Protein AF-W6RXY0-F1 (afdb_monomer_lite)

Radius of gyration: 28.6 Å; chains: 1; bounding box: 54×75×86 Å

pLDDT: mean 77.49, std 18.31, range [23.62, 98.5]

Organism: NCBI:txid1216932

Structure (mmCIF, N/CA/C/O backbone):
data_AF-W6RXY0-F1
#
_entry.id   AF-W6RXY0-F1
#
loop_
_atom_site.group_PDB
_atom_site.id
_atom_site.type_symbol
_atom_site.label_atom_id
_atom_site.label_alt_id
_atom_site.label_comp_id
_atom_site.label_asym_id
_atom_site.label_entity_id
_atom_site.label_seq_id
_atom_site.pdbx_PDB_ins_code
_atom_site.Cartn_x
_atom_site.Cartn_y
_atom_site.Cartn_z
_atom_site.occupancy
_atom_site.B_iso_or_equiv
_atom_site.auth_seq_id
_atom_site.auth_comp_id
_atom_site.auth_asym_id
_atom_site.auth_atom_id
_atom_site.pdbx_PDB_model_num
ATOM 1 N N . MET A 1 1 ? 6.145 27.669 -37.389 1.00 39.12 1 MET A N 1
ATOM 2 C CA . MET A 1 1 ? 5.399 28.790 -36.770 1.00 39.12 1 MET A CA 1
ATOM 3 C C . MET A 1 1 ? 4.236 28.236 -35.971 1.00 39.12 1 MET A C 1
ATOM 5 O O . MET A 1 1 ? 3.655 27.240 -36.399 1.00 39.12 1 MET A O 1
ATOM 9 N N . ILE A 1 2 ? 3.925 28.852 -34.832 1.00 40.50 2 ILE A N 1
ATOM 10 C CA . ILE A 1 2 ? 2.769 28.516 -33.995 1.00 40.50 2 ILE A CA 1
ATOM 11 C C . ILE A 1 2 ? 1.853 29.735 -34.011 1.00 40.50 2 ILE A C 1
ATOM 13 O O . ILE A 1 2 ? 2.300 30.814 -33.656 1.00 40.50 2 ILE A O 1
ATOM 17 N N . GLU A 1 3 ? 0.612 29.562 -34.455 1.00 38.97 3 GLU A N 1
ATOM 18 C CA . GLU A 1 3 ? -0.366 30.648 -34.592 1.00 38.97 3 GLU A CA 1
ATOM 19 C C . GLU A 1 3 ? -1.760 30.042 -34.341 1.00 38.97 3 GLU A C 1
ATOM 21 O O . GLU A 1 3 ? -2.102 29.006 -34.923 1.00 38.97 3 GLU A O 1
ATOM 26 N N . ASN A 1 4 ? -2.571 30.629 -33.454 1.00 39.44 4 ASN A N 1
ATOM 27 C CA . ASN A 1 4 ? -3.973 30.229 -33.221 1.00 39.44 4 ASN A CA 1
ATOM 28 C C . ASN A 1 4 ? -4.224 28.712 -32.997 1.00 39.44 4 ASN A C 1
ATOM 30 O O . ASN A 1 4 ? -5.025 28.093 -33.706 1.00 39.44 4 ASN A O 1
ATOM 34 N N . ASN A 1 5 ? -3.552 28.089 -32.016 1.00 44.62 5 ASN A N 1
ATOM 35 C CA . ASN A 1 5 ? -3.648 26.641 -31.717 1.00 44.62 5 ASN A CA 1
ATOM 36 C C . ASN A 1 5 ? -3.313 25.723 -32.903 1.00 44.62 5 ASN A C 1
ATOM 38 O O . ASN A 1 5 ? -3.785 24.578 -32.981 1.00 44.62 5 ASN A O 1
ATOM 42 N N . LYS A 1 6 ? -2.484 26.219 -33.827 1.00 43.75 6 LYS A N 1
ATOM 43 C CA . LYS A 1 6 ? -1.972 25.431 -34.935 1.00 43.75 6 LYS A CA 1
ATOM 44 C C . LYS A 1 6 ? -0.459 25.469 -35.006 1.00 43.75 6 LYS A C 1
ATOM 46 O O . LYS A 1 6 ? 0.151 26.528 -34.908 1.00 43.75 6 LYS A O 1
ATOM 51 N N . ILE A 1 7 ? 0.132 24.298 -35.222 1.00 49.88 7 ILE A N 1
ATOM 52 C CA . ILE A 1 7 ? 1.546 24.181 -35.578 1.00 49.88 7 ILE A CA 1
ATOM 53 C C . ILE A 1 7 ? 1.615 24.171 -37.102 1.00 49.88 7 ILE A C 1
ATOM 55 O O . ILE A 1 7 ? 0.863 23.452 -37.762 1.00 49.88 7 ILE A O 1
ATOM 59 N N . ILE A 1 8 ? 2.500 24.990 -37.660 1.00 48.91 8 ILE A N 1
ATOM 60 C CA . ILE A 1 8 ? 2.798 25.036 -39.088 1.00 48.91 8 ILE A CA 1
ATOM 61 C C . ILE A 1 8 ? 4.236 24.562 -39.269 1.00 48.91 8 ILE A C 1
ATOM 63 O O . ILE A 1 8 ? 5.180 25.257 -38.869 1.00 48.91 8 ILE A O 1
ATOM 67 N N . HIS A 1 9 ? 4.378 23.378 -39.865 1.00 46.03 9 HIS A N 1
ATOM 68 C CA . HIS A 1 9 ? 5.661 22.819 -40.281 1.00 46.03 9 HIS A CA 1
ATOM 69 C C . HIS A 1 9 ? 5.825 23.012 -41.790 1.00 46.03 9 HIS A C 1
ATOM 71 O O . HIS A 1 9 ? 4.892 22.755 -42.558 1.00 46.03 9 HIS A O 1
ATOM 77 N N . PHE A 1 10 ? 7.004 23.474 -42.197 1.00 41.78 10 PHE A N 1
ATOM 78 C CA . PHE A 1 10 ? 7.375 23.631 -43.597 1.00 41.78 10 PHE A CA 1
ATOM 79 C C . PHE A 1 10 ? 8.400 22.553 -43.930 1.00 41.78 10 PHE A C 1
ATOM 81 O O . PHE A 1 10 ? 9.539 22.618 -43.476 1.00 41.78 10 PHE A O 1
ATOM 88 N N . GLU A 1 11 ? 7.985 21.558 -44.707 1.00 40.66 11 GLU A N 1
ATOM 89 C CA . GLU A 1 11 ? 8.888 20.565 -45.287 1.00 40.66 11 GLU A CA 1
ATOM 90 C C . GLU A 1 11 ? 8.822 20.776 -46.806 1.00 40.66 11 GLU A C 1
ATOM 92 O O . GLU A 1 11 ? 7.791 20.515 -47.429 1.00 40.66 11 GLU A O 1
ATOM 97 N N . SER A 1 12 ? 9.897 21.311 -47.404 1.00 38.94 12 SER A N 1
ATOM 98 C CA . SER A 1 12 ? 10.057 21.473 -48.866 1.00 38.94 12 SER A CA 1
ATOM 99 C C . SER A 1 12 ? 8.840 22.115 -49.572 1.00 38.94 12 SER A C 1
ATOM 101 O O . SER A 1 12 ? 8.089 21.441 -50.275 1.00 38.94 12 SER A O 1
ATOM 103 N N . ASP A 1 13 ? 8.618 23.414 -49.334 1.00 37.66 13 ASP A N 1
ATOM 104 C CA . ASP A 1 13 ? 7.579 24.270 -49.948 1.00 37.66 13 ASP A CA 1
ATOM 105 C C . ASP A 1 13 ? 6.103 23.866 -49.738 1.00 37.66 13 ASP A C 1
ATOM 107 O O . ASP A 1 13 ? 5.195 24.536 -50.236 1.00 37.66 13 ASP A O 1
ATOM 111 N N . LYS A 1 14 ? 5.811 22.828 -48.941 1.00 32.75 14 LYS A N 1
ATOM 112 C CA . LYS A 1 14 ? 4.437 22.467 -48.550 1.00 32.75 14 LYS A CA 1
ATOM 113 C C . LYS A 1 14 ? 4.128 22.903 -47.118 1.00 32.75 14 LYS A C 1
ATOM 115 O O . LYS A 1 14 ? 4.781 22.488 -46.163 1.00 32.75 14 LYS A O 1
ATOM 120 N N . LYS A 1 15 ? 3.081 23.723 -46.971 1.00 38.44 15 LYS A N 1
ATOM 121 C CA . LYS A 1 15 ? 2.535 24.169 -45.680 1.00 38.44 15 LYS A CA 1
ATOM 122 C C . LYS A 1 15 ? 1.626 23.083 -45.101 1.00 38.44 15 LYS A C 1
ATOM 124 O O . LYS A 1 15 ? 0.549 22.840 -45.644 1.00 38.44 15 LYS A O 1
ATOM 129 N N . ILE A 1 16 ? 2.028 22.457 -43.994 1.00 44.38 16 ILE A N 1
ATOM 130 C CA . ILE A 1 16 ? 1.187 21.492 -43.267 1.00 44.38 16 ILE A CA 1
ATOM 131 C C . ILE A 1 16 ? 0.658 22.165 -41.993 1.00 44.38 16 ILE A C 1
ATOM 133 O O . ILE A 1 16 ? 1.437 22.674 -41.188 1.00 44.38 16 ILE A O 1
ATOM 137 N N . LEU A 1 17 ? -0.670 22.202 -41.837 1.00 42.25 17 LEU A N 1
ATOM 138 C CA . LEU A 1 17 ? -1.385 22.816 -40.709 1.00 42.25 17 LEU A CA 1
ATOM 139 C C . LEU A 1 17 ? -1.862 21.733 -39.731 1.00 42.25 17 LEU A C 1
ATOM 141 O O . LEU A 1 17 ? -2.674 20.887 -40.103 1.00 42.25 17 LEU A O 1
ATOM 145 N N . PHE A 1 18 ? -1.424 21.793 -38.474 1.00 50.84 18 PHE A N 1
ATOM 146 C CA . PHE A 1 18 ? -1.863 20.882 -37.408 1.00 50.84 18 PHE A CA 1
ATOM 147 C C . PHE A 1 18 ? -2.800 21.606 -36.444 1.00 50.84 18 PHE A C 1
ATOM 149 O O . PHE A 1 18 ? -2.490 22.726 -36.074 1.00 50.84 18 PHE A O 1
ATOM 156 N N . LYS A 1 19 ? -3.912 21.002 -36.005 1.00 44.50 19 LYS A N 1
ATOM 157 C CA . LYS A 1 19 ? -4.832 21.587 -35.007 1.00 44.50 19 LYS A CA 1
ATOM 158 C C . LYS A 1 19 ? -4.650 20.875 -33.660 1.00 44.50 19 LYS A C 1
ATOM 160 O O . LYS A 1 19 ? -4.790 19.654 -33.601 1.00 44.50 19 LYS A O 1
ATOM 165 N N . MET A 1 20 ? -4.333 21.620 -32.599 1.00 47.75 20 MET A N 1
ATOM 166 C CA . MET A 1 20 ? -3.902 21.053 -31.308 1.00 47.75 20 MET A CA 1
ATOM 167 C C . MET A 1 20 ? -5.012 20.408 -30.456 1.00 47.75 20 MET A C 1
ATOM 169 O O . MET A 1 20 ? -4.692 19.707 -29.506 1.00 47.75 20 MET A O 1
ATOM 173 N N . ASP A 1 21 ? -6.288 20.553 -30.830 1.00 45.66 21 ASP A N 1
ATOM 174 C CA . ASP A 1 21 ? -7.436 19.914 -30.152 1.00 45.66 21 ASP A CA 1
ATOM 175 C C . ASP A 1 21 ? -7.719 18.469 -30.624 1.00 45.66 21 ASP A C 1
ATOM 177 O O . ASP A 1 21 ? -8.829 17.962 -30.466 1.00 45.66 21 ASP A O 1
ATOM 181 N N . SER A 1 22 ? -6.757 17.803 -31.270 1.00 46.91 22 SER A N 1
ATOM 182 C CA . SER A 1 22 ? -6.929 16.429 -31.766 1.00 46.91 22 SER A CA 1
ATOM 183 C C . SER A 1 22 ? -6.422 15.375 -30.771 1.00 46.91 22 SER A C 1
ATOM 185 O O . SER A 1 22 ? -5.554 15.647 -29.946 1.00 46.91 22 SER A O 1
ATOM 187 N N . ASP A 1 23 ? -7.024 14.182 -30.848 1.00 53.03 23 ASP A N 1
ATOM 188 C CA . ASP A 1 23 ? -6.838 12.990 -30.007 1.00 53.03 23 ASP A CA 1
ATOM 189 C C . ASP A 1 23 ? -5.419 12.850 -29.410 1.00 53.03 23 ASP A C 1
ATOM 191 O O . ASP A 1 23 ? -4.425 12.806 -30.141 1.00 53.03 23 ASP A O 1
ATOM 195 N N . LYS A 1 24 ? -5.310 12.748 -28.073 1.00 51.38 24 LYS A N 1
ATOM 196 C CA . LYS A 1 24 ? -4.029 12.632 -27.337 1.00 51.38 24 LYS A CA 1
ATOM 197 C C . LYS A 1 24 ? -3.134 11.516 -27.895 1.00 51.38 24 LYS A C 1
ATOM 199 O O . LYS A 1 24 ? -1.909 11.643 -27.868 1.00 51.38 24 LYS A O 1
ATOM 204 N N . SER A 1 25 ? -3.740 10.458 -28.440 1.00 50.00 25 SER A N 1
ATOM 205 C CA . SER A 1 25 ? -3.048 9.350 -29.112 1.00 50.00 25 SER A CA 1
ATOM 206 C C . SER A 1 25 ? -2.259 9.795 -30.357 1.00 50.00 25 SER A C 1
ATOM 208 O O . SER A 1 25 ? -1.146 9.325 -30.610 1.00 50.00 25 SER A O 1
ATOM 210 N N . TYR A 1 26 ? -2.795 10.754 -31.115 1.00 54.25 26 TYR A N 1
ATOM 211 C CA . TYR A 1 26 ? -2.178 11.286 -32.330 1.00 54.25 26 TYR A CA 1
ATOM 212 C C . TYR A 1 26 ? -1.020 12.244 -32.013 1.00 54.25 26 TYR A C 1
ATOM 214 O O . TYR A 1 26 ? 0.044 12.159 -32.628 1.00 54.25 26 TYR A O 1
ATOM 222 N N . ILE A 1 27 ? -1.175 13.090 -30.987 1.00 55.78 27 ILE A N 1
ATOM 223 C CA . ILE A 1 27 ? -0.097 13.968 -30.497 1.00 55.78 27 ILE A CA 1
ATOM 224 C C . ILE A 1 27 ? 1.076 13.135 -29.964 1.00 55.78 27 ILE A C 1
ATOM 226 O O . ILE A 1 27 ? 2.227 13.418 -30.295 1.00 55.78 27 ILE A O 1
ATOM 230 N N . ALA A 1 28 ? 0.800 12.062 -29.217 1.00 57.28 28 ALA A N 1
ATOM 231 C CA . ALA A 1 28 ? 1.833 11.144 -28.738 1.00 57.28 28 ALA A CA 1
ATOM 232 C C . ALA A 1 28 ? 2.604 10.469 -29.890 1.00 57.28 28 ALA A C 1
ATOM 234 O O . ALA A 1 28 ? 3.825 10.324 -29.819 1.00 57.28 28 ALA A O 1
ATOM 235 N N . HIS A 1 29 ? 1.918 10.100 -30.978 1.00 61.25 29 HIS A N 1
ATOM 236 C CA . HIS A 1 29 ? 2.565 9.574 -32.185 1.00 61.25 29 HIS A CA 1
ATOM 237 C C . HIS A 1 29 ? 3.499 10.592 -32.847 1.00 61.25 29 HIS A C 1
ATOM 239 O O . HIS A 1 29 ? 4.602 10.232 -33.261 1.00 61.25 29 HIS A O 1
ATOM 245 N N . ILE A 1 30 ? 3.079 11.856 -32.928 1.00 59.81 30 ILE A N 1
ATOM 246 C CA . ILE A 1 30 ? 3.893 12.936 -33.495 1.00 59.81 30 ILE A CA 1
ATOM 247 C C . ILE A 1 30 ? 5.125 13.192 -32.630 1.00 59.81 30 ILE A C 1
ATOM 249 O O . ILE A 1 30 ? 6.223 13.274 -33.176 1.00 59.81 30 ILE A O 1
ATOM 253 N N . ILE A 1 31 ? 4.963 13.262 -31.305 1.00 64.19 31 ILE A N 1
ATOM 254 C CA . ILE A 1 31 ? 6.086 13.418 -30.371 1.00 64.19 31 ILE A CA 1
ATOM 255 C C . ILE A 1 31 ? 7.096 12.296 -30.604 1.00 64.19 31 ILE A C 1
ATOM 257 O O . ILE A 1 31 ? 8.240 12.583 -30.933 1.00 64.19 31 ILE A O 1
ATOM 261 N N . ARG A 1 32 ? 6.661 11.029 -30.609 1.00 69.19 32 ARG A N 1
ATOM 262 C CA . ARG A 1 32 ? 7.546 9.882 -30.882 1.00 69.19 32 ARG A CA 1
ATOM 263 C C . ARG A 1 32 ? 8.248 9.976 -32.244 1.00 69.19 32 ARG A C 1
ATOM 265 O O . ARG A 1 32 ? 9.420 9.621 -32.365 1.00 69.19 32 ARG A O 1
ATOM 272 N N . ALA A 1 33 ? 7.555 10.441 -33.285 1.00 69.44 33 ALA A N 1
ATOM 273 C CA . ALA A 1 33 ? 8.140 10.607 -34.617 1.00 69.44 33 ALA A CA 1
ATOM 274 C C . ALA A 1 33 ? 9.198 11.724 -34.656 1.00 69.44 33 ALA A C 1
ATOM 276 O O . ALA A 1 33 ? 10.247 11.561 -35.287 1.00 69.44 33 ALA A O 1
ATOM 277 N N . LEU A 1 34 ? 8.936 12.836 -33.968 1.00 65.69 34 LEU A N 1
ATOM 278 C CA . LEU A 1 34 ? 9.852 13.966 -33.847 1.00 65.69 34 LEU A CA 1
ATOM 279 C C . LEU A 1 34 ? 11.054 13.621 -32.967 1.00 65.69 34 LEU A C 1
ATOM 281 O O . LEU A 1 34 ? 12.174 13.881 -33.384 1.00 65.69 34 LEU A O 1
ATOM 285 N N . GLU A 1 35 ? 10.857 12.951 -31.832 1.00 68.19 35 GLU A N 1
ATOM 286 C CA . GLU A 1 35 ? 11.935 12.442 -30.974 1.00 68.19 35 GLU A CA 1
ATOM 287 C C . GLU A 1 35 ? 12.846 11.506 -31.767 1.00 68.19 35 GLU A C 1
ATOM 289 O O . GLU A 1 35 ? 14.062 11.681 -31.788 1.00 68.19 35 GLU A O 1
ATOM 294 N N . LYS A 1 36 ? 12.265 10.571 -32.529 1.00 69.25 36 LYS A N 1
ATOM 295 C CA . LYS A 1 36 ? 13.032 9.682 -33.408 1.00 69.25 36 LYS A CA 1
ATOM 296 C C . LYS A 1 36 ? 13.826 10.452 -34.466 1.00 69.25 36 LYS A C 1
ATOM 298 O O . LYS A 1 36 ? 14.967 10.088 -34.736 1.00 69.25 36 LYS A O 1
ATOM 303 N N . LYS A 1 37 ? 13.252 11.495 -35.084 1.00 63.66 37 LYS A N 1
ATOM 304 C CA . LYS A 1 37 ? 13.981 12.357 -36.035 1.00 63.66 37 LYS A CA 1
ATOM 305 C C . LYS A 1 37 ? 15.089 13.153 -35.331 1.00 63.66 37 LYS A C 1
ATOM 307 O O . LYS A 1 37 ? 16.187 13.222 -35.876 1.00 63.66 37 LYS A O 1
ATOM 312 N N . TYR A 1 38 ? 14.831 13.699 -34.142 1.00 70.44 38 TYR A N 1
ATOM 313 C CA . TYR A 1 38 ? 15.811 14.424 -33.334 1.00 70.44 38 TYR A CA 1
ATOM 314 C C . TYR A 1 38 ? 16.998 13.530 -32.970 1.00 70.44 38 TYR A C 1
ATOM 316 O O . TYR A 1 38 ? 18.125 13.859 -33.310 1.00 70.44 38 TYR A O 1
ATOM 324 N N . PHE A 1 39 ? 16.759 12.349 -32.399 1.00 64.38 39 PHE A N 1
ATOM 325 C CA . PHE A 1 39 ? 17.838 11.434 -32.016 1.00 64.38 39 PHE A CA 1
ATOM 326 C C . PHE A 1 39 ? 18.577 10.825 -33.213 1.00 64.38 39 PHE A C 1
ATOM 328 O O . PHE A 1 39 ? 19.741 10.458 -33.095 1.00 64.38 39 PHE A O 1
ATOM 335 N N . LYS A 1 40 ? 17.921 10.710 -34.374 1.00 62.34 40 LYS A N 1
ATOM 336 C CA . LYS A 1 40 ? 18.541 10.150 -35.583 1.00 62.34 40 LYS A CA 1
ATOM 337 C C . LYS A 1 40 ? 19.358 11.172 -36.379 1.00 62.34 40 LYS A C 1
ATOM 339 O O . LYS A 1 40 ? 20.317 10.778 -37.036 1.00 62.34 40 LYS A O 1
ATOM 344 N N . TYR A 1 41 ? 18.960 12.444 -36.375 1.00 63.44 41 TYR A N 1
ATOM 345 C CA . TYR A 1 41 ? 19.518 13.464 -37.272 1.00 63.44 41 TYR A CA 1
ATOM 346 C C . TYR A 1 41 ? 19.956 14.761 -36.571 1.00 63.44 41 TYR A C 1
ATOM 348 O O . TYR A 1 41 ? 20.412 15.672 -37.254 1.00 63.44 41 TYR A O 1
ATOM 356 N N . SER A 1 42 ? 19.807 14.866 -35.247 1.00 64.62 42 SER A N 1
ATOM 357 C CA . SER A 1 42 ? 20.190 16.018 -34.411 1.00 64.62 42 SER A CA 1
ATOM 358 C C . SER A 1 42 ? 19.746 17.370 -34.979 1.00 64.62 42 SER A C 1
ATOM 360 O O . SER A 1 42 ? 20.509 18.331 -35.044 1.00 64.62 42 SER A O 1
ATOM 362 N N . LEU A 1 43 ? 18.499 17.439 -35.452 1.00 68.88 43 LEU A N 1
ATOM 363 C CA . LEU A 1 43 ? 17.974 18.630 -36.114 1.00 68.88 43 LEU A CA 1
ATOM 364 C C . LEU A 1 43 ? 17.540 19.686 -35.088 1.00 68.88 43 LEU A C 1
ATOM 366 O O . LEU A 1 43 ? 16.550 19.503 -34.383 1.00 68.88 43 LEU A O 1
ATOM 370 N N . VAL A 1 44 ? 18.240 20.821 -35.095 1.00 67.31 44 VAL A N 1
ATOM 371 C CA . VAL A 1 44 ? 18.017 22.028 -34.271 1.00 67.31 44 VAL A CA 1
ATOM 372 C C . VAL A 1 44 ? 16.534 22.440 -34.224 1.00 67.31 44 VAL A C 1
ATOM 374 O O . VAL A 1 44 ? 15.964 22.578 -33.150 1.00 67.31 44 VAL A O 1
ATOM 377 N N . GLY A 1 45 ? 15.848 22.522 -35.372 1.00 65.75 45 GLY A N 1
ATOM 378 C CA . GLY A 1 45 ? 14.436 22.942 -35.431 1.00 65.75 45 GLY A CA 1
ATOM 379 C C . GLY A 1 45 ? 13.414 21.959 -34.835 1.00 65.75 45 GLY A C 1
ATOM 380 O O . GLY A 1 45 ? 12.240 22.300 -34.714 1.00 65.75 45 GLY A O 1
ATOM 381 N N . VAL A 1 46 ? 13.823 20.736 -34.476 1.00 75.94 46 VAL A N 1
ATOM 382 C CA . VAL A 1 46 ? 12.939 19.741 -33.844 1.00 75.94 46 VAL A CA 1
ATOM 383 C C . VAL A 1 46 ? 12.852 19.955 -32.329 1.00 75.94 46 VAL A C 1
ATOM 385 O O . VAL A 1 46 ? 11.813 19.654 -31.742 1.00 75.94 46 VAL A O 1
ATOM 388 N N . LEU A 1 47 ? 13.892 20.523 -31.709 1.00 76.81 47 LEU A N 1
ATOM 389 C CA . LEU A 1 47 ? 13.946 20.779 -30.266 1.00 76.81 47 LEU A CA 1
ATOM 390 C C . LEU A 1 47 ? 12.849 21.745 -29.810 1.00 76.81 47 LEU A C 1
ATOM 392 O O . LEU A 1 47 ? 12.130 21.434 -28.863 1.00 76.81 47 LEU A O 1
ATOM 396 N N . ASP A 1 48 ? 12.645 22.843 -30.541 1.00 75.62 48 ASP A N 1
ATOM 397 C CA . ASP A 1 48 ? 11.604 23.835 -30.232 1.00 75.62 48 ASP A CA 1
ATOM 398 C C . ASP A 1 48 ? 10.199 23.207 -30.259 1.00 75.62 48 ASP A C 1
ATOM 400 O O . ASP A 1 48 ? 9.365 23.436 -29.380 1.00 75.62 48 ASP A O 1
ATOM 404 N N . ILE A 1 49 ? 9.947 22.341 -31.247 1.00 77.38 49 ILE A N 1
ATOM 405 C CA . ILE A 1 49 ? 8.661 21.650 -31.390 1.00 77.38 49 ILE A CA 1
ATOM 406 C C . ILE A 1 49 ? 8.471 20.634 -30.257 1.00 77.38 49 ILE A C 1
ATOM 408 O O . ILE A 1 49 ? 7.380 20.548 -29.695 1.00 77.38 49 ILE A O 1
ATOM 412 N N . LEU A 1 50 ? 9.512 19.874 -29.902 1.00 77.31 50 LEU A N 1
ATOM 413 C CA . LEU A 1 50 ? 9.450 18.880 -28.828 1.00 77.31 50 LEU A CA 1
ATOM 414 C C . LEU A 1 50 ? 9.269 19.513 -27.450 1.00 77.31 50 LEU A C 1
ATOM 416 O O . LEU A 1 50 ? 8.467 19.006 -26.666 1.00 77.31 50 LEU A O 1
ATOM 420 N N . SER A 1 51 ? 9.970 20.614 -27.181 1.00 80.38 51 SER A N 1
ATOM 421 C CA . SER A 1 51 ? 9.830 21.424 -25.969 1.00 80.38 51 SER A CA 1
ATOM 422 C C . SER A 1 51 ? 8.377 21.886 -25.801 1.00 80.38 51 SER A C 1
ATOM 424 O O . SER A 1 51 ? 7.703 21.513 -24.837 1.00 80.38 51 SER A O 1
ATOM 426 N N . CYS A 1 52 ? 7.828 22.558 -26.820 1.00 79.31 52 CYS A N 1
ATOM 427 C CA . CYS A 1 52 ? 6.452 23.056 -26.805 1.00 79.31 52 CYS A CA 1
ATOM 428 C C . CYS A 1 52 ? 5.400 21.933 -26.702 1.00 79.31 52 CYS A C 1
ATOM 430 O O . CYS A 1 52 ? 4.464 22.021 -25.902 1.00 79.31 52 CYS A O 1
ATOM 432 N N . LEU A 1 53 ? 5.536 20.858 -27.490 1.00 73.62 53 LEU A N 1
ATOM 433 C CA . LEU A 1 53 ? 4.576 19.750 -27.476 1.00 73.62 53 LEU A CA 1
ATOM 434 C C . LEU A 1 53 ? 4.555 19.042 -26.122 1.00 73.62 53 LEU A C 1
ATOM 436 O O . LEU A 1 53 ? 3.469 18.822 -25.586 1.00 73.62 53 LEU A O 1
ATOM 440 N N . ASN A 1 54 ? 5.726 18.727 -25.556 1.00 75.12 54 ASN A N 1
ATOM 441 C CA . ASN A 1 54 ? 5.819 18.087 -24.244 1.00 75.12 54 ASN A CA 1
ATOM 442 C C . ASN A 1 54 ? 5.266 18.985 -23.133 1.00 75.12 54 ASN A C 1
ATOM 444 O O . ASN A 1 54 ? 4.546 18.485 -22.266 1.00 75.12 54 ASN A O 1
ATOM 448 N N . TYR A 1 55 ? 5.521 20.297 -23.192 1.00 76.12 55 TYR A N 1
ATOM 449 C CA . TYR A 1 55 ? 4.935 21.252 -22.252 1.00 76.12 55 TYR A CA 1
ATOM 450 C C . TYR A 1 55 ? 3.402 21.212 -22.299 1.00 76.12 55 TYR A C 1
ATOM 452 O O . TYR A 1 55 ? 2.737 21.026 -21.277 1.00 76.12 55 TYR A O 1
ATOM 460 N N . ARG A 1 56 ? 2.821 21.289 -23.504 1.00 70.81 56 ARG A N 1
ATOM 461 C CA . ARG A 1 56 ? 1.362 21.331 -23.696 1.00 70.81 56 ARG A CA 1
ATOM 462 C C . ARG A 1 56 ? 0.648 20.030 -23.329 1.00 70.81 56 ARG A C 1
ATOM 464 O O . ARG A 1 56 ? -0.515 20.080 -22.933 1.00 70.81 56 ARG A O 1
ATOM 471 N N . ILE A 1 57 ? 1.326 18.881 -23.385 1.00 64.75 57 ILE A N 1
ATOM 472 C CA . ILE A 1 57 ? 0.785 17.606 -22.878 1.00 64.75 57 ILE A CA 1
ATOM 473 C C . ILE A 1 57 ? 1.120 17.329 -21.403 1.00 64.75 57 ILE A C 1
ATOM 475 O O . ILE A 1 57 ? 0.853 16.227 -20.923 1.00 64.75 57 ILE A O 1
ATOM 479 N N . LYS A 1 58 ? 1.669 18.316 -20.679 1.00 66.44 58 LYS A N 1
ATOM 480 C CA . LYS A 1 58 ? 2.049 18.233 -19.257 1.00 66.44 58 LYS A CA 1
ATOM 481 C C . LYS A 1 58 ? 3.149 17.204 -18.948 1.00 66.44 58 LYS A C 1
ATOM 483 O O . LYS A 1 58 ? 3.215 16.672 -17.843 1.00 66.44 58 LYS A O 1
ATOM 488 N N . ASN A 1 59 ? 4.036 16.929 -19.904 1.00 66.56 59 ASN A N 1
ATOM 489 C CA . ASN A 1 59 ? 5.236 16.121 -19.685 1.00 66.56 59 ASN A CA 1
ATOM 490 C C . ASN A 1 59 ? 6.430 17.028 -19.342 1.00 66.56 59 ASN A C 1
ATOM 492 O O . ASN A 1 59 ? 7.342 17.229 -20.148 1.00 66.56 59 ASN A O 1
ATOM 496 N N . TYR A 1 60 ? 6.395 17.623 -18.147 1.00 73.44 60 TYR A N 1
ATOM 497 C CA . TYR A 1 60 ? 7.314 18.700 -17.761 1.00 73.44 60 TYR A CA 1
ATOM 498 C C . TYR A 1 60 ? 8.783 18.269 -17.691 1.00 73.44 60 TYR A C 1
ATOM 500 O O . TYR A 1 60 ? 9.654 19.067 -18.014 1.00 73.44 60 TYR A O 1
ATOM 508 N N . HIS A 1 61 ? 9.074 17.008 -17.363 1.00 62.97 61 HIS A N 1
ATOM 509 C CA . HIS A 1 61 ? 10.446 16.489 -17.378 1.00 62.97 61 HIS A CA 1
ATOM 510 C C . HIS A 1 61 ? 11.046 16.466 -18.789 1.00 62.97 61 HIS A C 1
ATOM 512 O O . HIS A 1 61 ? 12.174 16.910 -18.989 1.00 62.97 61 HIS A O 1
ATOM 518 N N . MET A 1 62 ? 10.290 15.993 -19.783 1.00 65.38 62 MET A N 1
ATOM 519 C CA . MET A 1 62 ? 10.769 15.970 -21.168 1.00 65.38 62 MET A CA 1
ATOM 520 C C . MET A 1 62 ? 10.787 17.368 -21.783 1.00 65.38 62 MET A C 1
ATOM 522 O O . MET A 1 62 ? 11.716 17.706 -22.507 1.00 65.38 62 MET A O 1
ATOM 526 N N . SER A 1 63 ? 9.801 18.206 -21.451 1.00 79.81 63 SER A N 1
ATOM 527 C CA . SER A 1 63 ? 9.805 19.631 -21.800 1.00 79.81 63 SER A CA 1
ATOM 528 C C . SER A 1 63 ? 11.058 20.331 -21.265 1.00 79.81 63 SER A C 1
ATOM 530 O O . SER A 1 63 ? 11.757 21.017 -22.009 1.00 79.81 63 SER A O 1
ATOM 532 N N . TYR A 1 64 ? 11.400 20.095 -19.996 1.00 79.62 64 TYR A N 1
ATOM 533 C CA . TYR A 1 64 ? 12.627 20.592 -19.382 1.00 79.62 64 TYR A CA 1
ATOM 534 C C . TYR A 1 64 ? 13.872 20.114 -20.138 1.00 79.62 64 TYR A C 1
ATOM 536 O O . TYR A 1 64 ? 14.700 20.930 -20.527 1.00 79.62 64 TYR A O 1
ATOM 544 N N . PHE A 1 65 ? 13.973 18.813 -20.412 1.00 79.06 65 PHE A N 1
ATOM 545 C CA . PHE A 1 65 ? 15.115 18.248 -21.128 1.00 79.06 65 PHE A CA 1
ATOM 546 C C . PHE A 1 65 ? 15.284 18.854 -22.531 1.00 79.06 65 PHE A C 1
ATOM 548 O O . PHE A 1 65 ? 16.359 19.341 -22.872 1.00 79.06 65 PHE A O 1
ATOM 555 N N . TYR A 1 66 ? 14.218 18.875 -23.337 1.00 82.56 66 TYR A N 1
ATOM 556 C CA . TYR A 1 66 ? 14.280 19.401 -24.703 1.00 82.56 66 TYR A CA 1
ATOM 557 C C . TYR A 1 66 ? 14.482 20.914 -24.748 1.00 82.56 66 TYR A C 1
ATOM 559 O O . TYR A 1 66 ? 15.163 21.397 -25.647 1.00 82.56 66 TYR A O 1
ATOM 567 N N . SER A 1 67 ? 13.943 21.658 -23.781 1.00 84.38 67 SER A N 1
ATOM 568 C CA . SER A 1 67 ? 14.213 23.093 -23.657 1.00 84.38 67 SER A CA 1
ATOM 569 C C . SER A 1 67 ? 15.658 23.370 -23.233 1.00 84.38 67 SER A C 1
ATOM 571 O O . SER A 1 67 ? 16.303 24.238 -23.813 1.00 84.38 67 SER A O 1
ATOM 573 N N . GLU A 1 68 ? 16.218 22.607 -22.291 1.00 80.69 68 GLU A N 1
ATOM 574 C CA . GLU A 1 68 ? 17.619 22.755 -21.875 1.00 80.69 68 GLU A CA 1
ATOM 575 C C . GLU A 1 68 ? 18.579 22.433 -23.030 1.00 80.69 68 GLU A C 1
ATOM 577 O O . GLU A 1 68 ? 19.524 23.175 -23.307 1.00 80.69 68 GLU A O 1
ATOM 582 N N . GLU A 1 69 ? 18.311 21.347 -23.750 1.00 78.94 69 GLU A N 1
ATOM 583 C CA . GLU A 1 69 ? 19.117 20.938 -24.896 1.00 78.94 69 GLU A CA 1
ATOM 584 C C . GLU A 1 69 ? 18.938 21.896 -26.086 1.00 78.94 69 GLU A C 1
ATOM 586 O O . GLU A 1 69 ? 19.904 22.286 -26.746 1.00 78.94 69 GLU A O 1
ATOM 591 N N . GLY A 1 70 ? 17.709 22.374 -26.303 1.00 80.62 70 GLY A N 1
ATOM 592 C CA . GLY A 1 70 ? 17.377 23.439 -27.247 1.00 80.62 70 GLY A CA 1
ATOM 593 C C . GLY A 1 70 ? 18.117 24.739 -26.957 1.00 80.62 70 GLY A C 1
ATOM 594 O O . GLY A 1 70 ? 18.606 25.386 -27.882 1.00 80.62 70 GLY A O 1
ATOM 595 N N . LEU A 1 71 ? 18.274 25.107 -25.686 1.00 80.12 71 LEU A N 1
ATOM 596 C CA . LEU A 1 71 ? 19.047 26.278 -25.282 1.00 80.12 71 LEU A CA 1
ATOM 597 C C . LEU A 1 71 ? 20.534 26.116 -25.623 1.00 80.12 71 LEU A C 1
ATOM 599 O O . LEU A 1 71 ? 21.127 27.027 -26.204 1.00 80.12 71 LEU A O 1
ATOM 603 N N . LYS A 1 72 ? 21.121 24.948 -25.332 1.00 81.12 72 LYS A N 1
ATOM 604 C CA . LYS A 1 72 ? 22.532 24.651 -25.641 1.00 81.12 72 LYS A CA 1
ATOM 605 C C . LYS A 1 72 ? 22.822 24.703 -27.143 1.00 81.12 72 LYS A C 1
ATOM 607 O O . LYS A 1 72 ? 23.862 25.229 -27.539 1.00 81.12 72 LYS A O 1
ATOM 612 N N . GLN A 1 73 ? 21.911 24.178 -27.966 1.00 76.50 73 GLN A N 1
ATOM 613 C CA . GLN A 1 73 ? 22.134 24.006 -29.406 1.00 76.50 73 GLN A CA 1
ATOM 614 C C . GLN A 1 73 ? 21.616 25.169 -30.265 1.00 76.50 73 GLN A C 1
ATOM 616 O O . GLN A 1 73 ? 22.286 25.583 -31.208 1.00 76.50 73 GLN A O 1
ATOM 621 N N . CYS A 1 74 ? 20.428 25.692 -29.957 1.00 73.56 74 CYS A N 1
ATOM 622 C CA . CYS A 1 74 ? 19.709 26.657 -30.797 1.00 73.56 74 CYS A CA 1
ATOM 623 C C . CYS A 1 74 ? 19.768 28.084 -30.237 1.00 73.56 74 CYS A C 1
ATOM 625 O O . CYS A 1 74 ? 19.584 29.035 -30.990 1.00 73.56 74 CYS A O 1
ATOM 627 N N . ARG A 1 75 ? 19.994 28.234 -28.920 1.00 73.56 75 ARG A N 1
ATOM 628 C CA . ARG A 1 75 ? 19.969 29.516 -28.186 1.00 73.56 75 ARG A CA 1
ATOM 629 C C . ARG A 1 75 ? 18.684 30.334 -28.399 1.00 73.56 75 ARG A C 1
ATOM 631 O O . ARG A 1 75 ? 18.717 31.559 -28.415 1.00 73.56 75 ARG A O 1
ATOM 638 N N . ASN A 1 76 ? 17.551 29.653 -28.571 1.00 78.19 76 ASN A N 1
ATOM 639 C CA . ASN A 1 76 ? 16.244 30.287 -28.749 1.00 78.19 76 ASN A CA 1
ATOM 640 C C . ASN A 1 76 ? 15.665 30.730 -27.390 1.00 78.19 76 ASN A C 1
ATOM 642 O O . ASN A 1 76 ? 15.582 29.924 -26.461 1.00 78.19 76 ASN A O 1
ATOM 646 N N . THR A 1 77 ? 15.214 31.984 -27.290 1.00 76.88 77 THR A N 1
ATOM 647 C CA . THR A 1 77 ? 14.590 32.549 -26.083 1.00 76.88 77 THR A CA 1
ATOM 648 C C . THR A 1 77 ? 13.346 31.779 -25.628 1.00 76.88 77 THR A C 1
ATOM 650 O O . THR A 1 77 ? 13.074 31.699 -24.433 1.00 76.88 77 THR A O 1
ATOM 653 N N . GLU A 1 78 ? 12.602 31.146 -26.539 1.00 79.00 78 GLU A N 1
ATOM 654 C CA . GLU A 1 78 ? 11.431 30.334 -26.168 1.00 79.00 78 GLU A CA 1
ATOM 655 C C . GLU A 1 78 ? 11.821 29.124 -25.317 1.00 79.00 78 GLU A C 1
ATOM 657 O O . GLU A 1 78 ? 11.115 28.778 -24.371 1.00 79.00 78 GLU A O 1
ATOM 662 N N . ASN A 1 79 ? 12.986 28.527 -25.579 1.00 84.75 79 ASN A N 1
ATOM 663 C CA . ASN A 1 79 ? 13.502 27.439 -24.757 1.00 84.75 79 ASN A CA 1
ATOM 664 C C . ASN A 1 79 ? 13.879 27.913 -23.355 1.00 84.75 79 ASN A C 1
ATOM 666 O O . ASN A 1 79 ? 13.699 27.156 -22.412 1.00 84.75 79 ASN A O 1
ATOM 670 N N . ILE A 1 80 ? 14.321 29.162 -23.187 1.00 88.31 80 ILE A N 1
ATOM 671 C CA . ILE A 1 80 ? 14.553 29.740 -21.856 1.00 88.31 80 ILE A CA 1
ATOM 672 C C . ILE A 1 80 ? 13.232 29.784 -21.079 1.00 88.31 80 ILE A C 1
ATOM 674 O O . ILE A 1 80 ? 13.159 29.296 -19.953 1.00 88.31 80 ILE A O 1
ATOM 678 N N . VAL A 1 81 ? 12.161 30.276 -21.710 1.00 89.12 81 VAL A N 1
ATOM 679 C CA . VAL A 1 81 ? 10.826 30.353 -21.096 1.00 89.12 81 VAL A CA 1
ATOM 680 C C . VAL A 1 81 ? 10.284 28.967 -20.745 1.00 89.12 81 VAL A C 1
ATOM 682 O O . VAL A 1 81 ? 9.875 28.752 -19.606 1.00 89.12 81 VAL A O 1
ATOM 685 N N . TYR A 1 82 ? 10.329 28.000 -21.668 1.00 88.75 82 TYR A N 1
ATOM 686 C CA . TYR A 1 82 ? 9.883 26.631 -21.383 1.00 88.75 82 TYR A CA 1
ATOM 687 C C . TYR A 1 82 ? 10.754 25.928 -20.344 1.00 88.75 82 TYR A C 1
ATOM 689 O O . TYR A 1 82 ? 10.224 25.147 -19.553 1.00 88.75 82 TYR A O 1
ATOM 697 N N . ASN A 1 83 ? 12.059 26.205 -20.303 1.00 88.38 83 ASN A N 1
ATOM 698 C CA . ASN A 1 83 ? 12.950 25.656 -19.287 1.00 88.38 83 ASN A CA 1
ATOM 699 C C . ASN A 1 83 ? 12.552 26.153 -17.896 1.00 88.38 83 ASN A C 1
ATOM 701 O O . ASN A 1 83 ? 12.342 25.340 -16.996 1.00 88.38 83 ASN A O 1
ATOM 705 N N . ILE A 1 84 ? 12.355 27.468 -17.754 1.00 84.12 84 ILE A N 1
ATOM 706 C CA . ILE A 1 84 ? 11.930 28.085 -16.496 1.00 84.12 84 ILE A CA 1
ATOM 707 C C . ILE A 1 84 ? 10.540 27.588 -16.096 1.00 84.12 84 ILE A C 1
ATOM 709 O O . ILE A 1 84 ? 10.366 27.100 -14.984 1.00 84.12 84 ILE A O 1
ATOM 713 N N . LEU A 1 85 ? 9.556 27.627 -16.996 1.00 81.25 85 LEU A N 1
ATOM 714 C CA . LEU A 1 85 ? 8.208 27.125 -16.714 1.00 81.25 85 LEU A CA 1
ATOM 715 C C . LEU A 1 85 ? 8.210 25.647 -16.326 1.00 81.25 85 LEU A C 1
ATOM 717 O O . LEU A 1 85 ? 7.493 25.256 -15.409 1.00 81.25 85 LEU A O 1
ATOM 721 N N . SER A 1 86 ? 9.024 24.822 -16.986 1.00 77.75 86 SER A N 1
ATOM 722 C CA . SER A 1 86 ? 9.134 23.404 -16.641 1.00 77.75 86 SER A CA 1
ATOM 723 C C . SER A 1 86 ? 9.739 23.225 -15.250 1.00 77.75 86 SER A C 1
ATOM 725 O O . SER A 1 86 ? 9.212 22.434 -14.480 1.00 77.75 86 SER A O 1
ATOM 727 N N . LEU A 1 87 ? 10.774 23.990 -14.880 1.00 61.41 87 LEU A N 1
ATOM 728 C CA . LEU A 1 87 ? 11.325 23.987 -13.516 1.00 61.41 87 LEU A CA 1
ATOM 729 C C . LEU A 1 87 ? 10.277 24.390 -12.483 1.00 61.41 87 LEU A C 1
ATOM 731 O O . LEU A 1 87 ? 10.097 23.680 -11.497 1.00 61.41 87 LEU A O 1
ATOM 735 N N . LEU A 1 88 ? 9.546 25.477 -12.737 1.00 64.81 88 LEU A N 1
ATOM 736 C CA . LEU A 1 88 ? 8.478 25.942 -11.855 1.00 64.81 88 LEU A CA 1
ATOM 737 C C . LEU A 1 88 ? 7.396 24.861 -11.702 1.00 64.81 88 LEU A C 1
ATOM 739 O O . LEU A 1 88 ? 7.005 24.522 -10.592 1.00 64.81 88 LEU A O 1
ATOM 743 N N . ARG A 1 89 ? 6.975 24.226 -12.801 1.00 66.44 89 ARG A N 1
ATOM 744 C CA . ARG A 1 89 ? 5.990 23.129 -12.792 1.00 66.44 89 ARG A CA 1
ATOM 745 C C . ARG A 1 89 ? 6.492 21.843 -12.133 1.00 66.44 89 ARG A C 1
ATOM 747 O O . ARG A 1 89 ? 5.680 21.067 -11.640 1.00 66.44 89 ARG A O 1
ATOM 754 N N . LEU A 1 90 ? 7.802 21.619 -12.122 1.00 56.31 90 LEU A N 1
ATOM 755 C CA . LEU A 1 90 ? 8.450 20.503 -11.433 1.00 56.31 90 LEU A CA 1
ATOM 756 C C . LEU A 1 90 ? 8.722 20.789 -9.946 1.00 56.31 90 LEU A C 1
ATOM 758 O O . LEU A 1 90 ? 9.116 19.877 -9.224 1.00 56.31 90 LEU A O 1
ATOM 762 N N . GLY A 1 91 ? 8.487 22.021 -9.484 1.00 47.69 91 GLY A N 1
ATOM 763 C CA . GLY A 1 91 ? 8.696 22.441 -8.098 1.00 47.69 91 GLY A CA 1
ATOM 764 C C . GLY A 1 91 ? 10.051 23.094 -7.813 1.00 47.69 91 GLY A C 1
ATOM 765 O O . GLY A 1 91 ? 10.317 23.469 -6.678 1.00 47.69 91 GLY A O 1
ATOM 766 N N . TYR A 1 92 ? 10.896 23.304 -8.823 1.00 49.03 92 TYR A N 1
ATOM 767 C CA . TYR A 1 92 ? 12.216 23.931 -8.689 1.00 49.03 92 TYR A CA 1
ATOM 768 C C . TYR A 1 92 ? 12.141 25.463 -8.815 1.00 49.03 92 TYR A C 1
ATOM 770 O O . TYR A 1 92 ? 12.706 26.057 -9.736 1.00 49.03 92 TYR A O 1
ATOM 778 N N . TYR A 1 93 ? 11.429 26.125 -7.898 1.00 56.25 93 TYR A N 1
ATOM 779 C CA . TYR A 1 93 ? 11.145 27.565 -7.993 1.00 56.25 93 TYR A CA 1
ATOM 780 C C . TYR A 1 93 ? 12.375 28.450 -7.864 1.00 56.25 93 TYR A C 1
ATOM 782 O O . TYR A 1 93 ? 12.520 29.391 -8.640 1.00 56.25 93 TYR A O 1
ATOM 790 N N . LYS A 1 94 ? 13.278 28.137 -6.933 1.00 50.25 94 LYS A N 1
ATOM 791 C CA . LYS A 1 94 ? 14.518 28.892 -6.739 1.00 50.25 94 LYS A CA 1
ATOM 792 C C . LYS A 1 94 ? 15.394 28.895 -7.988 1.00 50.25 94 LYS A C 1
ATOM 794 O O . LYS A 1 94 ? 15.841 29.950 -8.425 1.00 50.25 94 LYS A O 1
ATOM 799 N N . GLU A 1 95 ? 15.580 27.728 -8.598 1.00 56.06 95 GLU A N 1
ATOM 800 C CA . GLU A 1 95 ? 16.353 27.592 -9.837 1.00 56.06 95 GLU A CA 1
ATOM 801 C C . GLU A 1 95 ? 15.619 28.231 -11.026 1.00 56.06 95 GLU A C 1
ATOM 803 O O . GLU A 1 95 ? 16.240 28.914 -11.836 1.00 56.06 95 GLU A O 1
ATOM 808 N N . GLY A 1 96 ? 14.291 28.084 -11.100 1.00 68.31 96 GLY A N 1
ATOM 809 C CA . GLY A 1 96 ? 13.464 28.755 -12.104 1.00 68.31 96 GLY A CA 1
ATOM 810 C C . GLY A 1 96 ? 13.545 30.282 -12.016 1.00 68.31 96 GLY A C 1
ATOM 811 O O . GLY A 1 96 ? 13.778 30.941 -13.026 1.00 68.31 96 GLY A O 1
ATOM 812 N N . ARG A 1 97 ? 13.423 30.850 -10.809 1.00 73.88 97 ARG A N 1
ATOM 813 C CA . ARG A 1 97 ? 13.555 32.291 -10.556 1.00 73.88 97 ARG A CA 1
ATOM 814 C C . ARG A 1 97 ? 14.968 32.769 -10.854 1.00 73.88 97 ARG A C 1
ATOM 816 O O . ARG A 1 97 ? 15.121 33.745 -11.571 1.00 73.88 97 ARG A O 1
ATOM 823 N N . LYS A 1 98 ? 15.995 32.066 -10.377 1.00 72.00 98 LYS A N 1
ATOM 824 C CA . LYS A 1 98 ? 17.392 32.398 -10.677 1.00 72.00 98 LYS A CA 1
ATOM 825 C C . LYS A 1 98 ? 17.642 32.460 -12.187 1.00 72.00 98 LYS A C 1
ATOM 827 O O . LYS A 1 98 ? 18.177 33.450 -12.672 1.00 72.00 98 LYS A O 1
ATOM 832 N N . ARG A 1 99 ? 17.189 31.451 -12.938 1.00 77.12 99 ARG A N 1
ATOM 833 C CA . ARG A 1 99 ? 17.303 31.429 -14.405 1.00 77.12 99 ARG A CA 1
ATOM 834 C C . ARG A 1 99 ? 16.492 32.525 -15.077 1.00 77.12 99 ARG A C 1
ATOM 836 O O . ARG A 1 99 ? 16.930 33.046 -16.098 1.00 77.12 99 ARG A O 1
ATOM 843 N N . TYR A 1 100 ? 15.332 32.878 -14.530 1.00 86.06 100 TYR A N 1
ATOM 844 C CA . TYR A 1 100 ? 14.595 34.047 -14.992 1.00 86.06 100 TYR A CA 1
ATOM 845 C C . TYR A 1 100 ? 15.412 35.324 -14.800 1.00 86.06 100 TYR A C 1
ATOM 847 O O . TYR A 1 100 ? 15.604 36.034 -15.777 1.00 86.06 100 TYR A O 1
ATOM 855 N N . GLU A 1 101 ? 15.943 35.583 -13.602 1.00 84.69 101 GLU A N 1
ATOM 856 C CA . GLU A 1 101 ? 16.734 36.790 -13.319 1.00 84.69 101 GLU A CA 1
ATOM 857 C C . GLU A 1 101 ? 17.971 36.887 -14.225 1.00 84.69 101 GLU A C 1
ATOM 859 O O . GLU A 1 101 ? 18.234 37.933 -14.813 1.00 84.69 101 GLU A O 1
ATOM 864 N N . GLU A 1 102 ? 18.680 35.772 -14.432 1.00 87.38 102 GLU A N 1
ATOM 865 C CA . GLU A 1 102 ? 19.838 35.690 -15.338 1.00 87.38 102 GLU A CA 1
ATOM 866 C C . GLU A 1 102 ? 19.494 36.003 -16.806 1.00 87.38 102 GLU A C 1
ATOM 868 O O . GLU A 1 102 ? 20.371 36.395 -17.574 1.00 87.38 102 GLU A O 1
ATOM 873 N N . ASN A 1 103 ? 18.232 35.827 -17.211 1.00 88.25 103 ASN A N 1
ATOM 874 C CA . ASN A 1 103 ? 17.769 36.012 -18.590 1.00 88.25 103 ASN A CA 1
ATOM 875 C C . ASN A 1 103 ? 16.679 37.091 -18.713 1.00 88.25 103 ASN A C 1
ATOM 877 O O . ASN A 1 103 ? 16.015 37.189 -19.748 1.00 88.25 103 ASN A O 1
ATOM 881 N N . ARG A 1 104 ? 16.484 37.898 -17.666 1.00 87.62 104 ARG A N 1
ATOM 882 C CA . ARG A 1 104 ? 15.332 38.787 -17.489 1.00 87.62 104 ARG A CA 1
ATOM 883 C C . ARG A 1 104 ? 15.194 39.796 -18.618 1.00 87.62 104 ARG A C 1
ATOM 885 O O . ARG A 1 104 ? 14.135 39.870 -19.235 1.00 87.62 104 ARG A O 1
ATOM 892 N N . GLU A 1 105 ? 16.269 40.524 -18.912 1.00 85.56 105 GLU A N 1
ATOM 893 C CA . GLU A 1 105 ? 16.304 41.536 -19.978 1.00 85.56 105 GLU A CA 1
ATOM 894 C C . GLU A 1 105 ? 15.914 40.922 -21.326 1.00 85.56 105 GLU A C 1
ATOM 896 O O . GLU A 1 105 ? 15.026 41.419 -22.009 1.00 85.56 105 GLU A O 1
ATOM 901 N N . ILE A 1 106 ? 16.483 39.759 -21.655 1.00 85.12 106 ILE A N 1
ATOM 902 C CA . ILE A 1 106 ? 16.214 39.053 -22.913 1.00 85.12 106 ILE A CA 1
ATOM 903 C C . ILE A 1 106 ? 14.750 38.601 -22.989 1.00 85.12 106 ILE A C 1
ATOM 905 O O . ILE A 1 106 ? 14.123 38.717 -24.042 1.00 85.12 106 ILE A O 1
ATOM 909 N N . ILE A 1 107 ? 14.191 38.073 -21.895 1.00 86.75 107 ILE A N 1
ATOM 910 C CA . ILE A 1 107 ? 12.798 37.606 -21.841 1.00 86.75 107 ILE A CA 1
ATOM 911 C C . ILE A 1 107 ? 11.829 38.783 -22.012 1.00 86.75 107 ILE A C 1
ATOM 913 O O . ILE A 1 107 ? 10.893 38.676 -22.810 1.00 86.75 107 ILE A O 1
ATOM 917 N N . VAL A 1 108 ? 12.061 39.891 -21.301 1.00 83.38 108 VAL A N 1
ATOM 918 C CA . VAL A 1 108 ? 11.220 41.098 -21.342 1.00 83.38 108 VAL A CA 1
ATOM 919 C C . VAL A 1 108 ? 11.317 41.789 -22.703 1.00 83.38 108 VAL A C 1
ATOM 921 O O . VAL A 1 108 ? 10.285 42.068 -23.314 1.00 83.38 108 VAL A O 1
ATOM 924 N N . ASP A 1 109 ? 12.524 41.971 -23.242 1.00 82.44 109 ASP A N 1
ATOM 925 C CA . ASP A 1 109 ? 12.728 42.549 -24.574 1.00 82.44 109 ASP A CA 1
ATOM 926 C C . ASP A 1 109 ? 12.073 41.695 -25.661 1.00 82.44 109 ASP A C 1
ATOM 928 O O . ASP A 1 109 ? 11.417 42.220 -26.564 1.00 82.44 109 ASP A O 1
ATOM 932 N N . CYS A 1 110 ? 12.198 40.367 -25.575 1.00 80.19 110 CYS A N 1
ATOM 933 C CA . CYS A 1 110 ? 11.531 39.469 -26.515 1.00 80.19 110 CYS A CA 1
ATOM 934 C C . CYS A 1 110 ? 10.007 39.552 -26.400 1.00 80.19 110 CYS A C 1
ATOM 936 O O . CYS A 1 110 ? 9.321 39.502 -27.419 1.00 80.19 110 CYS A O 1
ATOM 938 N N . PHE A 1 111 ? 9.469 39.675 -25.186 1.00 78.88 111 PHE A N 1
ATOM 939 C CA . PHE A 1 111 ? 8.033 39.842 -24.983 1.00 78.88 111 PHE A CA 1
ATOM 940 C C . PHE A 1 111 ? 7.534 41.161 -25.591 1.00 78.88 111 PHE A C 1
ATOM 942 O O . PHE A 1 111 ? 6.585 41.160 -26.375 1.00 78.88 111 PHE A O 1
ATOM 949 N N . ASN A 1 112 ? 8.214 42.272 -25.300 1.00 77.81 112 ASN A N 1
ATOM 950 C CA . ASN A 1 112 ? 7.817 43.606 -25.751 1.00 77.81 112 ASN A CA 1
ATOM 951 C C . ASN A 1 112 ? 7.953 43.789 -27.272 1.00 77.81 112 ASN A C 1
ATOM 953 O O . ASN A 1 112 ? 7.158 44.514 -27.870 1.00 77.81 112 ASN A O 1
ATOM 957 N N . ASN A 1 113 ? 8.898 43.104 -27.923 1.00 74.75 113 ASN A N 1
ATOM 958 C CA . ASN A 1 113 ? 9.121 43.211 -29.370 1.00 74.75 113 ASN A CA 1
ATOM 959 C C . ASN A 1 113 ? 8.352 42.178 -30.217 1.00 74.75 113 ASN A C 1
ATOM 961 O O . ASN A 1 113 ? 8.327 42.306 -31.439 1.00 74.75 113 ASN A O 1
ATOM 965 N N . LYS A 1 114 ? 7.699 41.175 -29.613 1.00 69.38 114 LYS A N 1
ATOM 966 C CA . LYS A 1 114 ? 6.862 40.205 -30.345 1.00 69.38 114 LYS A CA 1
ATOM 967 C C . LYS A 1 114 ? 5.513 40.808 -30.754 1.00 69.38 114 LYS A C 1
ATOM 969 O O . LYS A 1 114 ? 4.896 41.538 -29.981 1.00 69.38 114 LYS A O 1
ATOM 974 N N . ASP A 1 115 ? 5.043 40.477 -31.956 1.00 62.66 115 ASP A N 1
ATOM 975 C CA . ASP A 1 115 ? 3.754 40.956 -32.485 1.00 62.66 115 ASP A CA 1
ATOM 976 C C . ASP A 1 115 ? 2.542 40.249 -31.849 1.00 62.66 115 ASP A C 1
ATOM 978 O O . ASP A 1 115 ? 1.478 40.851 -31.708 1.00 62.66 115 ASP A O 1
ATOM 982 N N . GLU A 1 116 ? 2.700 38.990 -31.422 1.00 61.22 116 GLU A N 1
ATOM 983 C CA . GLU A 1 116 ? 1.641 38.187 -30.801 1.00 61.22 116 GLU A CA 1
ATOM 984 C C . GLU A 1 116 ? 1.878 37.936 -29.308 1.00 61.22 116 GLU A C 1
ATOM 986 O O . GLU A 1 116 ? 3.000 37.711 -28.850 1.00 61.22 116 GLU A O 1
ATOM 991 N N . VAL A 1 117 ? 0.778 37.902 -28.552 1.00 59.66 117 VAL A N 1
ATOM 992 C CA . VAL A 1 117 ? 0.775 37.568 -27.127 1.00 59.66 117 VAL A CA 1
ATOM 993 C C . VAL A 1 117 ? 0.950 36.059 -26.949 1.00 59.66 117 VAL A C 1
ATOM 995 O O . VAL A 1 117 ? 0.074 35.271 -27.304 1.00 59.66 117 VAL A O 1
ATOM 998 N N . VAL A 1 118 ? 2.068 35.651 -26.348 1.00 70.38 118 VAL A N 1
ATOM 999 C CA . VAL A 1 118 ? 2.368 34.241 -26.065 1.00 70.38 118 VAL A CA 1
ATOM 1000 C C . VAL A 1 118 ? 1.932 33.899 -24.639 1.00 70.38 118 VAL A C 1
ATOM 1002 O O . VAL A 1 118 ? 2.457 34.439 -23.664 1.00 70.38 118 VAL A O 1
ATOM 1005 N N . LYS A 1 119 ? 0.967 32.982 -24.514 1.00 70.88 119 LYS A N 1
ATOM 1006 C CA . LYS A 1 119 ? 0.355 32.558 -23.242 1.00 70.88 119 LYS A CA 1
ATOM 1007 C C . LYS A 1 119 ? 1.380 32.096 -22.210 1.00 70.88 119 LYS A C 1
ATOM 1009 O O . LYS A 1 119 ? 1.234 32.394 -21.031 1.00 70.88 119 LYS A O 1
ATOM 1014 N N . GLU A 1 120 ? 2.414 31.402 -22.663 1.00 77.88 120 GLU A N 1
ATOM 1015 C CA . GLU A 1 120 ? 3.480 30.860 -21.830 1.00 77.88 120 GLU A CA 1
ATOM 1016 C C . GLU A 1 120 ? 4.313 31.972 -21.158 1.00 77.88 120 GLU A C 1
ATOM 1018 O O . GLU A 1 120 ? 4.704 31.831 -20.005 1.00 77.88 120 GLU A O 1
ATOM 1023 N N . TYR A 1 121 ? 4.505 33.132 -21.799 1.00 80.50 121 TYR A N 1
ATOM 1024 C CA . TYR A 1 121 ? 5.162 34.277 -21.147 1.00 80.50 121 TYR A CA 1
ATOM 1025 C C . TYR A 1 121 ? 4.284 34.880 -20.051 1.00 80.50 121 TYR A C 1
ATOM 1027 O O . TYR A 1 121 ? 4.765 35.201 -18.973 1.00 80.50 121 TYR A O 1
ATOM 1035 N N . ILE A 1 122 ? 2.980 34.989 -20.302 1.00 76.19 122 ILE A N 1
ATOM 1036 C CA . ILE A 1 122 ? 2.034 35.491 -19.301 1.00 76.19 122 ILE A CA 1
ATOM 1037 C C . ILE A 1 122 ? 1.947 34.526 -18.120 1.00 76.19 122 ILE A C 1
ATOM 1039 O O . ILE A 1 122 ? 1.935 34.951 -16.970 1.00 76.19 122 ILE A O 1
ATOM 1043 N N . GLU A 1 123 ? 1.927 33.225 -18.392 1.00 76.12 123 GLU A N 1
ATOM 1044 C CA . GLU A 1 123 ? 2.001 32.191 -17.366 1.00 76.12 123 GLU A CA 1
ATOM 1045 C C . GLU A 1 123 ? 3.279 32.327 -16.530 1.00 76.12 123 GLU A C 1
ATOM 1047 O O . GLU A 1 123 ? 3.202 32.335 -15.302 1.00 76.12 123 GLU A O 1
ATOM 1052 N N . LEU A 1 124 ? 4.430 32.521 -17.177 1.00 81.50 124 LEU A N 1
ATOM 1053 C CA . LEU A 1 124 ? 5.703 32.764 -16.502 1.00 81.50 124 LEU A CA 1
ATOM 1054 C C . LEU A 1 124 ? 5.627 34.004 -15.598 1.00 81.50 124 LEU A C 1
ATOM 1056 O O . LEU A 1 124 ? 6.035 33.946 -14.439 1.00 81.50 124 LEU A O 1
ATOM 1060 N N . PHE A 1 125 ? 5.048 35.098 -16.098 1.00 79.12 125 PHE A N 1
ATOM 1061 C CA . PHE A 1 125 ? 4.884 36.345 -15.350 1.00 79.12 125 PHE A CA 1
ATOM 1062 C C . PHE A 1 125 ? 3.952 36.204 -14.147 1.00 79.12 125 PHE A C 1
ATOM 1064 O O . PHE A 1 125 ? 4.264 36.733 -13.082 1.00 79.12 125 PHE A O 1
ATOM 1071 N N . ILE A 1 126 ? 2.865 35.434 -14.269 1.00 72.44 126 ILE A N 1
ATOM 1072 C CA . ILE A 1 126 ? 1.997 35.077 -13.136 1.00 72.44 126 ILE A CA 1
ATOM 1073 C C . ILE A 1 126 ? 2.779 34.269 -12.094 1.00 72.44 126 ILE A C 1
ATOM 1075 O O . ILE A 1 126 ? 2.718 34.568 -10.901 1.00 72.44 126 ILE A O 1
ATOM 1079 N N . MET A 1 127 ? 3.497 33.230 -12.530 1.00 70.44 127 MET A N 1
ATOM 1080 C CA . MET A 1 127 ? 4.186 32.307 -11.622 1.00 70.44 127 MET A CA 1
ATOM 1081 C C . MET A 1 127 ? 5.348 32.972 -10.876 1.00 70.44 127 MET A C 1
ATOM 1083 O O . MET A 1 127 ? 5.657 32.565 -9.757 1.00 70.44 127 MET A O 1
ATOM 1087 N N . LEU A 1 128 ? 5.979 33.984 -11.476 1.00 73.06 128 LEU A N 1
ATOM 1088 C CA . LEU A 1 128 ? 7.115 34.706 -10.897 1.00 73.06 128 LEU A CA 1
ATOM 1089 C C . LEU A 1 128 ? 6.772 36.082 -10.319 1.00 73.06 128 LEU A C 1
ATOM 1091 O O . LEU A 1 128 ? 7.641 36.679 -9.684 1.00 73.06 128 LEU A O 1
ATOM 1095 N N . ASP A 1 129 ? 5.524 36.539 -10.448 1.00 68.44 129 ASP A N 1
ATOM 1096 C CA . ASP A 1 129 ? 5.042 37.831 -9.929 1.00 68.44 129 ASP A CA 1
ATOM 1097 C C . ASP A 1 129 ? 5.671 39.067 -10.559 1.00 68.44 129 ASP A C 1
ATOM 1099 O O . ASP A 1 129 ? 6.029 40.034 -9.887 1.00 68.44 129 ASP A O 1
ATOM 1103 N N . ILE A 1 130 ? 5.876 39.023 -11.866 1.00 72.31 130 ILE A N 1
ATOM 1104 C CA . ILE A 1 130 ? 6.622 40.083 -12.531 1.00 72.31 130 ILE A CA 1
ATOM 1105 C C . ILE A 1 130 ? 5.717 41.306 -12.697 1.00 72.31 130 ILE A C 1
ATOM 1107 O O . ILE A 1 130 ? 4.681 41.247 -13.367 1.00 72.31 130 ILE A O 1
ATOM 1111 N N . ASN A 1 131 ? 6.128 42.395 -12.041 1.00 61.50 131 ASN A N 1
ATOM 1112 C CA . ASN A 1 131 ? 5.398 43.652 -11.976 1.00 61.50 131 ASN A CA 1
ATOM 1113 C C . ASN A 1 131 ? 5.321 44.370 -13.330 1.00 61.50 131 ASN A C 1
ATOM 1115 O O . ASN A 1 131 ? 6.145 44.229 -14.229 1.00 61.50 131 ASN A O 1
ATOM 1119 N N . ASN A 1 132 ? 4.290 45.197 -13.418 1.00 57.88 132 ASN A N 1
ATOM 1120 C CA . ASN A 1 132 ? 3.645 45.636 -14.646 1.00 57.88 132 ASN A CA 1
ATOM 1121 C C . ASN A 1 132 ? 4.252 46.906 -15.290 1.00 57.88 132 ASN A C 1
ATOM 1123 O O . ASN A 1 132 ? 3.673 47.433 -16.238 1.00 57.88 132 ASN A O 1
ATOM 1127 N N . GLU A 1 133 ? 5.334 47.466 -14.742 1.00 61.00 133 GLU A N 1
ATOM 1128 C CA . GLU A 1 133 ? 5.913 48.746 -15.202 1.00 61.00 133 GLU A CA 1
ATOM 1129 C C . GLU A 1 133 ? 6.846 48.591 -16.412 1.00 61.00 133 GLU A C 1
ATOM 1131 O O . GLU A 1 133 ? 7.042 49.540 -17.164 1.00 61.00 133 GLU A O 1
ATOM 1136 N N . GLU A 1 134 ? 7.368 47.387 -16.643 1.00 59.03 134 GLU A N 1
ATOM 1137 C CA . GLU A 1 134 ? 8.335 47.100 -17.713 1.00 59.03 134 GLU A CA 1
ATOM 1138 C C . GLU A 1 134 ? 7.718 46.401 -18.936 1.00 59.03 134 GLU A C 1
ATOM 1140 O O . GLU A 1 134 ? 8.402 46.116 -19.921 1.00 59.03 134 GLU A O 1
ATOM 1145 N N . ILE A 1 135 ? 6.420 46.099 -18.873 1.00 66.25 135 ILE A N 1
ATOM 1146 C CA . ILE A 1 135 ? 5.703 45.285 -19.854 1.00 66.25 135 ILE A CA 1
ATOM 1147 C C . ILE A 1 135 ? 4.625 46.141 -20.527 1.00 66.25 135 ILE A C 1
ATOM 1149 O O . ILE A 1 135 ? 3.823 46.788 -19.850 1.00 66.25 135 ILE A O 1
ATOM 1153 N N . ASP A 1 136 ? 4.572 46.132 -21.863 1.00 65.69 136 ASP A N 1
ATOM 1154 C CA . ASP A 1 136 ? 3.580 46.895 -22.634 1.00 65.69 136 ASP A CA 1
ATOM 1155 C C . ASP A 1 136 ? 2.144 46.367 -22.400 1.00 65.69 136 ASP A C 1
ATOM 1157 O O . ASP A 1 136 ? 1.694 45.387 -23.004 1.00 65.69 136 ASP A O 1
ATOM 1161 N N . LYS A 1 137 ? 1.402 47.031 -21.503 1.00 61.66 137 LYS A N 1
ATOM 1162 C CA . LYS A 1 137 ? 0.025 46.665 -21.117 1.00 61.66 137 LYS A CA 1
ATOM 1163 C C . LYS A 1 137 ? -0.974 46.791 -22.265 1.00 61.66 137 LYS A C 1
ATOM 1165 O O . LYS A 1 137 ? -1.934 46.018 -22.322 1.00 61.66 137 LYS A O 1
ATOM 1170 N N . ASP A 1 138 ? -0.755 47.727 -23.187 1.00 60.56 138 ASP A N 1
ATOM 1171 C CA . ASP A 1 138 ? -1.666 47.962 -24.307 1.00 60.56 138 ASP A CA 1
ATOM 1172 C C . ASP A 1 138 ? -1.620 46.802 -25.312 1.00 60.56 138 ASP A C 1
ATOM 1174 O O . ASP A 1 138 ? -2.640 46.497 -25.941 1.00 60.56 138 ASP A O 1
ATOM 1178 N N . LYS A 1 139 ? -0.485 46.091 -25.411 1.00 61.53 139 LYS A N 1
ATOM 1179 C CA . LYS A 1 139 ? -0.374 44.826 -26.162 1.00 61.53 139 LYS A CA 1
ATOM 1180 C C . LYS A 1 139 ? -1.179 43.686 -25.539 1.00 61.53 139 LYS A C 1
ATOM 1182 O O . LYS A 1 139 ? -1.830 42.935 -26.264 1.00 61.53 139 LYS A O 1
ATOM 1187 N N . ILE A 1 140 ? -1.186 43.571 -24.211 1.00 59.66 140 ILE A N 1
ATOM 1188 C CA . ILE A 1 140 ? -1.939 42.527 -23.493 1.00 59.66 140 ILE A CA 1
ATOM 1189 C C . ILE A 1 140 ? -3.457 42.770 -23.623 1.00 59.66 140 ILE A C 1
ATOM 1191 O O . ILE A 1 140 ? -4.233 41.825 -23.775 1.00 59.66 140 ILE A O 1
ATOM 1195 N N . LEU A 1 141 ? -3.88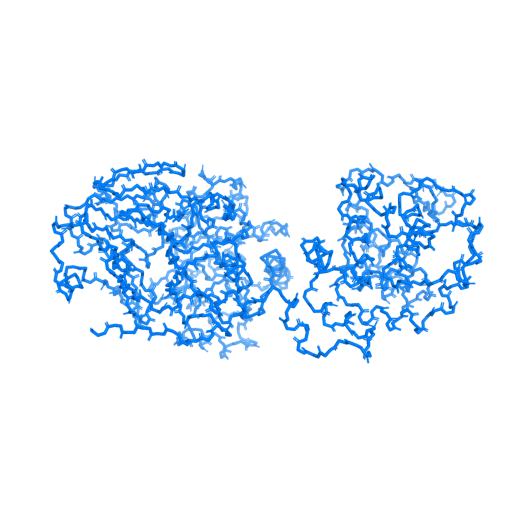1 44.040 -23.625 1.00 55.19 141 LEU A N 1
ATOM 1196 C CA . LEU A 1 141 ? -5.288 44.459 -23.661 1.00 55.19 141 LEU A CA 1
ATOM 1197 C C . LEU A 1 141 ? -5.935 44.423 -25.059 1.00 55.19 141 LEU A C 1
ATOM 1199 O O . LEU A 1 141 ? -7.149 44.245 -25.157 1.00 55.19 141 LEU A O 1
ATOM 1203 N N . LYS A 1 142 ? -5.167 44.583 -26.146 1.00 54.12 142 LYS A N 1
ATOM 1204 C CA . LYS A 1 142 ? -5.717 44.755 -27.508 1.00 54.12 142 LYS A CA 1
ATOM 1205 C C . LYS A 1 142 ? -6.166 43.472 -28.226 1.00 54.12 142 LYS A C 1
ATOM 1207 O O . LYS A 1 142 ? -6.713 43.592 -29.319 1.00 54.12 142 LYS A O 1
ATOM 1212 N N . GLY A 1 143 ? -5.964 42.269 -27.668 1.00 50.00 143 GLY A N 1
ATOM 1213 C CA . GLY A 1 143 ? -5.938 41.065 -28.517 1.00 50.00 143 GLY A CA 1
ATOM 1214 C C . GLY A 1 143 ? -6.716 39.795 -28.146 1.00 50.00 143 GLY A C 1
ATOM 1215 O O . GLY A 1 143 ? -7.008 39.052 -29.078 1.00 50.00 143 GLY A O 1
ATOM 1216 N N . TYR A 1 144 ? -7.031 39.454 -26.884 1.00 54.47 144 TYR A N 1
ATOM 1217 C CA . TYR A 1 144 ? -7.276 38.022 -26.587 1.00 54.47 144 TYR A CA 1
ATOM 1218 C C . TYR A 1 144 ? -8.347 37.677 -25.524 1.00 54.47 144 TYR A C 1
ATOM 1220 O O . TYR A 1 144 ? -8.318 38.221 -24.423 1.00 54.47 144 TYR A O 1
ATOM 1228 N N . PRO A 1 145 ? -9.239 36.690 -25.791 1.00 55.44 145 PRO A N 1
ATOM 1229 C CA . PRO A 1 145 ? -10.200 36.135 -24.826 1.00 55.44 145 PRO A CA 1
ATOM 1230 C C . PRO A 1 145 ? -9.645 34.979 -23.955 1.00 55.44 145 PRO A C 1
ATOM 1232 O O . PRO A 1 145 ? -10.423 34.278 -23.305 1.00 55.44 145 PRO A O 1
ATOM 1235 N N . ASP A 1 146 ? -8.327 34.722 -23.944 1.00 66.19 146 ASP A N 1
ATOM 1236 C CA . ASP A 1 146 ? -7.738 33.612 -23.173 1.00 66.19 146 ASP A CA 1
ATOM 1237 C C . ASP A 1 146 ? -7.802 33.873 -21.656 1.00 66.19 146 ASP A C 1
ATOM 1239 O O . ASP A 1 146 ? -7.466 34.949 -21.153 1.00 66.19 146 ASP A O 1
ATOM 1243 N N . LYS A 1 147 ? -8.245 32.852 -20.915 1.00 66.50 147 LYS A N 1
ATOM 1244 C CA . LYS A 1 147 ? -8.495 32.921 -19.471 1.00 66.50 147 LYS A CA 1
ATOM 1245 C C . LYS A 1 147 ? -7.248 33.268 -18.646 1.00 66.50 147 LYS A C 1
ATOM 1247 O O . LYS A 1 147 ? -7.390 33.936 -17.628 1.00 66.50 147 LYS A O 1
ATOM 1252 N N . ILE A 1 148 ? -6.048 32.860 -19.074 1.00 63.94 148 ILE A N 1
ATOM 1253 C CA . ILE A 1 148 ? -4.787 33.157 -18.368 1.00 63.94 148 ILE A CA 1
ATOM 1254 C C . ILE A 1 148 ? -4.388 34.620 -18.567 1.00 63.94 148 ILE A C 1
ATOM 1256 O O . ILE A 1 148 ? -3.992 35.283 -17.614 1.00 63.94 148 ILE A O 1
ATOM 1260 N N . VAL A 1 149 ? -4.554 35.144 -19.783 1.00 65.38 149 VAL A N 1
ATOM 1261 C CA . VAL A 1 149 ? -4.310 36.564 -20.096 1.00 65.38 149 VAL A CA 1
ATOM 1262 C C . VAL A 1 149 ? -5.233 37.453 -19.275 1.00 65.38 149 VAL A C 1
ATOM 1264 O O . VAL A 1 149 ? -4.793 38.408 -18.636 1.00 65.38 149 VAL A O 1
ATOM 1267 N N . ARG A 1 150 ? -6.513 37.077 -19.213 1.00 66.44 150 ARG A N 1
ATOM 1268 C CA . ARG A 1 150 ? -7.502 37.767 -18.390 1.00 66.44 150 ARG A CA 1
ATOM 1269 C C . ARG A 1 150 ? -7.180 37.655 -16.898 1.00 66.44 150 ARG A C 1
ATOM 1271 O O . ARG A 1 150 ? -7.258 38.666 -16.211 1.00 66.44 150 ARG A O 1
ATOM 1278 N N . LEU A 1 151 ? -6.761 36.484 -16.408 1.00 68.12 151 LEU A N 1
ATOM 1279 C CA . LEU A 1 151 ? -6.306 36.308 -15.025 1.00 68.12 151 LEU A CA 1
ATOM 1280 C C . LEU A 1 151 ? -5.122 37.234 -14.695 1.00 68.12 151 LEU A C 1
ATOM 1282 O O . LEU A 1 151 ? -5.167 37.916 -13.677 1.00 68.12 151 LEU A O 1
ATOM 1286 N N . TYR A 1 152 ? -4.103 37.307 -15.557 1.00 69.88 152 TYR A N 1
ATOM 1287 C CA . TYR A 1 152 ? -2.942 38.182 -15.357 1.00 69.88 152 TYR A CA 1
ATOM 1288 C C . TYR A 1 152 ? -3.329 39.665 -15.287 1.00 69.88 152 TYR A C 1
ATOM 1290 O O . TYR A 1 152 ? -2.881 40.374 -14.384 1.00 69.88 152 TYR A O 1
ATOM 1298 N N . ILE A 1 153 ? -4.201 40.126 -16.197 1.00 65.69 153 ILE A N 1
ATOM 1299 C CA . ILE A 1 153 ? -4.728 41.503 -16.191 1.00 65.69 153 ILE A CA 1
ATOM 1300 C C . ILE A 1 153 ? -5.496 41.783 -14.894 1.00 65.69 153 ILE A C 1
ATOM 1302 O O . ILE A 1 153 ? -5.336 42.853 -14.308 1.00 65.69 153 ILE A O 1
ATOM 1306 N N . LEU A 1 154 ? -6.350 40.850 -14.464 1.00 64.44 154 LEU A N 1
ATOM 1307 C CA . LEU A 1 154 ? -7.169 41.005 -13.263 1.00 64.44 154 LEU A CA 1
ATOM 1308 C C . LEU A 1 154 ? -6.300 41.036 -12.001 1.00 64.44 154 LEU A C 1
ATOM 1310 O O . LEU A 1 154 ? -6.467 41.930 -11.177 1.00 64.44 154 LEU A O 1
ATOM 1314 N N . MET A 1 155 ? -5.337 40.120 -11.882 1.00 65.31 155 MET A N 1
ATOM 1315 C CA . MET A 1 155 ? -4.420 40.058 -10.743 1.00 65.31 155 MET A CA 1
ATOM 1316 C C . MET A 1 155 ? -3.599 41.343 -10.602 1.00 65.31 155 MET A C 1
ATOM 1318 O O . MET A 1 155 ? -3.515 41.889 -9.513 1.00 65.31 155 MET A O 1
ATOM 1322 N N . ASN A 1 156 ? -3.081 41.904 -11.694 1.00 64.38 156 ASN A N 1
ATOM 1323 C CA . ASN A 1 156 ? -2.238 43.100 -11.612 1.00 64.38 156 ASN A CA 1
ATOM 1324 C C . ASN A 1 156 ? -2.990 44.440 -11.453 1.00 64.38 156 ASN A C 1
ATOM 1326 O O . ASN A 1 156 ? -2.342 45.479 -11.332 1.00 64.38 156 ASN A O 1
ATOM 1330 N N . ASN A 1 157 ? -4.329 44.460 -11.499 1.00 59.69 157 ASN A N 1
ATOM 1331 C CA . ASN A 1 157 ? -5.120 45.702 -11.464 1.00 59.69 157 ASN A CA 1
ATOM 1332 C C . ASN A 1 157 ? -6.163 45.763 -10.330 1.00 59.69 157 ASN A C 1
ATOM 1334 O O . ASN A 1 157 ? -6.882 46.760 -10.230 1.00 59.69 157 ASN A O 1
ATOM 1338 N N . MET A 1 158 ? -6.314 44.723 -9.499 1.00 59.75 158 MET A N 1
ATOM 1339 C CA . MET A 1 158 ? -7.470 44.600 -8.597 1.00 59.75 158 MET A CA 1
ATOM 1340 C C . MET A 1 158 ? -7.176 44.783 -7.106 1.00 59.75 158 MET A C 1
ATOM 1342 O O . MET A 1 158 ? -6.095 44.505 -6.600 1.00 59.75 158 MET A O 1
ATOM 1346 N N . LYS A 1 159 ? -8.224 45.215 -6.391 1.00 57.38 159 LYS A N 1
ATOM 1347 C CA . LYS A 1 159 ? -8.340 45.144 -4.929 1.00 57.38 159 LYS A CA 1
ATOM 1348 C C . LYS A 1 159 ? -8.822 43.744 -4.518 1.00 57.38 159 LYS A C 1
ATOM 1350 O O . LYS A 1 159 ? -9.588 43.119 -5.250 1.00 57.38 159 LYS A O 1
ATOM 1355 N N . ILE A 1 160 ? -8.417 43.287 -3.331 1.00 54.50 160 ILE A N 1
ATOM 1356 C CA . ILE A 1 160 ? -8.662 41.930 -2.797 1.00 54.50 160 ILE A CA 1
ATOM 1357 C C . ILE A 1 160 ? -10.140 41.493 -2.863 1.00 54.50 160 ILE A C 1
ATOM 1359 O O . ILE A 1 160 ? -10.420 40.332 -3.162 1.00 54.50 160 ILE A O 1
ATOM 1363 N N . ASP A 1 161 ? -11.088 42.411 -2.654 1.00 54.66 161 ASP A N 1
ATOM 1364 C CA . ASP A 1 161 ? -12.528 42.101 -2.622 1.00 54.66 161 ASP A CA 1
ATOM 1365 C C . ASP A 1 161 ? -13.085 41.596 -3.968 1.00 54.66 161 ASP A C 1
ATOM 1367 O O . ASP A 1 161 ? -14.039 40.819 -3.993 1.00 54.66 161 ASP A O 1
ATOM 1371 N N . SER A 1 162 ? -12.450 41.950 -5.090 1.00 61.19 162 SER A N 1
ATOM 1372 C CA . SER A 1 162 ? -12.844 41.498 -6.433 1.00 61.19 162 SER A CA 1
ATOM 1373 C C . SER A 1 162 ? -12.370 40.073 -6.760 1.00 61.19 162 SER A C 1
ATOM 1375 O O . SER A 1 162 ? -12.808 39.483 -7.747 1.00 61.19 162 SER A O 1
ATOM 1377 N N . ILE A 1 163 ? -11.491 39.483 -5.938 1.00 62.69 163 ILE A N 1
ATOM 1378 C CA . ILE A 1 163 ? -10.874 38.171 -6.202 1.00 62.69 163 ILE A CA 1
ATOM 1379 C C . ILE A 1 163 ? -11.860 37.018 -5.975 1.00 62.69 163 ILE A C 1
ATOM 1381 O O . ILE A 1 163 ? -11.758 35.972 -6.617 1.00 62.69 163 ILE A O 1
ATOM 1385 N N . ILE A 1 164 ? -12.868 37.205 -5.119 1.00 63.69 164 ILE A N 1
ATOM 1386 C CA . ILE A 1 164 ? -13.934 36.211 -4.924 1.00 63.69 164 ILE A CA 1
ATOM 1387 C C . ILE A 1 164 ? -14.681 35.957 -6.239 1.00 63.69 164 ILE A C 1
ATOM 1389 O O . ILE A 1 164 ? -15.020 34.811 -6.542 1.00 63.69 164 ILE A O 1
ATOM 1393 N N . ASP A 1 165 ? -14.901 36.997 -7.039 1.00 63.00 165 ASP A N 1
ATOM 1394 C CA . ASP A 1 165 ? -15.598 36.869 -8.315 1.00 63.00 165 ASP A CA 1
ATOM 1395 C C . ASP A 1 165 ? -14.707 36.230 -9.390 1.00 63.00 165 ASP A C 1
ATOM 1397 O O . ASP A 1 165 ? -15.198 35.413 -10.166 1.00 63.00 165 ASP A O 1
ATOM 1401 N N . ILE A 1 166 ? -13.388 36.460 -9.337 1.00 67.44 166 ILE A N 1
ATOM 1402 C CA . ILE A 1 166 ? -12.392 35.733 -10.146 1.00 67.44 166 ILE A CA 1
ATOM 1403 C C . ILE A 1 166 ? -12.399 34.236 -9.801 1.00 67.44 166 ILE A C 1
ATOM 1405 O O . ILE A 1 166 ? -12.475 33.391 -10.691 1.00 67.44 166 ILE A O 1
ATOM 1409 N N . ILE A 1 167 ? -12.354 33.880 -8.511 1.00 68.88 167 ILE A N 1
ATOM 1410 C CA . ILE A 1 167 ? -12.393 32.475 -8.066 1.00 68.88 167 ILE A CA 1
ATOM 1411 C C . ILE A 1 167 ? -13.678 31.797 -8.543 1.00 68.88 167 ILE A C 1
ATOM 1413 O O . ILE A 1 167 ? -13.629 30.661 -9.009 1.00 68.88 167 ILE A O 1
ATOM 1417 N N . LYS A 1 168 ? -14.829 32.473 -8.438 1.00 70.81 168 LYS A N 1
ATOM 1418 C CA . LYS A 1 168 ? -16.103 31.939 -8.943 1.00 70.81 168 LYS A CA 1
ATOM 1419 C C . LYS A 1 168 ? -16.057 31.736 -10.456 1.00 70.81 168 LYS A C 1
ATOM 1421 O O . LYS A 1 168 ? -16.459 30.672 -10.927 1.00 70.81 168 LYS A O 1
ATOM 1426 N N . GLU A 1 169 ? -15.537 32.715 -11.195 1.00 70.38 169 GLU A N 1
ATOM 1427 C CA . GLU A 1 169 ? -15.420 32.674 -12.657 1.00 70.38 169 GLU A CA 1
ATOM 1428 C C . GLU A 1 169 ? -14.524 31.519 -13.140 1.00 70.38 169 GLU A C 1
ATOM 1430 O O . GLU A 1 169 ? -14.837 30.865 -14.138 1.00 70.38 169 GLU A O 1
ATOM 1435 N N . PHE A 1 170 ? -13.455 31.209 -12.402 1.00 69.88 170 PHE A N 1
ATOM 1436 C CA . PHE A 1 170 ? -12.494 30.157 -12.749 1.00 69.88 170 PHE A CA 1
ATOM 1437 C C . PHE A 1 170 ? -12.611 28.882 -11.901 1.00 69.88 170 PHE A C 1
ATOM 1439 O O . PHE A 1 170 ? -11.738 28.025 -11.963 1.00 69.88 170 PHE A O 1
ATOM 1446 N N . SER A 1 171 ? -13.714 28.708 -11.169 1.00 68.00 171 SER A N 1
ATOM 1447 C CA . SER A 1 171 ? -13.938 27.606 -10.213 1.00 68.00 171 SER A CA 1
ATOM 1448 C C . SER A 1 171 ? -13.819 26.185 -10.784 1.00 68.00 171 SER A C 1
ATOM 1450 O O . SER A 1 171 ? -13.603 25.242 -10.030 1.00 68.00 171 SER A O 1
ATOM 1452 N N . ASN A 1 172 ? -13.928 26.027 -12.103 1.00 61.44 172 ASN A N 1
ATOM 1453 C CA . ASN A 1 172 ? -13.820 24.739 -12.795 1.00 61.44 172 ASN A CA 1
ATOM 1454 C C . ASN A 1 172 ? -12.454 24.512 -13.468 1.00 61.44 172 ASN A C 1
ATOM 1456 O O . ASN A 1 172 ? -12.285 23.527 -14.184 1.00 61.44 172 ASN A O 1
ATOM 1460 N N . ASP A 1 173 ? -11.500 25.432 -13.309 1.00 56.94 173 ASP A N 1
ATOM 1461 C CA . ASP A 1 173 ? -10.176 25.358 -13.928 1.00 56.94 173 ASP A CA 1
ATOM 1462 C C . ASP A 1 173 ? -9.101 25.264 -12.840 1.00 56.94 173 ASP A C 1
ATOM 1464 O O . ASP A 1 173 ? -8.625 26.269 -12.313 1.00 56.94 173 ASP A O 1
ATOM 1468 N N . GLU A 1 174 ? -8.743 24.030 -12.476 1.00 56.75 174 GLU A N 1
ATOM 1469 C CA . GLU A 1 174 ? -7.821 23.722 -11.371 1.00 56.75 174 GLU A CA 1
ATOM 1470 C C . GLU A 1 174 ? -6.464 24.423 -11.506 1.00 56.75 174 GLU A C 1
ATOM 1472 O O . GLU A 1 174 ? -5.882 24.850 -10.512 1.00 56.75 174 GLU A O 1
ATOM 1477 N N . MET A 1 175 ? -5.969 24.591 -12.734 1.00 60.72 175 MET A N 1
ATOM 1478 C CA . MET A 1 175 ? -4.688 25.249 -12.988 1.00 60.72 175 MET A CA 1
ATOM 1479 C C . MET A 1 175 ? -4.773 26.753 -12.711 1.00 60.72 175 MET A C 1
ATOM 1481 O O . MET A 1 175 ? -3.892 27.315 -12.060 1.00 60.72 175 MET A O 1
ATOM 1485 N N . ILE A 1 176 ? -5.846 27.400 -13.174 1.00 65.00 176 ILE A N 1
ATOM 1486 C CA . ILE A 1 176 ? -6.090 28.825 -12.928 1.00 65.00 176 ILE A CA 1
ATOM 1487 C C . ILE A 1 176 ? -6.385 29.064 -11.442 1.00 65.00 176 ILE A C 1
ATOM 1489 O O . ILE A 1 176 ? -5.856 30.012 -10.866 1.00 65.00 176 ILE A O 1
ATOM 1493 N N . LEU A 1 177 ? -7.147 28.179 -10.792 1.00 64.94 177 LEU A N 1
ATOM 1494 C CA . LEU A 1 177 ? -7.375 28.223 -9.346 1.00 64.94 177 LEU A CA 1
ATOM 1495 C C . LEU A 1 177 ? -6.079 28.107 -8.551 1.00 64.94 177 LEU A C 1
ATOM 1497 O O . LEU A 1 177 ? -5.884 28.856 -7.599 1.00 64.94 177 LEU A O 1
ATOM 1501 N N . SER A 1 178 ? -5.182 27.213 -8.961 1.00 62.94 178 SER A N 1
ATOM 1502 C CA . SER A 1 178 ? -3.869 27.058 -8.339 1.00 62.94 178 SER A CA 1
ATOM 1503 C C . SER A 1 178 ? -3.050 28.357 -8.426 1.00 62.94 178 SER A C 1
ATOM 1505 O O . SER A 1 178 ? -2.517 28.817 -7.417 1.00 62.94 178 SER A O 1
ATOM 1507 N N . HIS A 1 179 ? -3.062 29.043 -9.579 1.00 66.00 179 HIS A N 1
ATOM 1508 C CA . HIS A 1 179 ? -2.432 30.365 -9.730 1.00 66.00 179 HIS A CA 1
ATOM 1509 C C . HIS A 1 179 ? -3.105 31.467 -8.900 1.00 66.00 179 HIS A C 1
ATOM 1511 O O . HIS A 1 179 ? -2.410 32.290 -8.306 1.00 66.00 179 HIS A O 1
ATOM 1517 N N . ILE A 1 180 ? -4.439 31.481 -8.819 1.00 69.31 180 ILE A N 1
ATOM 1518 C CA . ILE A 1 180 ? -5.179 32.442 -7.988 1.00 69.31 180 ILE A CA 1
ATOM 1519 C C . ILE A 1 180 ? -4.835 32.243 -6.509 1.00 69.31 180 ILE A C 1
ATOM 1521 O O . ILE A 1 180 ? -4.582 33.214 -5.800 1.00 69.31 180 ILE A O 1
ATOM 1525 N N . TYR A 1 181 ? -4.800 30.995 -6.033 1.00 68.75 181 TYR A N 1
ATOM 1526 C CA . TYR A 1 181 ? -4.451 30.692 -4.646 1.00 68.75 181 TYR A CA 1
ATOM 1527 C C . TYR A 1 181 ? -2.987 31.000 -4.335 1.00 68.75 181 TYR A C 1
ATOM 1529 O O . TYR A 1 181 ? -2.706 31.528 -3.260 1.00 68.75 181 TYR A O 1
ATOM 1537 N N . TYR A 1 182 ? -2.079 30.748 -5.280 1.00 66.81 182 TYR A N 1
ATOM 1538 C CA . TYR A 1 182 ? -0.685 31.175 -5.186 1.00 66.81 182 TYR A CA 1
ATOM 1539 C C . TYR A 1 182 ? -0.565 32.699 -5.069 1.00 66.81 182 TYR A C 1
ATOM 1541 O O . TYR A 1 182 ? 0.089 33.196 -4.158 1.00 66.81 182 TYR A O 1
ATOM 1549 N N . TYR A 1 183 ? -1.242 33.462 -5.923 1.00 66.19 183 TYR A N 1
ATOM 1550 C CA . TYR A 1 183 ? -1.225 34.922 -5.837 1.00 66.19 183 TYR A CA 1
ATOM 1551 C C . TYR A 1 183 ? -1.787 35.436 -4.508 1.00 66.19 183 TYR A C 1
ATOM 1553 O O . TYR A 1 183 ? -1.170 36.241 -3.818 1.00 66.19 183 TYR A O 1
ATOM 1561 N N . LEU A 1 184 ? -2.933 34.898 -4.098 1.00 64.19 184 LEU A N 1
ATOM 1562 C CA . LEU A 1 184 ? -3.580 35.238 -2.837 1.00 64.19 184 LEU A CA 1
ATOM 1563 C C . LEU A 1 184 ? -2.744 34.898 -1.598 1.00 64.19 184 LEU A C 1
ATOM 1565 O O . LEU A 1 184 ? -2.914 35.531 -0.554 1.00 64.19 184 LEU A O 1
ATOM 1569 N N . SER A 1 185 ? -1.854 33.910 -1.702 1.00 61.47 185 SER A N 1
ATOM 1570 C CA . SER A 1 185 ? -0.950 33.538 -0.614 1.00 61.47 185 SER A CA 1
ATOM 1571 C C . SER A 1 185 ? 0.000 34.675 -0.219 1.00 61.47 185 SER A C 1
ATOM 1573 O O . SER A 1 185 ? 0.353 34.785 0.953 1.00 61.47 185 SER A O 1
ATOM 1575 N N . LYS A 1 186 ? 0.315 35.578 -1.157 1.00 58.62 186 LYS A N 1
ATOM 1576 C CA . LYS A 1 186 ? 1.214 36.729 -0.961 1.00 58.62 186 LYS A CA 1
ATOM 1577 C C . LYS A 1 186 ? 0.609 37.857 -0.143 1.00 58.62 186 LYS A C 1
ATOM 1579 O O . LYS A 1 186 ? 1.331 38.661 0.423 1.00 58.62 186 LYS A O 1
ATOM 1584 N N . TYR A 1 187 ? -0.713 37.879 -0.008 1.00 60.16 187 TYR A N 1
ATOM 1585 C CA . TYR A 1 187 ? -1.410 38.760 0.931 1.00 60.16 187 TYR A CA 1
ATOM 1586 C C . TYR A 1 187 ? -1.499 38.150 2.343 1.00 60.16 187 TYR A C 1
ATOM 1588 O O . TYR A 1 187 ? -2.395 38.491 3.113 1.00 60.16 187 TYR A O 1
ATOM 1596 N N . HIS A 1 188 ? -0.613 37.198 2.665 1.00 54.12 188 HIS A N 1
ATOM 1597 C CA . HIS A 1 188 ? -0.474 36.527 3.964 1.00 54.12 188 HIS A CA 1
ATOM 1598 C C . HIS A 1 188 ? -1.759 35.880 4.514 1.00 54.12 188 HIS A C 1
ATOM 1600 O O . HIS A 1 188 ? -1.945 35.745 5.726 1.00 54.12 188 HIS A O 1
ATOM 1606 N N . ASN A 1 189 ? -2.671 35.428 3.646 1.00 55.28 189 ASN A N 1
ATOM 1607 C CA . ASN A 1 189 ? -3.896 34.764 4.089 1.00 55.28 189 ASN A CA 1
ATOM 1608 C C . ASN A 1 189 ? -3.742 33.232 4.106 1.00 55.28 189 ASN A C 1
ATOM 1610 O O . ASN A 1 189 ? -3.699 32.554 3.073 1.00 55.28 189 ASN A O 1
ATOM 1614 N N . LYS A 1 190 ? -3.724 32.691 5.332 1.00 50.06 190 LYS A N 1
ATOM 1615 C CA . LYS A 1 190 ? -3.450 31.281 5.674 1.00 50.06 190 LYS A CA 1
ATOM 1616 C C . LYS A 1 190 ? -4.321 30.266 4.926 1.00 50.06 190 LYS A C 1
ATOM 1618 O O . LYS A 1 190 ? -3.887 29.149 4.653 1.00 50.06 190 LYS A O 1
ATOM 1623 N N . ASN A 1 191 ? -5.555 30.638 4.583 1.00 50.59 191 ASN A N 1
ATOM 1624 C CA . ASN A 1 191 ? -6.496 29.732 3.922 1.00 50.59 191 ASN A CA 1
ATOM 1625 C C . ASN A 1 191 ? -6.143 29.469 2.452 1.00 50.59 191 ASN A C 1
ATOM 1627 O O . ASN A 1 191 ? -6.485 28.407 1.928 1.00 50.59 191 ASN A O 1
ATOM 1631 N N . TYR A 1 192 ? -5.466 30.406 1.786 1.00 56.62 192 TYR A N 1
ATOM 1632 C CA . TYR A 1 192 ? -5.106 30.271 0.373 1.00 56.62 192 TYR A CA 1
ATOM 1633 C C . TYR A 1 192 ? -3.819 29.474 0.183 1.00 56.62 192 TYR A C 1
ATOM 1635 O O . TYR A 1 192 ? -3.770 28.637 -0.713 1.00 56.62 192 TYR A O 1
ATOM 1643 N N . ILE A 1 193 ? -2.858 29.616 1.103 1.00 50.84 193 ILE A N 1
ATOM 1644 C CA . ILE A 1 193 ? -1.652 28.774 1.188 1.00 50.84 193 ILE A CA 1
ATOM 1645 C C . ILE A 1 193 ? -2.038 27.290 1.268 1.00 50.84 193 ILE A C 1
ATOM 1647 O O . ILE A 1 193 ? -1.602 26.468 0.464 1.00 50.84 193 ILE A O 1
ATOM 1651 N N . LYS A 1 194 ? -2.953 26.961 2.187 1.00 48.66 194 LYS A N 1
ATOM 1652 C CA . LYS A 1 194 ? -3.444 25.594 2.393 1.00 48.66 194 LYS A CA 1
ATOM 1653 C C . LYS A 1 194 ? -4.146 25.013 1.163 1.00 48.66 194 LYS A C 1
ATOM 1655 O O . LYS A 1 194 ? -4.051 23.817 0.912 1.00 48.66 194 LYS A O 1
ATOM 1660 N N . LYS A 1 195 ? -4.868 25.839 0.398 1.00 50.62 195 LYS A N 1
ATOM 1661 C CA . LYS A 1 195 ? -5.521 25.406 -0.845 1.00 50.62 195 LYS A CA 1
ATOM 1662 C C . LYS A 1 195 ? -4.519 25.245 -1.989 1.00 50.62 195 LYS A C 1
ATOM 1664 O O . LYS A 1 195 ? -4.609 24.252 -2.696 1.00 50.62 195 LYS A O 1
ATOM 1669 N N . ALA A 1 196 ? -3.551 26.150 -2.137 1.00 50.19 196 ALA A N 1
ATOM 1670 C CA . ALA A 1 196 ? -2.498 26.047 -3.153 1.00 50.19 196 ALA A CA 1
ATOM 1671 C C . ALA A 1 196 ? -1.676 24.752 -3.009 1.00 50.19 196 ALA A C 1
ATOM 1673 O O . ALA A 1 196 ? -1.412 24.080 -4.004 1.00 50.19 196 ALA A O 1
ATOM 1674 N N . TYR A 1 197 ? -1.372 24.355 -1.768 1.00 47.25 197 TYR A N 1
ATOM 1675 C CA . TYR A 1 197 ? -0.720 23.079 -1.454 1.00 47.25 197 TYR A CA 1
ATOM 1676 C C . TYR A 1 197 ? -1.548 21.869 -1.927 1.00 47.25 197 TYR A C 1
ATOM 1678 O O . TYR A 1 197 ? -1.054 21.008 -2.651 1.00 47.25 197 TYR A O 1
ATOM 1686 N N . VAL A 1 198 ? -2.851 21.849 -1.615 1.00 45.06 198 VAL A N 1
ATOM 1687 C CA . VAL A 1 198 ? -3.786 20.783 -2.036 1.00 45.06 198 VAL A CA 1
ATOM 1688 C C . VAL A 1 198 ? -3.920 20.679 -3.563 1.00 45.06 198 VAL A C 1
ATOM 1690 O O . VAL A 1 198 ? -4.143 19.589 -4.079 1.00 45.06 198 VAL A O 1
ATOM 1693 N N . PHE A 1 199 ? -3.752 21.784 -4.295 1.00 44.25 199 PHE A N 1
ATOM 1694 C CA . PHE A 1 199 ? -3.815 21.823 -5.762 1.00 44.25 199 PHE A CA 1
ATOM 1695 C C . PHE A 1 199 ? -2.447 21.651 -6.455 1.00 44.25 199 PHE A C 1
ATOM 1697 O O . PHE A 1 199 ? -2.318 21.978 -7.638 1.00 44.25 199 PHE A O 1
ATOM 1704 N N . GLY A 1 200 ? -1.437 21.111 -5.757 1.00 42.81 200 GLY A N 1
ATOM 1705 C CA . GLY A 1 200 ? -0.224 20.566 -6.381 1.00 42.81 200 GLY A CA 1
ATOM 1706 C C . GLY A 1 200 ? 1.069 21.372 -6.220 1.00 42.81 200 GLY A C 1
ATOM 1707 O O . GLY A 1 200 ? 2.025 21.098 -6.943 1.00 42.81 200 GLY A O 1
ATOM 1708 N N . TYR A 1 201 ? 1.142 22.326 -5.289 1.00 45.75 201 TYR A N 1
ATOM 1709 C CA . TYR A 1 201 ? 2.417 22.945 -4.898 1.00 45.75 201 TYR A CA 1
ATOM 1710 C C . TYR A 1 201 ? 3.031 22.162 -3.726 1.00 45.75 201 TYR A C 1
ATOM 1712 O O . TYR A 1 201 ? 2.499 22.184 -2.619 1.00 45.75 201 TYR A O 1
ATOM 1720 N N . LYS A 1 202 ? 4.130 21.440 -3.989 1.00 44.25 202 LYS A N 1
ATOM 1721 C CA . LYS A 1 202 ? 4.863 20.626 -3.003 1.00 44.25 202 LYS A CA 1
ATOM 1722 C C . LYS A 1 202 ? 5.564 21.471 -1.923 1.00 44.25 202 LYS A C 1
ATOM 1724 O O . LYS A 1 202 ? 5.913 22.626 -2.138 1.00 44.25 202 LYS A O 1
ATOM 1729 N N . GLU A 1 203 ? 5.781 20.837 -0.776 1.00 39.19 203 GLU A N 1
ATOM 1730 C CA . GLU A 1 203 ? 6.244 21.367 0.518 1.00 39.19 203 GLU A CA 1
ATOM 1731 C C . GLU A 1 203 ? 7.562 22.161 0.488 1.00 39.19 203 GLU A C 1
ATOM 1733 O O . GLU A 1 203 ? 7.668 23.194 1.149 1.00 39.19 203 GLU A O 1
ATOM 1738 N N . ASP A 1 204 ? 8.522 21.765 -0.351 1.00 41.03 204 ASP A N 1
ATOM 1739 C CA . ASP A 1 204 ? 9.827 22.440 -0.468 1.00 41.03 204 ASP A CA 1
ATOM 1740 C C . ASP A 1 204 ? 9.710 23.889 -0.989 1.00 41.03 204 ASP A C 1
ATOM 1742 O O . ASP A 1 204 ? 10.588 24.721 -0.778 1.00 41.03 204 ASP A O 1
ATOM 1746 N N . ILE A 1 205 ? 8.587 24.218 -1.635 1.00 43.50 205 ILE A N 1
ATOM 1747 C CA . ILE A 1 205 ? 8.310 25.524 -2.246 1.00 43.50 205 ILE A CA 1
ATOM 1748 C C . ILE A 1 205 ? 7.813 26.531 -1.202 1.00 43.50 205 ILE A C 1
ATOM 1750 O O . ILE A 1 205 ? 8.014 27.734 -1.352 1.00 43.50 205 ILE A O 1
ATOM 1754 N N . LEU A 1 206 ? 7.174 26.056 -0.128 1.00 39.78 206 LEU A N 1
ATOM 1755 C CA . LEU A 1 206 ? 6.726 26.916 0.967 1.00 39.78 206 LEU A CA 1
ATOM 1756 C C . LEU A 1 206 ? 7.913 27.461 1.765 1.00 39.78 206 LEU A C 1
ATOM 1758 O O . LEU A 1 206 ? 7.867 28.612 2.181 1.00 39.78 206 LEU A O 1
ATOM 1762 N N . TYR A 1 207 ? 8.990 26.684 1.898 1.00 37.69 207 TYR A N 1
ATOM 1763 C CA . TYR A 1 207 ? 10.226 27.133 2.542 1.00 37.69 207 TYR A CA 1
ATOM 1764 C C . TYR A 1 207 ? 10.943 28.238 1.750 1.00 37.69 207 TYR A C 1
ATOM 1766 O O . TYR A 1 207 ? 11.411 29.198 2.353 1.00 37.69 207 TYR A O 1
ATOM 1774 N N . ASP A 1 208 ? 10.961 28.160 0.415 1.00 39.16 208 ASP A N 1
ATOM 1775 C CA . ASP A 1 208 ? 11.573 29.188 -0.445 1.00 39.16 208 ASP A CA 1
ATOM 1776 C C . ASP A 1 208 ? 10.660 30.420 -0.673 1.00 39.16 208 ASP A C 1
ATOM 1778 O O . ASP A 1 208 ? 11.143 31.498 -1.016 1.00 39.16 208 ASP A O 1
ATOM 1782 N N . LEU A 1 209 ? 9.336 30.297 -0.491 1.00 38.50 209 LEU A N 1
ATOM 1783 C CA . LEU A 1 209 ? 8.379 31.411 -0.643 1.00 38.50 209 LEU A CA 1
ATOM 1784 C C . LEU A 1 209 ? 8.341 32.368 0.548 1.00 38.50 209 LEU A C 1
ATOM 1786 O O . LEU A 1 209 ? 7.868 33.494 0.401 1.00 38.50 209 LEU A O 1
ATOM 1790 N N . VAL A 1 210 ? 8.836 31.942 1.709 1.00 40.88 210 VAL A N 1
ATOM 1791 C CA . VAL A 1 210 ? 8.958 32.820 2.880 1.00 40.88 210 VAL A CA 1
ATOM 1792 C C . VAL A 1 210 ? 10.241 33.662 2.832 1.00 40.88 210 VAL A C 1
ATOM 1794 O O . VAL A 1 210 ? 10.442 34.556 3.646 1.00 40.88 210 VAL A O 1
ATOM 1797 N N . ASP A 1 211 ? 11.064 33.488 1.799 1.00 40.25 211 ASP A N 1
ATOM 1798 C CA . ASP A 1 211 ? 12.269 34.295 1.592 1.00 40.25 211 ASP A CA 1
ATOM 1799 C C . ASP A 1 211 ? 11.993 35.646 0.882 1.00 40.25 211 ASP A C 1
ATOM 1801 O O . ASP A 1 211 ? 12.906 36.314 0.408 1.00 40.25 211 ASP A O 1
ATOM 1805 N N . PHE A 1 212 ? 10.726 36.084 0.804 1.00 35.28 212 PHE A N 1
ATOM 1806 C CA . PHE A 1 212 ? 10.319 37.379 0.228 1.00 35.28 212 PHE A CA 1
ATOM 1807 C C . PHE A 1 212 ? 9.369 38.181 1.142 1.00 35.28 212 PHE A C 1
ATOM 1809 O O . PHE A 1 212 ? 8.345 38.681 0.695 1.00 35.28 212 PHE A O 1
ATOM 1816 N N . SER A 1 213 ? 9.710 38.311 2.429 1.00 36.38 213 SER A N 1
ATOM 1817 C CA . SER A 1 213 ? 9.498 39.526 3.252 1.00 36.38 213 SER A CA 1
ATOM 1818 C C . SER A 1 213 ? 9.972 39.256 4.686 1.00 36.38 213 SER A C 1
ATOM 1820 O O . SER A 1 213 ? 9.175 39.064 5.606 1.00 36.38 213 SER A O 1
ATOM 1822 N N . TYR A 1 214 ? 11.288 39.206 4.875 1.00 31.84 214 TYR A N 1
ATOM 1823 C CA . TYR A 1 214 ? 11.924 38.970 6.173 1.00 31.84 214 TYR A CA 1
ATOM 1824 C C . TYR A 1 214 ? 12.050 40.259 7.004 1.00 31.84 214 TYR A C 1
ATOM 1826 O O . TYR A 1 214 ? 13.143 40.614 7.433 1.00 31.84 214 TYR A O 1
ATOM 1834 N N . GLU A 1 215 ? 10.946 40.975 7.236 1.00 35.91 215 GLU A N 1
ATOM 1835 C CA . GLU A 1 215 ? 10.949 42.040 8.257 1.00 35.91 215 GLU A CA 1
ATOM 1836 C C . GLU A 1 215 ? 9.929 41.850 9.389 1.00 35.91 215 GLU A C 1
ATOM 1838 O O . GLU A 1 215 ? 10.200 42.348 10.472 1.00 35.91 215 GLU A O 1
ATOM 1843 N N . ASP A 1 216 ? 8.866 41.042 9.244 1.00 37.94 216 ASP A N 1
ATOM 1844 C CA . ASP A 1 216 ? 7.821 40.962 10.293 1.00 37.94 216 ASP A CA 1
ATOM 1845 C C . ASP A 1 216 ? 7.303 39.551 10.648 1.00 37.94 216 ASP A C 1
ATOM 1847 O O . ASP A 1 216 ? 6.336 39.427 11.397 1.00 37.94 216 ASP A O 1
ATOM 1851 N N . LEU A 1 217 ? 7.903 38.470 10.141 1.00 33.44 217 LEU A N 1
ATOM 1852 C CA . LEU A 1 217 ? 7.512 37.103 10.521 1.00 33.44 217 LEU A CA 1
ATOM 1853 C C . LEU A 1 217 ? 8.704 36.381 11.144 1.00 33.44 217 LEU A C 1
ATOM 1855 O O . LEU A 1 217 ? 9.635 35.969 10.448 1.00 33.44 217 LEU A O 1
ATOM 1859 N N . GLU A 1 218 ? 8.679 36.235 12.469 1.00 34.72 218 GLU A N 1
ATOM 1860 C CA . GLU A 1 218 ? 9.667 35.432 13.180 1.00 34.72 218 GLU A CA 1
ATOM 1861 C C . GLU A 1 218 ? 9.539 33.963 12.742 1.00 34.72 218 GLU A C 1
ATOM 1863 O O . GLU A 1 218 ? 8.454 33.465 12.444 1.00 34.72 218 GLU A O 1
ATOM 1868 N N . LEU A 1 219 ? 10.653 33.226 12.718 1.00 31.38 219 LEU A N 1
ATOM 1869 C CA . LEU A 1 219 ? 10.684 31.789 12.398 1.00 31.38 219 LEU A CA 1
ATOM 1870 C C . LEU A 1 219 ? 9.706 30.948 13.252 1.00 31.38 219 LEU A C 1
ATOM 1872 O O . LEU A 1 219 ? 9.341 29.837 12.863 1.00 31.38 219 LEU A O 1
ATOM 1876 N N . GLU A 1 220 ? 9.278 31.464 14.405 1.00 35.91 220 GLU A N 1
ATOM 1877 C CA . GLU A 1 220 ? 8.250 30.868 15.262 1.00 35.91 220 GLU A CA 1
ATOM 1878 C C . GLU A 1 220 ? 6.831 30.995 14.699 1.00 35.91 220 GLU A C 1
ATOM 1880 O O . GLU A 1 220 ? 6.019 30.091 14.913 1.00 35.91 220 GLU A O 1
ATOM 1885 N N . ASP A 1 221 ? 6.538 32.027 13.906 1.00 33.44 221 ASP A N 1
ATOM 1886 C CA . ASP A 1 221 ? 5.233 32.184 13.277 1.00 33.44 221 ASP A CA 1
ATOM 1887 C C . ASP A 1 221 ? 4.994 31.077 12.255 1.00 33.44 221 ASP A C 1
ATOM 1889 O O . ASP A 1 221 ? 3.946 30.441 12.308 1.00 33.44 221 ASP A O 1
ATOM 1893 N N . LEU A 1 222 ? 5.975 30.767 11.395 1.00 31.27 222 LEU A N 1
ATOM 1894 C CA . LEU A 1 222 ? 5.883 29.746 10.334 1.00 31.27 222 LEU A CA 1
ATOM 1895 C C . LEU A 1 222 ? 5.708 28.311 10.835 1.00 31.27 222 LEU A C 1
ATOM 1897 O O . LEU A 1 222 ? 5.073 27.508 10.145 1.00 31.27 222 LEU A O 1
ATOM 1901 N N . LYS A 1 223 ? 6.177 27.997 12.049 1.00 30.95 223 LYS A N 1
ATOM 1902 C CA . LYS A 1 223 ? 5.866 26.716 12.709 1.00 30.95 223 LYS A CA 1
ATOM 1903 C C . LYS A 1 223 ? 4.356 26.521 12.893 1.00 30.95 223 LYS A C 1
ATOM 1905 O O . LYS A 1 223 ? 3.875 25.398 12.823 1.00 30.95 223 LYS A O 1
ATOM 1910 N N . GLY A 1 224 ? 3.592 27.611 13.003 1.00 30.81 224 GLY A N 1
ATOM 1911 C CA . GLY A 1 224 ? 2.129 27.585 13.031 1.00 30.81 224 GLY A CA 1
ATOM 1912 C C . GLY A 1 224 ? 1.424 27.478 11.665 1.00 30.81 224 GLY A C 1
ATOM 1913 O O . GLY A 1 224 ? 0.190 27.500 11.649 1.00 30.81 224 GLY A O 1
ATOM 1914 N N . TYR A 1 225 ? 2.151 27.425 10.532 1.00 32.28 225 TYR A N 1
ATOM 1915 C CA . TYR A 1 225 ? 1.582 27.416 9.162 1.00 32.28 225 TYR A CA 1
ATOM 1916 C C . TYR A 1 225 ? 1.936 26.193 8.309 1.00 32.28 225 TYR A C 1
ATOM 1918 O O . TYR A 1 225 ? 1.237 25.949 7.319 1.00 32.28 225 TYR A O 1
ATOM 1926 N N . ALA A 1 226 ? 2.897 25.356 8.720 1.00 30.06 226 ALA A N 1
ATOM 1927 C CA . ALA A 1 226 ? 2.688 23.922 8.534 1.00 30.06 226 ALA A CA 1
ATOM 1928 C C . ALA A 1 226 ? 1.294 23.614 9.115 1.00 30.06 226 ALA A C 1
ATOM 1930 O O . ALA A 1 226 ? 0.850 24.304 10.038 1.00 30.06 226 ALA A O 1
ATOM 1931 N N . LEU A 1 227 ? 0.543 22.636 8.598 1.00 32.25 227 LEU A N 1
ATOM 1932 C CA . LEU A 1 227 ? -0.500 22.056 9.453 1.00 32.25 227 LEU A CA 1
ATOM 1933 C C . LEU A 1 227 ? 0.207 21.780 10.771 1.00 32.25 227 LEU A C 1
ATOM 1935 O O . LEU A 1 227 ? 1.170 21.026 10.735 1.00 32.25 227 LEU A O 1
ATOM 1939 N N . ASP A 1 228 ? -0.162 22.513 11.825 1.00 35.50 228 ASP A N 1
ATOM 1940 C CA . ASP A 1 228 ? 0.557 22.571 13.093 1.00 35.50 228 ASP A CA 1
ATOM 1941 C C . ASP A 1 228 ? 0.397 21.185 13.719 1.00 35.50 228 ASP A C 1
ATOM 1943 O O . ASP A 1 228 ? -0.520 20.911 14.496 1.00 35.50 228 ASP A O 1
ATOM 1947 N N . GLY A 1 229 ? 1.181 20.252 13.180 1.00 34.88 229 GLY A N 1
ATOM 1948 C CA . GLY A 1 229 ? 1.166 18.840 13.480 1.00 34.88 229 GLY A CA 1
ATOM 1949 C C . GLY A 1 229 ? 1.519 18.705 14.939 1.00 34.88 229 GLY A C 1
ATOM 1950 O O . GLY A 1 229 ? 0.841 17.963 15.627 1.00 34.88 229 GLY A O 1
ATOM 1951 N N . GLU A 1 230 ? 2.441 19.543 15.422 1.00 35.97 230 GLU A N 1
ATOM 1952 C CA . GLU A 1 230 ? 2.752 19.732 16.836 1.00 35.97 230 GLU A CA 1
ATOM 1953 C C . GLU A 1 230 ? 1.502 20.126 17.648 1.00 35.97 230 GLU A C 1
ATOM 1955 O O . GLU A 1 230 ? 1.111 19.346 18.510 1.00 35.97 230 GLU A O 1
ATOM 1960 N N . LYS A 1 231 ? 0.762 21.206 17.326 1.00 37.59 231 LYS A N 1
ATOM 1961 C CA . LYS A 1 231 ? -0.464 21.557 18.095 1.00 37.59 231 LYS A CA 1
ATOM 1962 C C . LYS A 1 231 ? -1.615 20.545 18.006 1.00 37.59 231 LYS A C 1
ATOM 1964 O O . LYS A 1 231 ? -2.449 20.477 18.917 1.00 37.59 231 LYS A O 1
ATOM 1969 N N . ILE A 1 232 ? -1.743 19.808 16.898 1.00 43.00 232 ILE A N 1
ATOM 1970 C CA . ILE A 1 232 ? -2.757 18.746 16.783 1.00 43.00 232 ILE A CA 1
ATOM 1971 C C . ILE A 1 232 ? -2.315 17.524 17.589 1.00 43.00 232 ILE A C 1
ATOM 1973 O O . ILE A 1 232 ? -3.145 16.982 18.311 1.00 43.00 232 ILE A O 1
ATOM 1977 N N . ILE A 1 233 ? -1.033 17.152 17.534 1.00 51.78 233 ILE A N 1
ATOM 1978 C CA . ILE A 1 233 ? -0.424 16.080 18.335 1.00 51.78 233 ILE A CA 1
ATOM 1979 C C . ILE A 1 233 ? -0.477 16.404 19.834 1.00 51.78 233 ILE A C 1
ATOM 1981 O O . ILE A 1 233 ? -0.740 15.496 20.616 1.00 51.78 233 ILE A O 1
ATOM 1985 N N . ASP A 1 234 ? -0.334 17.671 20.240 1.00 57.44 234 ASP A N 1
ATOM 1986 C CA . ASP A 1 234 ? -0.363 18.092 21.653 1.00 57.44 234 ASP A CA 1
ATOM 1987 C C . ASP A 1 234 ? -1.639 17.653 22.391 1.00 57.44 234 ASP A C 1
ATOM 1989 O O . ASP A 1 234 ? -1.628 17.460 23.606 1.00 57.44 234 ASP A O 1
ATOM 1993 N N . ASN A 1 235 ? -2.748 17.488 21.662 1.00 66.56 235 ASN A N 1
ATOM 1994 C CA . ASN A 1 235 ? -4.042 17.088 22.216 1.00 66.56 235 ASN A CA 1
ATOM 1995 C C . ASN A 1 235 ? -4.392 15.610 21.968 1.00 66.56 235 ASN A C 1
ATOM 1997 O O . ASN A 1 235 ? -5.505 15.192 22.298 1.00 66.56 235 ASN A O 1
ATOM 2001 N N . ILE A 1 236 ? -3.479 14.834 21.375 1.00 76.94 236 ILE A N 1
ATOM 2002 C CA . ILE A 1 236 ? -3.648 13.403 21.113 1.00 76.94 236 ILE A CA 1
ATOM 2003 C C . ILE A 1 236 ? -2.819 12.631 22.134 1.00 76.94 236 ILE A C 1
ATOM 2005 O O . ILE A 1 236 ? -1.608 12.811 22.252 1.00 76.94 236 ILE A O 1
ATOM 2009 N N . ASN A 1 237 ? -3.460 11.716 22.856 1.00 83.12 237 ASN A N 1
ATOM 2010 C CA . ASN A 1 237 ? -2.722 10.759 23.674 1.00 83.12 237 ASN A CA 1
ATOM 2011 C C . ASN A 1 237 ? -2.164 9.668 22.767 1.00 83.12 237 ASN A C 1
ATOM 2013 O O . ASN A 1 237 ? -2.935 8.984 22.099 1.00 83.12 237 ASN A O 1
ATOM 2017 N N . ILE A 1 238 ? -0.847 9.498 22.737 1.00 82.81 238 ILE A N 1
ATOM 2018 C CA . ILE A 1 238 ? -0.192 8.537 21.847 1.00 82.81 238 ILE A CA 1
ATOM 2019 C C . ILE A 1 238 ? 0.407 7.419 22.686 1.00 82.81 238 ILE A C 1
ATOM 2021 O O . ILE A 1 238 ? 1.194 7.681 23.597 1.00 82.81 238 ILE A O 1
ATOM 2025 N N . THR A 1 239 ? 0.064 6.178 22.353 1.00 83.06 239 THR A N 1
ATOM 2026 C CA . THR A 1 239 ? 0.665 4.986 22.949 1.00 83.06 239 THR A CA 1
ATOM 2027 C C . THR A 1 239 ? 1.139 4.017 21.873 1.00 83.06 239 THR A C 1
ATOM 2029 O O . THR A 1 239 ? 0.672 4.024 20.731 1.00 83.06 239 THR A O 1
ATOM 2032 N N . HIS A 1 240 ? 2.105 3.181 22.241 1.00 82.31 240 HIS A N 1
ATOM 2033 C CA . HIS A 1 240 ? 2.575 2.077 21.413 1.00 82.31 240 HIS A CA 1
ATOM 2034 C C . HIS A 1 240 ? 1.933 0.795 21.954 1.00 82.31 240 HIS A C 1
ATOM 2036 O O . HIS A 1 240 ? 2.021 0.525 23.154 1.00 82.31 240 HIS A O 1
ATOM 2042 N N . TYR A 1 241 ? 1.222 0.068 21.090 1.00 81.75 241 TYR A N 1
ATOM 2043 C CA . TYR A 1 241 ? 0.469 -1.163 21.383 1.00 81.75 241 TYR A CA 1
ATOM 2044 C C . TYR A 1 241 ? -0.737 -1.061 22.333 1.00 81.75 241 TYR A C 1
ATOM 2046 O O . TYR A 1 241 ? -1.846 -1.427 21.937 1.00 81.75 241 TYR A O 1
ATOM 2054 N N . ASN A 1 242 ? -0.549 -0.616 23.576 1.00 88.50 242 ASN A N 1
ATOM 2055 C CA . ASN A 1 242 ? -1.550 -0.773 24.636 1.00 88.50 242 ASN A CA 1
ATOM 2056 C C . ASN A 1 242 ? -2.164 0.563 25.065 1.00 88.50 242 ASN A C 1
ATOM 2058 O O . ASN A 1 242 ? -1.485 1.590 25.131 1.00 88.50 242 ASN A O 1
ATOM 2062 N N . PHE A 1 243 ? -3.457 0.547 25.380 1.00 90.75 243 PHE A N 1
ATOM 2063 C CA . PHE A 1 243 ? -4.197 1.688 25.906 1.00 90.75 243 PHE A CA 1
ATOM 2064 C C . PHE A 1 243 ? -5.322 1.214 26.832 1.00 90.75 243 PHE A C 1
ATOM 2066 O O . PHE A 1 243 ? -6.078 0.317 26.469 1.00 90.75 243 PHE A O 1
ATOM 2073 N N . THR A 1 244 ? -5.503 1.867 27.980 1.00 90.19 244 THR A N 1
ATOM 2074 C CA . THR A 1 244 ? -6.587 1.547 28.921 1.00 90.19 244 THR A CA 1
ATOM 2075 C C . THR A 1 244 ? -7.194 2.819 29.499 1.00 90.19 244 THR A C 1
ATOM 2077 O O . THR A 1 244 ? -6.469 3.704 29.952 1.00 90.19 244 THR A O 1
ATOM 2080 N N . ASP A 1 245 ? -8.525 2.890 29.534 1.00 89.50 245 ASP A N 1
ATOM 2081 C CA . ASP A 1 245 ? -9.267 3.824 30.384 1.00 89.50 245 ASP A CA 1
ATOM 2082 C C . ASP A 1 245 ? -10.465 3.151 31.074 1.00 89.50 245 ASP A C 1
ATOM 2084 O O . ASP A 1 245 ? -10.642 1.937 30.994 1.00 89.50 245 ASP A O 1
ATOM 2088 N N . ASP A 1 246 ? -11.295 3.943 31.763 1.00 86.69 246 ASP A N 1
ATOM 2089 C CA . ASP A 1 246 ? -12.446 3.471 32.547 1.00 86.69 246 ASP A CA 1
ATOM 2090 C C . ASP A 1 246 ? -13.481 2.659 31.739 1.00 86.69 246 ASP A C 1
ATOM 2092 O O . ASP A 1 246 ? -14.322 1.967 32.318 1.00 86.69 246 ASP A O 1
ATOM 2096 N N . SER A 1 247 ? -13.478 2.782 30.408 1.00 90.38 247 SER A N 1
ATOM 2097 C CA . SER A 1 247 ? -14.513 2.237 29.524 1.00 90.38 247 SER A CA 1
ATOM 2098 C C . SER A 1 247 ? -14.000 1.218 28.510 1.00 90.38 247 SER A C 1
ATOM 2100 O O . SER A 1 247 ? -14.737 0.286 28.163 1.00 90.38 247 SER A O 1
ATOM 2102 N N . VAL A 1 248 ? -12.770 1.396 28.027 1.00 94.75 248 VAL A N 1
ATOM 2103 C CA . VAL A 1 248 ? -12.188 0.605 26.942 1.00 94.75 248 VAL A CA 1
ATOM 2104 C C . VAL A 1 248 ? -10.740 0.267 27.269 1.00 94.75 248 VAL A C 1
ATOM 2106 O O . VAL A 1 248 ? -9.951 1.124 27.664 1.00 94.75 248 VAL A O 1
ATOM 2109 N N . GLU A 1 249 ? -10.383 -0.985 27.023 1.00 96.06 249 GLU A N 1
ATOM 2110 C CA . GLU A 1 249 ? -9.006 -1.444 26.981 1.00 96.06 249 GLU A CA 1
ATOM 2111 C C . GLU A 1 249 ? -8.684 -1.988 25.586 1.00 96.06 249 GLU A C 1
ATOM 2113 O O . GLU A 1 249 ? -9.428 -2.801 25.033 1.00 96.06 249 GLU A O 1
ATOM 2118 N N . ILE A 1 250 ? -7.575 -1.516 25.024 1.00 96.25 250 ILE A N 1
ATOM 2119 C CA . ILE A 1 250 ? -7.009 -1.931 23.746 1.00 96.25 250 ILE A CA 1
ATOM 2120 C C . ILE A 1 250 ? -5.634 -2.520 24.045 1.00 96.25 250 ILE A C 1
ATOM 2122 O O . ILE A 1 250 ? -4.736 -1.803 24.485 1.00 96.25 250 ILE A O 1
ATOM 2126 N N . LEU A 1 251 ? -5.470 -3.818 23.816 1.00 94.38 251 LEU A N 1
ATOM 2127 C CA . LEU A 1 251 ? -4.207 -4.524 24.027 1.00 94.38 251 LEU A CA 1
ATOM 2128 C C . LEU A 1 251 ? -3.699 -5.028 22.686 1.00 94.38 251 LEU A C 1
ATOM 2130 O O . LEU A 1 251 ? -4.439 -5.707 21.982 1.00 94.38 251 LEU A O 1
ATOM 2134 N N . SER A 1 252 ? -2.456 -4.731 22.335 1.00 91.62 252 SER A N 1
ATOM 2135 C CA . SER A 1 252 ? -1.856 -5.196 21.085 1.00 91.62 252 SER A CA 1
ATOM 2136 C C . SER A 1 252 ? -0.666 -6.099 21.357 1.00 91.62 252 SER A C 1
ATOM 2138 O O . SER A 1 252 ? 0.105 -5.874 22.290 1.00 91.62 252 SER A O 1
ATOM 2140 N N . TYR A 1 253 ? -0.507 -7.116 20.519 1.00 88.12 253 TYR A N 1
ATOM 2141 C CA . TYR A 1 253 ? 0.593 -8.060 20.625 1.00 88.12 253 TYR A CA 1
ATOM 2142 C C . TYR A 1 253 ? 1.920 -7.421 20.197 1.00 88.12 253 TYR A C 1
ATOM 2144 O O . TYR A 1 253 ? 2.165 -7.168 19.018 1.00 88.12 253 TYR A O 1
ATOM 2152 N N . GLU A 1 254 ? 2.790 -7.172 21.171 1.00 82.94 254 GLU A N 1
ATOM 2153 C CA . GLU A 1 254 ? 4.125 -6.618 20.954 1.00 82.94 254 GLU A CA 1
ATOM 2154 C C . GLU A 1 254 ? 5.096 -7.713 20.498 1.00 82.94 254 GLU A C 1
ATOM 2156 O O . GLU A 1 254 ? 5.298 -8.715 21.188 1.00 82.94 254 GLU A O 1
ATOM 2161 N N . ASN A 1 255 ? 5.703 -7.535 19.323 1.00 78.56 255 ASN A N 1
ATOM 2162 C CA . ASN A 1 255 ? 6.684 -8.478 18.793 1.00 78.56 255 ASN A CA 1
ATOM 2163 C C . ASN A 1 255 ? 7.614 -7.836 17.753 1.00 78.56 255 ASN A C 1
ATOM 2165 O O . ASN A 1 255 ? 7.227 -6.913 17.047 1.00 78.56 255 ASN A O 1
ATOM 2169 N N . GLU A 1 256 ? 8.826 -8.381 17.605 1.00 67.88 256 GLU A N 1
ATOM 2170 C CA . GLU A 1 256 ? 9.820 -7.910 16.620 1.00 67.88 256 GLU A CA 1
ATOM 2171 C C . GLU A 1 256 ? 9.523 -8.350 15.169 1.00 67.88 256 GLU A C 1
ATOM 2173 O O . GLU A 1 256 ? 10.253 -7.988 14.247 1.00 67.88 256 GLU A O 1
ATOM 2178 N N . ILE A 1 257 ? 8.494 -9.176 14.957 1.00 67.75 257 ILE A N 1
ATOM 2179 C CA . ILE A 1 257 ? 8.187 -9.841 13.676 1.00 67.75 257 ILE A CA 1
ATOM 2180 C C . ILE A 1 257 ? 6.981 -9.170 12.984 1.00 67.75 257 ILE A C 1
ATOM 2182 O O . ILE A 1 257 ? 6.554 -9.612 11.921 1.00 67.75 257 ILE A O 1
ATOM 2186 N N . ASN A 1 258 ? 6.457 -8.079 13.560 1.00 77.19 258 ASN A N 1
ATOM 2187 C CA . ASN A 1 258 ? 5.278 -7.338 13.102 1.00 77.19 258 ASN A CA 1
ATOM 2188 C C . ASN A 1 258 ? 4.013 -8.199 12.915 1.00 77.19 258 ASN A C 1
ATOM 2190 O O . ASN A 1 258 ? 3.177 -7.904 12.073 1.00 77.19 258 ASN A O 1
ATOM 2194 N N . MET A 1 259 ? 3.832 -9.257 13.711 1.00 90.19 259 MET A N 1
ATOM 2195 C CA . MET A 1 259 ? 2.571 -10.007 13.737 1.00 90.19 259 MET A CA 1
ATOM 2196 C C . MET A 1 259 ? 1.456 -9.157 14.360 1.00 90.19 259 MET A C 1
ATOM 2198 O O . MET A 1 259 ? 1.653 -8.585 15.435 1.00 90.19 259 MET A O 1
ATOM 2202 N N . SER A 1 260 ? 0.284 -9.101 13.728 1.00 94.38 260 SER A N 1
ATOM 2203 C CA . SER A 1 260 ? -0.856 -8.311 14.197 1.00 94.38 260 SER A CA 1
ATOM 2204 C C . SER A 1 260 ? -1.830 -9.148 15.028 1.00 94.38 260 SER A C 1
ATOM 2206 O O . SER A 1 260 ? -2.305 -10.194 14.596 1.00 94.38 260 SER A O 1
ATOM 2208 N N . MET A 1 261 ? -2.136 -8.683 16.237 1.00 95.75 261 MET A N 1
ATOM 2209 C CA . MET A 1 261 ? -3.268 -9.148 17.038 1.00 95.75 261 MET A CA 1
ATOM 2210 C C . MET A 1 261 ? -3.627 -8.046 18.030 1.00 95.75 261 MET A C 1
ATOM 2212 O O . MET A 1 261 ? -2.754 -7.564 18.759 1.00 95.75 261 MET A O 1
ATOM 2216 N N . HIS A 1 262 ? -4.902 -7.669 18.079 1.00 96.94 262 HIS A N 1
ATOM 2217 C CA . HIS A 1 262 ? -5.403 -6.626 18.972 1.00 96.94 262 HIS A CA 1
ATOM 2218 C C . HIS A 1 262 ? -6.674 -7.080 19.692 1.00 96.94 262 HIS A C 1
ATOM 2220 O O . HIS A 1 262 ? -7.588 -7.633 19.084 1.00 96.94 262 HIS A O 1
ATOM 2226 N N . ILE A 1 263 ? -6.752 -6.819 20.991 1.00 97.50 263 ILE A N 1
ATOM 2227 C CA . ILE A 1 263 ? -7.884 -7.131 21.859 1.00 97.50 263 ILE A CA 1
ATOM 2228 C C . ILE A 1 263 ? -8.586 -5.819 22.184 1.00 97.50 263 ILE A C 1
ATOM 2230 O O . ILE A 1 263 ? -7.956 -4.912 22.723 1.00 97.50 263 ILE A O 1
ATOM 2234 N N . ILE A 1 264 ? -9.889 -5.731 21.916 1.00 97.69 264 ILE A N 1
ATOM 2235 C CA . ILE A 1 264 ? -10.736 -4.646 22.429 1.00 97.69 264 ILE A CA 1
ATOM 2236 C C . ILE A 1 264 ? -11.624 -5.231 23.522 1.00 97.69 264 ILE A C 1
ATOM 2238 O O . ILE A 1 264 ? -12.565 -5.976 23.231 1.00 97.69 264 ILE A O 1
ATOM 2242 N N . ARG A 1 265 ? -11.332 -4.887 24.779 1.00 96.75 265 ARG A N 1
ATOM 2243 C CA . ARG A 1 265 ? -12.088 -5.310 25.962 1.00 96.75 265 ARG A CA 1
ATOM 2244 C C . ARG A 1 265 ? -12.896 -4.143 26.521 1.00 96.75 265 ARG A C 1
ATOM 2246 O O . ARG A 1 265 ? -12.386 -3.050 26.744 1.00 96.75 265 ARG A O 1
ATOM 2253 N N . THR A 1 266 ? -14.178 -4.392 26.773 1.00 95.75 266 THR A N 1
ATOM 2254 C CA . THR A 1 266 ? -15.096 -3.442 27.421 1.00 95.75 266 THR A CA 1
ATOM 2255 C C . THR A 1 266 ? -15.972 -4.169 28.437 1.00 95.75 266 THR A C 1
ATOM 2257 O O . THR A 1 266 ? -16.053 -5.399 28.444 1.00 95.75 266 THR A O 1
ATOM 2260 N N . CYS A 1 267 ? -16.744 -3.424 29.232 1.00 92.62 267 CYS A N 1
ATOM 2261 C CA . CYS A 1 267 ? -17.768 -4.015 30.101 1.00 92.62 267 CYS A CA 1
ATOM 2262 C C . CYS A 1 267 ? -18.913 -4.720 29.339 1.00 92.62 267 CYS A C 1
ATOM 2264 O O . CYS A 1 267 ? -19.765 -5.354 29.961 1.00 92.62 267 CYS A O 1
ATOM 2266 N N . LYS A 1 268 ? -18.971 -4.591 28.005 1.00 93.31 268 LYS A N 1
ATOM 2267 C CA . LYS A 1 268 ? -19.993 -5.201 27.141 1.00 93.31 268 LYS A CA 1
ATOM 2268 C C . LYS A 1 268 ? -19.503 -6.421 26.360 1.00 93.31 268 LYS A C 1
ATOM 2270 O O . LYS A 1 268 ? -20.309 -7.026 25.656 1.00 93.31 268 LYS A O 1
ATOM 2275 N N . GLY A 1 269 ? -18.227 -6.778 26.481 1.00 94.94 269 GLY A N 1
ATOM 2276 C CA . GLY A 1 269 ? -17.638 -7.939 25.821 1.00 94.94 269 GLY A CA 1
ATOM 2277 C C . GLY A 1 269 ? -16.264 -7.651 25.229 1.00 94.94 269 GLY A C 1
ATOM 2278 O O . GLY A 1 269 ? -15.713 -6.557 25.401 1.00 94.94 269 GLY A O 1
ATOM 2279 N N . ILE A 1 270 ? -15.733 -8.660 24.539 1.00 97.31 270 ILE A N 1
ATOM 2280 C CA . ILE A 1 270 ? -14.378 -8.679 23.988 1.00 97.31 270 ILE A CA 1
ATOM 2281 C C . ILE A 1 270 ? -14.446 -9.056 22.507 1.00 97.31 270 ILE A C 1
ATOM 2283 O O . ILE A 1 270 ? -15.174 -9.977 22.139 1.00 97.31 270 ILE A O 1
ATOM 2287 N N . ILE A 1 271 ? -13.682 -8.367 21.664 1.00 98.06 271 ILE A N 1
ATOM 2288 C CA . ILE A 1 271 ? -13.444 -8.760 20.268 1.00 98.06 271 ILE A CA 1
ATOM 2289 C C . ILE A 1 271 ? -11.943 -8.802 19.988 1.00 98.06 271 ILE A C 1
ATOM 2291 O O . ILE A 1 271 ? -11.170 -8.092 20.639 1.00 98.06 271 ILE A O 1
ATOM 2295 N N . LEU A 1 272 ? -11.551 -9.619 19.011 1.00 97.50 272 LEU A N 1
ATOM 2296 C CA . LEU A 1 272 ? -10.195 -9.641 18.468 1.00 97.50 272 LEU A CA 1
ATOM 2297 C C . LEU A 1 272 ? -10.161 -9.008 17.081 1.00 97.50 272 LEU A C 1
ATOM 2299 O O . LEU A 1 272 ? -11.078 -9.205 16.282 1.00 97.50 272 LEU A O 1
ATOM 2303 N N . LEU A 1 273 ? -9.088 -8.281 16.799 1.00 98.12 273 LEU A N 1
ATOM 2304 C CA . LEU A 1 273 ? -8.740 -7.768 15.482 1.00 98.12 273 LEU A CA 1
ATOM 2305 C C . LEU A 1 273 ? -7.422 -8.419 15.067 1.00 98.12 273 LEU A C 1
ATOM 2307 O O . LEU A 1 273 ? -6.418 -8.235 15.753 1.00 98.12 273 LEU A O 1
ATOM 2311 N N . ASP A 1 274 ? -7.455 -9.159 13.963 1.00 97.50 274 ASP A N 1
ATOM 2312 C CA . ASP A 1 274 ? -6.351 -9.950 13.417 1.00 97.50 274 ASP A CA 1
ATOM 2313 C C . ASP A 1 274 ? -5.758 -11.017 14.362 1.00 97.50 274 ASP A C 1
ATOM 2315 O O . ASP A 1 274 ? -5.901 -10.995 15.584 1.00 97.50 274 ASP A O 1
ATOM 2319 N N . MET A 1 275 ? -5.150 -12.036 13.754 1.00 94.81 275 MET A N 1
ATOM 2320 C CA . MET A 1 275 ? -4.487 -13.172 14.405 1.00 94.81 275 MET A CA 1
ATOM 2321 C C . MET A 1 275 ? -3.282 -13.602 13.561 1.00 94.81 275 MET A C 1
ATOM 2323 O O . MET A 1 275 ? -3.253 -14.667 12.943 1.00 94.81 275 MET A O 1
ATOM 2327 N N . GLY A 1 276 ? -2.293 -12.725 13.493 1.00 94.69 276 GLY A N 1
ATOM 2328 C CA . GLY A 1 276 ? -1.109 -12.843 12.661 1.00 94.69 276 GLY A CA 1
ATOM 2329 C C . GLY A 1 276 ? -0.170 -13.979 13.013 1.00 94.69 276 GLY A C 1
ATOM 2330 O O . GLY A 1 276 ? -0.127 -14.431 14.151 1.00 94.69 276 GLY A O 1
ATOM 2331 N N . ALA A 1 277 ? 0.619 -14.414 12.036 1.00 93.00 277 ALA A N 1
ATOM 2332 C CA . ALA A 1 277 ? 1.791 -15.252 12.247 1.00 93.00 277 ALA A CA 1
ATOM 2333 C C . ALA A 1 277 ? 2.971 -14.728 11.422 1.00 93.00 277 ALA A C 1
ATOM 2335 O O . ALA A 1 277 ? 2.807 -14.086 10.387 1.00 93.00 277 ALA A O 1
ATOM 2336 N N . GLY A 1 278 ? 4.177 -15.003 11.892 1.00 89.25 278 GLY A N 1
ATOM 2337 C CA . GLY A 1 278 ? 5.415 -14.489 11.335 1.00 89.25 278 GLY A CA 1
ATOM 2338 C C . GLY A 1 278 ? 6.392 -15.601 11.000 1.00 89.25 278 GLY A C 1
ATOM 2339 O O . GLY A 1 278 ? 6.065 -16.790 11.020 1.00 89.25 278 GLY A O 1
ATOM 2340 N N . PHE A 1 279 ? 7.624 -15.209 10.700 1.00 82.56 279 PHE A N 1
ATOM 2341 C CA . PHE A 1 279 ? 8.709 -16.144 10.436 1.00 82.56 279 PHE A CA 1
ATOM 2342 C C . PHE A 1 279 ? 9.964 -15.725 11.190 1.00 82.56 279 PHE A C 1
ATOM 2344 O O . PHE A 1 279 ? 10.274 -14.536 11.259 1.00 82.56 279 PHE A O 1
ATOM 2351 N N . ASP A 1 280 ? 10.694 -16.703 11.722 1.00 80.56 280 ASP A N 1
ATOM 2352 C CA . ASP A 1 280 ? 12.018 -16.467 12.289 1.00 80.56 280 ASP A CA 1
ATOM 2353 C C . ASP A 1 280 ? 13.082 -16.266 11.189 1.00 80.56 280 ASP A C 1
ATOM 2355 O O . ASP A 1 280 ? 12.829 -16.392 9.985 1.00 80.56 280 ASP A O 1
ATOM 2359 N N . GLU A 1 281 ? 14.314 -15.979 11.608 1.00 71.06 281 GLU A N 1
ATOM 2360 C CA . GLU A 1 281 ? 15.467 -15.803 10.716 1.00 71.06 281 GLU A CA 1
ATOM 2361 C C . GLU A 1 281 ? 15.829 -17.051 9.888 1.00 71.06 281 GLU A C 1
ATOM 2363 O O . GLU A 1 281 ? 16.432 -16.936 8.817 1.00 71.06 281 GLU A O 1
ATOM 2368 N N . ASN A 1 282 ? 15.429 -18.238 10.351 1.00 69.19 282 ASN A N 1
ATOM 2369 C CA . ASN A 1 282 ? 15.636 -19.514 9.668 1.00 69.19 282 ASN A CA 1
ATOM 2370 C C . ASN A 1 282 ? 14.489 -19.847 8.702 1.00 69.19 282 ASN A C 1
ATOM 2372 O O . ASN A 1 282 ? 14.598 -20.782 7.906 1.00 69.19 282 ASN A O 1
ATOM 2376 N N . GLY A 1 283 ? 13.416 -19.055 8.725 1.00 70.12 283 GLY A N 1
ATOM 2377 C CA . GLY A 1 283 ? 12.212 -19.270 7.944 1.00 70.12 283 GLY A CA 1
ATOM 2378 C C . GLY A 1 283 ? 11.232 -20.252 8.582 1.00 70.12 283 GLY A C 1
ATOM 2379 O O . GLY A 1 283 ? 10.314 -20.676 7.881 1.00 70.12 283 GLY A O 1
ATOM 2380 N N . ASN A 1 284 ? 11.376 -20.601 9.860 1.00 82.00 284 ASN A N 1
ATOM 2381 C CA . ASN A 1 284 ? 10.345 -21.339 10.583 1.00 82.00 284 ASN A CA 1
ATOM 2382 C C . ASN A 1 284 ? 9.167 -20.416 10.879 1.00 82.00 284 ASN A C 1
ATOM 2384 O O . ASN A 1 284 ? 9.347 -19.238 11.188 1.00 82.00 284 ASN A O 1
ATOM 2388 N N . THR A 1 285 ? 7.958 -20.956 10.791 1.00 86.94 285 THR A N 1
ATOM 2389 C CA . THR A 1 285 ? 6.749 -20.211 11.130 1.00 86.94 285 THR A CA 1
ATOM 2390 C C . THR A 1 285 ? 6.653 -20.001 12.636 1.00 86.94 285 THR A C 1
ATOM 2392 O O . THR A 1 285 ? 6.753 -20.957 13.403 1.00 86.94 285 THR A O 1
ATOM 2395 N N . ILE A 1 286 ? 6.429 -18.754 13.044 1.00 90.81 286 ILE A N 1
ATOM 2396 C CA . ILE A 1 286 ? 6.118 -18.375 14.421 1.00 90.81 286 ILE A CA 1
ATOM 2397 C C . ILE A 1 286 ? 4.646 -18.000 14.466 1.00 90.81 286 ILE A C 1
ATOM 2399 O O . ILE A 1 286 ? 4.212 -17.093 13.764 1.00 90.81 286 ILE A O 1
ATOM 2403 N N . TYR A 1 287 ? 3.891 -18.698 15.303 1.00 92.94 287 TYR A N 1
ATOM 2404 C CA . TYR A 1 287 ? 2.488 -18.408 15.549 1.00 92.94 287 TYR A CA 1
ATOM 2405 C C . TYR A 1 287 ? 2.325 -17.708 16.898 1.00 92.94 287 TYR A C 1
ATOM 2407 O O . TYR A 1 287 ? 3.101 -17.942 17.828 1.00 92.94 287 TYR A O 1
ATOM 2415 N N . ILE A 1 288 ? 1.289 -16.886 17.006 1.00 92.25 288 ILE A N 1
ATOM 2416 C CA . ILE A 1 288 ? 0.796 -16.368 18.276 1.00 92.25 288 ILE A CA 1
ATOM 2417 C C . ILE A 1 288 ? -0.044 -17.476 18.912 1.00 92.25 288 ILE A C 1
ATOM 2419 O O . ILE A 1 288 ? -1.063 -17.872 18.355 1.00 92.25 288 ILE A O 1
ATOM 2423 N N . ASP A 1 289 ? 0.373 -17.969 20.078 1.00 91.12 289 ASP A N 1
ATOM 2424 C CA . ASP A 1 289 ? -0.460 -18.832 20.925 1.00 91.12 289 ASP A CA 1
ATOM 2425 C C . ASP A 1 289 ? -1.544 -17.961 21.571 1.00 91.12 289 ASP A C 1
ATOM 2427 O O . ASP A 1 289 ? -1.333 -17.358 22.629 1.00 91.12 289 ASP A O 1
ATOM 2431 N N . VAL A 1 290 ? -2.685 -17.818 20.891 1.00 90.12 290 VAL A N 1
ATOM 2432 C CA . VAL A 1 290 ? -3.687 -16.807 21.246 1.00 90.12 290 VAL A CA 1
ATOM 2433 C C . VAL A 1 290 ? -4.297 -17.116 22.603 1.00 90.12 290 VAL A C 1
ATOM 2435 O O . VAL A 1 290 ? -4.491 -16.203 23.401 1.00 90.12 290 VAL A O 1
ATOM 2438 N N . LYS A 1 291 ? -4.523 -18.392 22.931 1.00 90.38 291 LYS A N 1
ATOM 2439 C CA . LYS A 1 291 ? -5.013 -18.783 24.264 1.00 90.38 291 LYS A CA 1
ATOM 2440 C C . LYS A 1 291 ? -4.053 -18.341 25.361 1.00 90.38 291 LYS A C 1
ATOM 2442 O O . LYS A 1 291 ? -4.487 -17.705 26.321 1.00 90.38 291 LYS A O 1
ATOM 2447 N N . ARG A 1 292 ? -2.758 -18.616 25.198 1.00 90.88 292 ARG A N 1
ATOM 2448 C CA . ARG A 1 292 ? -1.744 -18.215 26.175 1.00 90.88 292 ARG A CA 1
ATOM 2449 C C . ARG A 1 292 ? -1.600 -16.699 26.279 1.00 90.88 292 ARG A C 1
ATOM 2451 O O . ARG A 1 292 ? -1.391 -16.186 27.377 1.00 90.88 292 ARG A O 1
ATOM 2458 N N . GLU A 1 293 ? -1.699 -15.972 25.169 1.00 91.38 293 GLU A N 1
ATOM 2459 C CA . GLU A 1 293 ? -1.674 -14.507 25.200 1.00 91.38 293 GLU A CA 1
ATOM 2460 C C . GLU A 1 293 ? -2.899 -13.930 25.922 1.00 91.38 293 GLU A C 1
ATOM 2462 O O . GLU A 1 293 ? -2.751 -13.030 26.747 1.00 91.38 293 GLU A O 1
ATOM 2467 N N . LEU A 1 294 ? -4.095 -14.485 25.703 1.00 92.38 294 LEU A N 1
ATOM 2468 C CA . LEU A 1 294 ? -5.319 -14.075 26.402 1.00 92.38 294 LEU A CA 1
ATOM 2469 C C . LEU A 1 294 ? -5.243 -14.328 27.917 1.00 92.38 294 LEU A C 1
ATOM 2471 O O . LEU A 1 294 ? -5.685 -13.488 28.708 1.00 92.38 294 LEU A O 1
ATOM 2475 N N . GLU A 1 295 ? -4.632 -15.440 28.337 1.00 92.44 295 GLU A N 1
ATOM 2476 C CA . GLU A 1 295 ? -4.425 -15.769 29.755 1.00 92.44 295 GLU A CA 1
ATOM 2477 C C . GLU A 1 295 ? -3.598 -14.706 30.494 1.00 92.44 295 GLU A C 1
ATOM 2479 O O . GLU A 1 295 ? -3.908 -14.396 31.647 1.00 92.44 295 GLU A O 1
ATOM 2484 N N . LYS A 1 296 ? -2.612 -14.072 29.835 1.00 92.19 296 LYS A N 1
ATOM 2485 C CA . LYS A 1 296 ? -1.812 -12.983 30.438 1.00 92.19 296 LYS A CA 1
ATOM 2486 C C . LYS A 1 296 ? -2.670 -11.802 30.894 1.00 92.19 296 LYS A C 1
ATOM 2488 O O . LYS A 1 296 ? -2.298 -11.103 31.834 1.00 92.19 296 LYS A O 1
ATOM 2493 N N . TYR A 1 297 ? -3.818 -11.602 30.252 1.00 91.50 297 TYR A N 1
ATOM 2494 C CA . TYR A 1 297 ? -4.753 -10.514 30.537 1.00 91.50 297 TYR A CA 1
ATOM 2495 C C . TYR A 1 297 ? -5.994 -10.974 31.312 1.00 91.50 297 TYR A C 1
ATOM 2497 O O . TYR A 1 297 ? -6.947 -10.202 31.464 1.00 91.50 297 TYR A O 1
ATOM 2505 N N . ASN A 1 298 ? -5.980 -12.210 31.832 1.00 93.69 298 ASN A N 1
ATOM 2506 C CA . ASN A 1 298 ? -7.112 -12.870 32.487 1.00 93.69 298 ASN A CA 1
ATOM 2507 C C . ASN A 1 298 ? -8.366 -12.927 31.596 1.00 93.69 298 ASN A C 1
ATOM 2509 O O . ASN A 1 298 ? -9.484 -12.740 32.079 1.00 93.69 298 ASN A O 1
ATOM 2513 N N . ILE A 1 299 ? -8.186 -13.149 30.291 1.00 94.12 299 ILE A N 1
ATOM 2514 C CA . ILE A 1 299 ? -9.287 -13.274 29.334 1.00 94.12 299 ILE A CA 1
ATOM 2515 C C . ILE A 1 299 ? -9.512 -14.750 29.020 1.00 94.12 299 ILE A C 1
ATOM 2517 O O . ILE A 1 299 ? -8.611 -15.451 28.563 1.00 94.12 299 ILE A O 1
ATOM 2521 N N . ASN A 1 300 ? -10.740 -15.224 29.229 1.00 91.50 300 ASN A N 1
ATOM 2522 C CA . ASN A 1 300 ? -11.151 -16.530 28.736 1.00 91.50 300 ASN A CA 1
ATOM 2523 C C . ASN A 1 300 ? -11.566 -16.393 27.268 1.00 91.50 300 ASN A C 1
ATOM 2525 O O . ASN A 1 300 ? -12.419 -15.572 26.940 1.00 91.50 300 ASN A O 1
ATOM 2529 N N . TYR A 1 301 ? -11.005 -17.215 26.379 1.00 89.56 301 TYR A N 1
ATOM 2530 C CA . TYR A 1 301 ? -11.325 -17.157 24.948 1.00 89.56 301 TYR A CA 1
ATOM 2531 C C . TYR A 1 301 ? -12.825 -17.352 24.654 1.00 89.56 301 TYR A C 1
ATOM 2533 O O . TYR A 1 301 ? -13.314 -16.883 23.634 1.00 89.56 301 TYR A O 1
ATOM 2541 N N . LYS A 1 302 ? -13.574 -18.001 25.558 1.00 89.88 302 LYS A N 1
ATOM 2542 C CA . LYS A 1 302 ? -15.034 -18.166 25.447 1.00 89.88 302 LYS A CA 1
ATOM 2543 C C . LYS A 1 302 ? -15.824 -16.864 25.622 1.00 89.88 302 LYS A C 1
ATOM 2545 O O . LYS A 1 302 ? -16.985 -16.820 25.228 1.00 89.88 302 LYS A O 1
ATOM 2550 N N . ASP A 1 303 ? -15.212 -15.829 26.195 1.00 91.56 303 ASP A N 1
ATOM 2551 C CA . ASP A 1 303 ? -15.831 -14.510 26.385 1.00 91.56 303 ASP A CA 1
ATOM 2552 C C . ASP A 1 303 ? -15.652 -13.599 25.157 1.00 91.56 303 ASP A C 1
ATOM 2554 O O . ASP A 1 303 ? -16.188 -12.487 25.103 1.00 91.56 303 ASP A O 1
ATOM 2558 N N . ILE A 1 304 ? -14.890 -14.059 24.160 1.00 95.44 304 ILE A N 1
ATOM 2559 C CA . ILE A 1 304 ? -14.657 -13.340 22.913 1.00 95.44 304 ILE A CA 1
ATOM 2560 C C . ILE A 1 304 ? -15.863 -13.533 22.003 1.00 95.44 304 ILE A C 1
ATOM 2562 O O . ILE A 1 304 ? -16.240 -14.646 21.642 1.00 95.44 304 ILE A O 1
ATOM 2566 N N . LEU A 1 305 ? -16.454 -12.417 21.594 1.00 96.56 305 LEU A N 1
ATOM 2567 C CA . LEU A 1 305 ? -17.657 -12.408 20.775 1.00 96.56 305 LEU A CA 1
ATOM 2568 C C . LEU A 1 305 ? -17.360 -12.695 19.298 1.00 96.56 305 LEU A C 1
ATOM 2570 O O . LEU A 1 305 ? -18.227 -13.200 18.587 1.00 96.56 305 LEU A O 1
ATOM 2574 N N . GLY A 1 306 ? -16.173 -12.322 18.813 1.00 96.00 306 GLY A N 1
ATOM 2575 C CA . GLY A 1 306 ? -15.790 -12.473 17.413 1.00 96.00 306 GLY A CA 1
ATOM 2576 C C . GLY A 1 306 ? -14.353 -12.047 17.127 1.00 96.00 306 GLY A C 1
ATOM 2577 O O . GLY A 1 306 ? -13.786 -11.221 17.846 1.00 96.00 306 GLY A O 1
ATOM 2578 N N . ILE A 1 307 ? -13.795 -12.612 16.058 1.00 96.62 307 ILE A N 1
ATOM 2579 C CA . ILE A 1 307 ? -12.476 -12.277 15.506 1.00 96.62 307 ILE A CA 1
ATOM 2580 C C . ILE A 1 307 ? -12.695 -11.579 14.167 1.00 96.62 307 ILE A C 1
ATOM 2582 O O . ILE A 1 307 ? -13.401 -12.118 13.321 1.00 96.62 307 ILE A O 1
ATOM 2586 N N . PHE A 1 308 ? -12.102 -10.413 13.946 1.00 97.81 308 PHE A N 1
ATOM 2587 C CA . PHE A 1 308 ? -12.219 -9.664 12.695 1.00 97.81 308 PHE A CA 1
ATOM 2588 C C . PHE A 1 308 ? -10.874 -9.648 11.982 1.00 97.81 308 PHE A C 1
ATOM 2590 O O . PHE A 1 308 ? -9.911 -9.115 12.523 1.00 97.81 308 PHE A O 1
ATOM 2597 N N . ILE A 1 309 ? -10.815 -10.228 10.781 1.00 97.88 309 ILE A N 1
ATOM 2598 C CA . ILE A 1 309 ? -9.599 -10.259 9.965 1.00 97.88 309 ILE A CA 1
ATOM 2599 C C . ILE A 1 309 ? -9.647 -9.131 8.936 1.00 97.88 309 ILE A C 1
ATOM 2601 O O . ILE A 1 309 ? -10.558 -9.084 8.100 1.00 97.88 309 ILE A O 1
ATOM 2605 N N . SER A 1 310 ? -8.663 -8.237 8.991 1.00 97.81 310 SER A N 1
ATOM 2606 C CA . SER A 1 310 ? -8.554 -7.064 8.125 1.00 97.81 310 SER A CA 1
ATOM 2607 C C . SER A 1 310 ? -8.266 -7.462 6.680 1.00 97.81 310 SER A C 1
ATOM 2609 O O . SER A 1 310 ? -8.942 -6.981 5.764 1.00 97.81 310 SER A O 1
ATOM 2611 N N . HIS A 1 311 ? -7.306 -8.366 6.448 1.00 97.12 311 HIS A N 1
ATOM 2612 C CA . HIS A 1 311 ? -6.888 -8.762 5.103 1.00 97.12 311 HIS A CA 1
ATOM 2613 C C . HIS A 1 311 ? -6.099 -10.085 5.042 1.00 97.12 311 HIS A C 1
ATOM 2615 O O . HIS A 1 311 ? -5.832 -10.738 6.044 1.00 97.12 311 HIS A O 1
ATOM 2621 N N . GLY A 1 312 ? -5.776 -10.515 3.818 1.00 95.44 312 GLY A N 1
ATOM 2622 C CA . GLY A 1 312 ? -5.194 -11.825 3.505 1.00 95.44 312 GLY A CA 1
ATOM 2623 C C . GLY A 1 312 ? -3.662 -11.893 3.486 1.00 95.44 312 GLY A C 1
ATOM 2624 O O . GLY A 1 312 ? -3.120 -12.649 2.676 1.00 95.44 312 GLY A O 1
ATOM 2625 N N . HIS A 1 313 ? -2.947 -11.131 4.322 1.00 94.19 313 HIS A N 1
ATOM 2626 C CA . HIS A 1 313 ? -1.512 -11.359 4.566 1.00 94.19 313 HIS A CA 1
ATOM 2627 C C . HIS A 1 313 ? -1.282 -12.166 5.843 1.00 94.19 313 HIS A C 1
ATOM 2629 O O . HIS A 1 313 ? -2.045 -12.099 6.801 1.00 94.19 313 HIS A O 1
ATOM 2635 N N . PHE A 1 314 ? -0.252 -13.011 5.820 1.00 92.94 314 PHE A N 1
ATOM 2636 C CA . PHE A 1 314 ? -0.054 -14.071 6.812 1.00 92.94 314 PHE A CA 1
ATOM 2637 C C . PHE A 1 314 ? 0.163 -13.535 8.239 1.00 92.94 314 PHE A C 1
ATOM 2639 O O . PHE A 1 314 ? -0.283 -14.142 9.211 1.00 92.94 314 PHE A O 1
ATOM 2646 N N . ASP A 1 315 ? 0.744 -12.351 8.355 1.00 92.88 315 ASP A N 1
ATOM 2647 C CA . ASP A 1 315 ? 0.935 -11.566 9.574 1.00 92.88 315 ASP A CA 1
ATOM 2648 C C . ASP A 1 315 ? -0.352 -10.948 10.142 1.00 92.88 315 ASP A C 1
ATOM 2650 O O . ASP A 1 315 ? -0.299 -10.348 11.210 1.00 92.88 315 ASP A O 1
ATOM 2654 N N . HIS A 1 316 ? -1.513 -11.195 9.522 1.00 95.75 316 HIS A N 1
ATOM 2655 C CA . HIS A 1 316 ? -2.834 -10.787 10.022 1.00 95.75 316 HIS A CA 1
ATOM 2656 C C . HIS A 1 316 ? -3.808 -11.954 10.259 1.00 95.75 316 HIS A C 1
ATOM 2658 O O . HIS A 1 316 ? -4.794 -11.789 10.971 1.00 95.75 316 HIS A O 1
ATOM 2664 N N . TYR A 1 317 ? -3.548 -13.154 9.725 1.00 94.69 317 TYR A N 1
ATOM 2665 C CA . TYR A 1 317 ? -4.453 -14.308 9.893 1.00 94.69 317 TYR A CA 1
ATOM 2666 C C . TYR A 1 317 ? -3.765 -15.634 10.240 1.00 94.69 317 TYR A C 1
ATOM 2668 O O . TYR A 1 317 ? -4.444 -16.607 10.566 1.00 94.69 317 TYR A O 1
ATOM 2676 N N . GLY A 1 318 ? -2.441 -15.732 10.113 1.00 93.75 318 GLY A N 1
ATOM 2677 C CA . GLY A 1 318 ? -1.749 -17.020 10.074 1.00 93.75 318 GLY A CA 1
ATOM 2678 C C . GLY A 1 318 ? -1.893 -17.871 11.339 1.00 93.75 318 GLY A C 1
ATOM 2679 O O . GLY A 1 318 ? -1.881 -19.098 11.240 1.00 93.75 318 GLY A O 1
ATOM 2680 N N . SER A 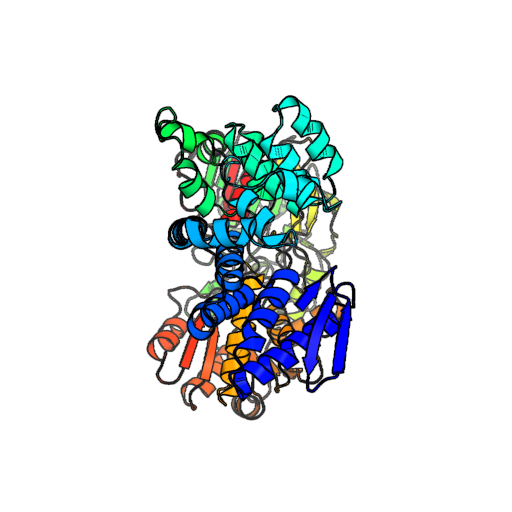1 319 ? -2.122 -17.263 12.507 1.00 93.88 319 SER A N 1
ATOM 2681 C CA . SER A 1 319 ? -2.344 -17.990 13.769 1.00 93.88 319 SER A CA 1
ATOM 2682 C C . SER A 1 319 ? -3.712 -18.658 13.869 1.00 93.88 319 SER A C 1
ATOM 2684 O O . SER A 1 319 ? -3.900 -19.528 14.716 1.00 93.88 319 SER A O 1
ATOM 2686 N N . LEU A 1 320 ? -4.624 -18.390 12.928 1.00 91.75 320 LEU A N 1
ATOM 2687 C CA . LEU A 1 320 ? -5.837 -19.195 12.756 1.00 91.75 320 LEU A CA 1
ATOM 2688 C C . LEU A 1 320 ? -5.540 -20.677 12.431 1.00 91.75 320 LEU A C 1
ATOM 2690 O O . LEU A 1 320 ? -6.441 -21.502 12.538 1.00 91.75 320 LEU A O 1
ATOM 2694 N N . LEU A 1 321 ? -4.311 -21.045 12.027 1.00 87.94 321 LEU A N 1
ATOM 2695 C CA . LEU A 1 321 ? -3.941 -22.449 11.764 1.00 87.94 321 LEU A CA 1
ATOM 2696 C C . LEU A 1 321 ? -3.806 -23.307 13.017 1.00 87.94 321 LEU A C 1
ATOM 2698 O O . LEU A 1 321 ? -4.029 -24.519 12.945 1.00 87.94 321 LEU A O 1
ATOM 2702 N N . ILE A 1 322 ? -3.351 -22.709 14.117 1.00 84.25 322 ILE A N 1
ATOM 2703 C CA . ILE A 1 322 ? -2.961 -23.458 15.316 1.00 84.25 322 ILE A CA 1
ATOM 2704 C C . ILE A 1 322 ? -4.046 -23.460 16.388 1.00 84.25 322 ILE A C 1
ATOM 2706 O O . ILE A 1 322 ? -4.050 -24.331 17.256 1.00 84.25 322 ILE A O 1
ATOM 2710 N N . ASP A 1 323 ? -4.981 -22.521 16.296 1.00 74.88 323 ASP A N 1
ATOM 2711 C CA . ASP A 1 323 ? -6.000 -22.283 17.300 1.00 74.88 323 ASP A CA 1
ATOM 2712 C C . ASP A 1 323 ? -7.393 -22.578 16.730 1.00 74.88 323 ASP A C 1
ATOM 2714 O O . ASP A 1 323 ? -8.005 -21.757 16.049 1.00 74.88 323 ASP A O 1
ATOM 2718 N N . ASP A 1 324 ? -7.914 -23.770 17.039 1.00 75.75 324 ASP A N 1
ATOM 2719 C CA . ASP A 1 324 ? -9.330 -24.092 16.834 1.00 75.75 324 ASP A CA 1
ATOM 2720 C C . ASP A 1 324 ? -10.149 -23.413 17.940 1.00 75.75 324 ASP A C 1
ATOM 2722 O O . ASP A 1 324 ? -10.393 -23.963 19.025 1.00 75.75 324 ASP A O 1
ATOM 2726 N N . LEU A 1 325 ? -10.452 -22.137 17.710 1.00 79.94 325 LEU A N 1
ATOM 2727 C CA . LEU A 1 325 ? -11.320 -21.344 18.563 1.00 79.94 325 LEU A CA 1
ATOM 2728 C C . LEU A 1 325 ? -12.741 -21.439 18.014 1.00 79.94 325 LEU A C 1
ATOM 2730 O O . LEU A 1 325 ? -13.011 -21.016 16.891 1.00 79.94 325 LEU A O 1
ATOM 2734 N N . ASP A 1 326 ? -13.665 -21.940 18.832 1.00 86.81 326 ASP A N 1
ATOM 2735 C CA . ASP A 1 326 ? -15.105 -21.917 18.544 1.00 86.81 326 ASP A CA 1
ATOM 2736 C C . ASP A 1 326 ? -15.667 -20.488 18.705 1.00 86.81 326 ASP A C 1
ATOM 2738 O O . ASP A 1 326 ? -16.493 -20.199 19.568 1.00 86.81 326 ASP A O 1
ATOM 2742 N N . ILE A 1 327 ? -15.126 -19.557 17.913 1.00 91.06 327 ILE A N 1
ATOM 2743 C CA . ILE A 1 327 ? -15.427 -18.125 17.891 1.00 91.06 327 ILE A CA 1
ATOM 2744 C C . ILE A 1 327 ? -15.724 -17.750 16.431 1.00 91.06 327 ILE A C 1
ATOM 2746 O O . ILE A 1 327 ? -14.980 -18.154 15.534 1.00 91.06 327 ILE A O 1
ATOM 2750 N N . PRO A 1 328 ? -16.793 -16.986 16.142 1.00 93.62 328 PRO A N 1
ATOM 2751 C CA . PRO A 1 328 ? -17.094 -16.570 14.777 1.00 93.62 328 PRO A CA 1
ATOM 2752 C C . PRO A 1 328 ? -16.012 -15.628 14.230 1.00 93.62 328 PRO A C 1
ATOM 2754 O O . PRO A 1 328 ? -15.659 -14.629 14.862 1.00 93.62 328 PRO A O 1
ATOM 2757 N N . ILE A 1 329 ? -15.532 -15.927 13.022 1.00 95.44 329 ILE A N 1
ATOM 2758 C CA . ILE A 1 329 ? -14.500 -15.141 12.335 1.00 95.44 329 ILE A CA 1
ATOM 2759 C C . ILE A 1 329 ? -15.162 -14.292 11.249 1.00 95.44 329 ILE A C 1
ATOM 2761 O O . ILE A 1 329 ? -15.850 -14.823 10.386 1.00 95.44 329 ILE A O 1
ATOM 2765 N N . TYR A 1 330 ? -14.939 -12.987 11.247 1.00 97.38 330 TYR A N 1
ATOM 2766 C CA . TYR A 1 330 ? -15.491 -12.035 10.292 1.00 97.38 330 TYR A CA 1
ATOM 2767 C C . TYR A 1 330 ? -14.397 -11.565 9.339 1.00 97.38 330 TYR A C 1
ATOM 2769 O O . TYR A 1 330 ? -13.378 -11.032 9.768 1.00 97.38 330 TYR A O 1
ATOM 2777 N N . MET A 1 331 ? -14.603 -11.750 8.037 1.00 97.31 331 MET A N 1
ATOM 2778 C CA . MET A 1 331 ? -13.691 -11.261 6.998 1.00 97.31 331 MET A CA 1
ATOM 2779 C C . MET A 1 331 ? -14.419 -11.116 5.666 1.00 97.31 331 MET A C 1
ATOM 2781 O O . MET A 1 331 ? -15.510 -11.665 5.473 1.00 97.31 331 MET A O 1
ATOM 2785 N N . THR A 1 332 ? -13.833 -10.385 4.721 1.00 96.69 332 THR A N 1
ATOM 2786 C CA . THR A 1 332 ? -14.430 -10.306 3.387 1.00 96.69 332 THR A CA 1
ATOM 2787 C C . THR A 1 332 ? -14.332 -11.644 2.658 1.00 96.69 332 THR A C 1
ATOM 2789 O O . THR A 1 332 ? -13.421 -12.438 2.891 1.00 96.69 332 THR A O 1
ATOM 2792 N N . SER A 1 333 ? -15.262 -11.891 1.730 1.00 94.75 333 SER A N 1
ATOM 2793 C CA . SER A 1 333 ? -15.178 -13.069 0.845 1.00 94.75 333 SER A CA 1
ATOM 2794 C C . SER A 1 333 ? -13.867 -13.124 0.077 1.00 94.75 333 SER A C 1
ATOM 2796 O O . SER A 1 333 ? -13.304 -14.196 -0.089 1.00 94.75 333 SER A O 1
ATOM 2798 N N . ILE A 1 334 ? -13.340 -11.967 -0.321 1.00 94.88 334 ILE A N 1
ATOM 2799 C CA . ILE A 1 334 ? -12.075 -11.911 -1.036 1.00 94.88 334 ILE A CA 1
ATOM 2800 C C . ILE A 1 334 ? -10.900 -12.245 -0.112 1.00 94.88 334 ILE A C 1
ATOM 2802 O O . ILE A 1 334 ? -10.024 -12.996 -0.527 1.00 94.88 334 ILE A O 1
ATOM 2806 N N . THR A 1 335 ? -10.895 -11.751 1.129 1.00 95.88 335 THR A N 1
ATOM 2807 C CA . THR A 1 335 ? -9.884 -12.129 2.126 1.00 95.88 335 THR A CA 1
ATOM 2808 C C . THR A 1 335 ? -9.891 -13.637 2.366 1.00 95.88 335 THR A C 1
ATOM 2810 O O . THR A 1 335 ? -8.831 -14.255 2.309 1.00 95.88 335 THR A O 1
ATOM 2813 N N . LYS A 1 336 ? -11.074 -14.247 2.538 1.00 94.81 336 LYS A N 1
ATOM 2814 C CA . LYS A 1 336 ? -11.206 -15.705 2.675 1.00 94.81 336 LYS A CA 1
ATOM 2815 C C . LYS A 1 336 ? -10.619 -16.446 1.468 1.00 94.81 336 LYS A C 1
ATOM 2817 O O . LYS A 1 336 ? -9.769 -17.313 1.653 1.00 94.81 336 LYS A O 1
ATOM 2822 N N . ASP A 1 337 ? -11.049 -16.083 0.257 1.00 93.19 337 ASP A N 1
ATOM 2823 C CA . ASP A 1 337 ? -10.588 -16.718 -0.983 1.00 93.19 337 ASP A CA 1
ATOM 2824 C C . ASP A 1 337 ? -9.052 -16.600 -1.108 1.00 93.19 337 ASP A C 1
ATOM 2826 O O . ASP A 1 337 ? -8.368 -17.575 -1.406 1.00 93.19 337 ASP A O 1
ATOM 2830 N N . ILE A 1 338 ? -8.475 -15.426 -0.817 1.00 93.88 338 ILE A N 1
ATOM 2831 C CA . ILE A 1 338 ? -7.019 -15.206 -0.857 1.00 93.88 338 ILE A CA 1
ATOM 2832 C C . ILE A 1 338 ? -6.278 -16.096 0.147 1.00 93.88 338 ILE A C 1
ATOM 2834 O O . ILE A 1 338 ? -5.219 -16.629 -0.193 1.00 93.88 338 ILE A O 1
ATOM 2838 N N . ILE A 1 339 ? -6.799 -16.264 1.364 1.00 93.75 339 ILE A N 1
ATOM 2839 C CA . ILE A 1 339 ? -6.191 -17.136 2.379 1.00 93.75 339 ILE A CA 1
ATOM 2840 C C . ILE A 1 339 ? -6.141 -18.587 1.874 1.00 93.75 339 ILE A C 1
ATOM 2842 O O . ILE A 1 339 ? -5.075 -19.201 1.890 1.00 93.75 339 ILE A O 1
ATOM 2846 N N . GLU A 1 340 ? -7.257 -19.111 1.361 1.00 91.44 340 GLU A N 1
ATOM 2847 C CA . GLU A 1 340 ? -7.359 -20.498 0.875 1.00 91.44 340 GLU A CA 1
ATOM 2848 C C . GLU A 1 340 ? -6.537 -20.754 -0.406 1.00 91.44 340 GLU A C 1
ATOM 2850 O O . GLU A 1 340 ? -6.020 -21.858 -0.607 1.00 91.44 340 GLU A O 1
ATOM 2855 N N . GLU A 1 341 ? -6.385 -19.741 -1.267 1.00 89.00 341 GLU A N 1
ATOM 2856 C CA . GLU A 1 341 ? -5.599 -19.829 -2.508 1.00 89.00 341 GLU A CA 1
ATOM 2857 C C . GLU A 1 341 ? -4.089 -19.659 -2.278 1.00 89.00 341 GLU A C 1
ATOM 2859 O O . GLU A 1 341 ? -3.276 -20.283 -2.964 1.00 89.00 341 GLU A O 1
ATOM 2864 N N . SER A 1 342 ? -3.693 -18.808 -1.324 1.00 87.00 342 SER A N 1
ATOM 2865 C CA . SER A 1 342 ? -2.276 -18.540 -1.030 1.00 87.00 342 SER A CA 1
ATOM 2866 C C . SER A 1 342 ? -1.653 -19.557 -0.077 1.00 87.00 342 SER A C 1
ATOM 2868 O O . SER A 1 342 ? -0.434 -19.744 -0.117 1.00 87.00 342 SER A O 1
ATOM 2870 N N . ASN A 1 343 ? -2.464 -20.224 0.751 1.00 86.69 343 ASN A N 1
ATOM 2871 C CA . ASN A 1 343 ? -2.003 -21.205 1.720 1.00 86.69 343 ASN A CA 1
ATOM 2872 C C . ASN A 1 343 ? -2.899 -22.454 1.719 1.00 86.69 343 ASN A C 1
ATOM 2874 O O . ASN A 1 343 ? -4.011 -22.459 2.247 1.00 86.69 343 ASN A O 1
ATOM 2878 N N . SER A 1 344 ? -2.373 -23.555 1.175 1.00 85.06 344 SER A N 1
ATOM 2879 C CA . SER A 1 344 ? -3.090 -24.831 1.086 1.00 85.06 344 SER A CA 1
ATOM 2880 C C . SER A 1 344 ? -3.482 -25.415 2.445 1.00 85.06 344 SER A C 1
ATOM 2882 O O . SER A 1 344 ? -4.443 -26.176 2.512 1.00 85.06 344 SER A O 1
ATOM 2884 N N . GLU A 1 345 ? -2.786 -25.058 3.531 1.00 87.00 345 GLU A N 1
ATOM 2885 C CA . GLU A 1 345 ? -3.134 -25.524 4.878 1.00 87.00 345 GLU A CA 1
ATOM 2886 C C . GLU A 1 345 ? -4.465 -24.962 5.382 1.00 87.00 345 GLU A C 1
ATOM 2888 O O . GLU A 1 345 ? -5.012 -25.511 6.333 1.00 87.00 345 GLU A O 1
ATOM 2893 N N . PHE A 1 346 ? -5.000 -23.904 4.762 1.00 85.62 346 PHE A N 1
ATOM 2894 C CA . PHE A 1 346 ? -6.307 -23.337 5.101 1.00 85.62 346 PHE A CA 1
ATOM 2895 C C . PHE A 1 346 ? -7.468 -23.902 4.278 1.00 85.62 346 PHE A C 1
ATOM 2897 O O . PHE A 1 346 ? -8.627 -23.658 4.628 1.00 85.62 346 PHE A O 1
ATOM 2904 N N . GLN A 1 347 ? -7.199 -24.669 3.215 1.00 80.75 347 GLN A N 1
ATOM 2905 C CA . GLN A 1 347 ? -8.249 -25.189 2.338 1.00 80.75 347 GLN A CA 1
ATOM 2906 C C . GLN A 1 347 ? -9.242 -26.057 3.121 1.00 80.75 347 GLN A C 1
ATOM 2908 O O . GLN A 1 347 ? -8.886 -27.086 3.693 1.00 80.75 347 GLN A O 1
ATOM 2913 N N . GLY A 1 348 ? -10.503 -25.617 3.162 1.00 74.69 348 GLY A N 1
ATOM 2914 C CA . GLY A 1 348 ? -11.580 -26.314 3.872 1.00 74.69 348 GLY A CA 1
ATOM 2915 C C . GLY A 1 348 ? -11.530 -26.212 5.402 1.00 74.69 348 GLY A C 1
ATOM 2916 O O . GLY A 1 348 ? -12.283 -26.922 6.072 1.00 74.69 348 GLY A O 1
ATOM 2917 N N . ARG A 1 349 ? -10.671 -25.350 5.971 1.00 79.31 349 ARG A N 1
ATOM 2918 C CA . ARG A 1 349 ? -10.559 -25.136 7.430 1.00 79.31 349 ARG A CA 1
ATOM 2919 C C . ARG A 1 349 ? -11.281 -23.878 7.914 1.00 79.31 349 ARG A C 1
ATOM 2921 O O . ARG A 1 349 ? -11.690 -23.816 9.068 1.00 79.31 349 ARG A O 1
ATOM 2928 N N . LEU A 1 350 ? -11.540 -22.915 7.030 1.00 81.81 350 LEU A N 1
ATOM 2929 C CA . LEU A 1 350 ? -12.279 -21.681 7.329 1.00 81.81 350 LEU A CA 1
ATOM 2930 C C . LEU A 1 350 ? -13.810 -21.887 7.317 1.00 81.81 350 LEU A C 1
ATOM 2932 O O . LEU A 1 350 ? -14.545 -21.260 6.539 1.00 81.81 350 LEU A O 1
ATOM 2936 N N . ASN A 1 351 ? -14.295 -22.781 8.186 1.00 71.12 351 ASN A N 1
ATOM 2937 C CA . ASN A 1 351 ? -15.700 -23.209 8.233 1.00 71.12 351 ASN A CA 1
ATOM 2938 C C . ASN A 1 351 ? -16.595 -22.314 9.111 1.00 71.12 351 ASN A C 1
ATOM 2940 O O . ASN A 1 351 ? -17.787 -22.202 8.833 1.00 71.12 351 ASN A O 1
ATOM 2944 N N . ASN A 1 352 ? -16.037 -21.619 10.112 1.00 83.38 352 ASN A N 1
ATOM 2945 C CA . ASN A 1 352 ? -16.777 -20.692 10.987 1.00 83.38 352 ASN A CA 1
ATOM 2946 C C . ASN A 1 352 ? -16.660 -19.214 10.555 1.00 83.38 352 ASN A C 1
ATOM 2948 O O . ASN A 1 352 ? -16.697 -18.295 11.376 1.00 83.38 352 ASN A O 1
ATOM 2952 N N . VAL A 1 353 ? -16.486 -18.971 9.253 1.00 92.88 353 VAL A N 1
ATOM 2953 C CA . VAL A 1 353 ? -16.336 -17.614 8.716 1.00 92.88 353 VAL A CA 1
ATOM 2954 C C . VAL A 1 353 ? -17.695 -16.987 8.398 1.00 92.88 353 VAL A C 1
ATOM 2956 O O . VAL A 1 353 ? -18.492 -17.520 7.623 1.00 92.88 353 VAL A O 1
ATOM 2959 N N . LYS A 1 354 ? -17.939 -15.805 8.960 1.00 95.50 354 LYS A N 1
ATOM 2960 C CA . LYS A 1 354 ? -19.016 -14.879 8.620 1.00 95.50 354 LYS A CA 1
ATOM 2961 C C . LYS A 1 354 ? -18.500 -13.874 7.593 1.00 95.50 354 LYS A C 1
ATOM 2963 O O . LYS A 1 354 ? -17.658 -13.030 7.881 1.00 95.50 354 LYS A O 1
ATOM 2968 N N . ILE A 1 355 ? -19.013 -13.981 6.373 1.00 96.75 355 ILE A N 1
ATOM 2969 C CA . ILE A 1 355 ? -18.628 -13.091 5.279 1.00 96.75 355 ILE A CA 1
ATOM 2970 C C . ILE A 1 355 ? -19.219 -11.702 5.502 1.00 96.75 355 ILE A C 1
ATOM 2972 O O . ILE A 1 355 ? -20.430 -11.569 5.665 1.00 96.75 355 ILE A O 1
ATOM 2976 N N . ILE A 1 356 ? -18.358 -10.691 5.434 1.00 95.62 356 ILE A N 1
ATOM 2977 C CA . ILE A 1 356 ? -18.723 -9.273 5.482 1.00 95.62 356 ILE A CA 1
ATOM 2978 C C . ILE A 1 356 ? -18.383 -8.583 4.156 1.00 95.62 356 ILE A C 1
ATOM 2980 O O . ILE A 1 356 ? -17.522 -9.032 3.392 1.00 95.62 356 ILE A O 1
ATOM 2984 N N . ARG A 1 357 ? -19.075 -7.488 3.859 1.00 91.12 357 ARG A N 1
ATOM 2985 C CA . ARG A 1 357 ? -18.838 -6.622 2.702 1.00 91.12 357 ARG A CA 1
ATOM 2986 C C . ARG A 1 357 ? -18.506 -5.209 3.159 1.00 91.12 357 ARG A C 1
ATOM 2988 O O . ARG A 1 357 ? -18.797 -4.805 4.281 1.00 91.12 357 ARG A O 1
ATOM 2995 N N . SER A 1 358 ? -17.916 -4.440 2.250 1.00 80.69 358 SER A N 1
ATOM 2996 C CA . SER A 1 358 ? -17.676 -3.018 2.474 1.00 80.69 358 SER A CA 1
ATOM 2997 C C . SER A 1 358 ? -18.991 -2.293 2.767 1.00 80.69 358 SER A C 1
ATOM 2999 O O . SER A 1 358 ? -19.949 -2.396 1.998 1.00 80.69 358 SER A O 1
ATOM 3001 N N . ASN A 1 359 ? -19.003 -1.525 3.852 1.00 83.94 359 ASN A N 1
ATOM 3002 C CA . ASN A 1 359 ? -20.141 -0.836 4.460 1.00 83.94 359 ASN A CA 1
ATOM 3003 C C . ASN A 1 359 ? -21.191 -1.716 5.152 1.00 83.94 359 ASN A C 1
ATOM 3005 O O . ASN A 1 359 ? -22.202 -1.164 5.589 1.00 83.94 359 ASN A O 1
ATOM 3009 N N . ASP A 1 360 ? -20.971 -3.025 5.301 1.00 86.69 360 ASP A N 1
ATOM 3010 C CA . ASP A 1 360 ? -21.832 -3.833 6.168 1.00 86.69 360 ASP A CA 1
ATOM 3011 C C . ASP A 1 360 ? -21.705 -3.346 7.618 1.00 86.69 360 ASP A C 1
ATOM 3013 O O . ASP A 1 360 ? -20.601 -3.097 8.105 1.00 86.69 360 ASP A O 1
ATOM 3017 N N . GLU A 1 361 ? -22.841 -3.231 8.306 1.00 92.50 361 GLU A N 1
ATOM 3018 C CA . GLU A 1 361 ? -22.900 -2.992 9.747 1.00 92.50 361 GLU A CA 1
ATOM 3019 C C . GLU A 1 361 ? -23.141 -4.325 10.468 1.00 92.50 361 GLU A C 1
ATOM 3021 O O . GLU A 1 361 ? -24.208 -4.931 10.356 1.00 92.50 361 GLU A O 1
ATOM 3026 N N . ILE A 1 362 ? -22.145 -4.786 11.220 1.00 96.06 362 ILE A N 1
ATOM 3027 C CA . ILE A 1 362 ? -22.215 -5.974 12.065 1.00 96.06 362 ILE A CA 1
ATOM 3028 C C . ILE A 1 362 ? -22.607 -5.546 13.480 1.00 96.06 362 ILE A C 1
ATOM 3030 O O . ILE A 1 362 ? -21.939 -4.715 14.095 1.00 96.06 362 ILE A O 1
ATOM 3034 N N . LEU A 1 363 ? -23.681 -6.136 14.009 1.00 96.19 363 LEU A N 1
ATOM 3035 C CA . LEU A 1 363 ? -24.081 -5.994 15.408 1.00 96.19 363 LEU A CA 1
ATOM 3036 C C . LEU A 1 363 ? -23.672 -7.246 16.180 1.00 96.19 363 LEU A C 1
ATOM 3038 O O . LEU A 1 363 ? -24.177 -8.338 15.913 1.00 96.19 363 LEU A O 1
ATOM 3042 N N . LEU A 1 364 ? -22.767 -7.079 17.140 1.00 94.25 364 LEU A N 1
ATOM 3043 C CA . LEU A 1 364 ? -22.214 -8.165 17.938 1.00 94.25 364 LEU A CA 1
ATOM 3044 C C . LEU A 1 364 ? -22.273 -7.791 19.422 1.00 94.25 364 LEU A C 1
ATOM 3046 O O . LEU A 1 364 ? -21.427 -7.071 19.948 1.00 94.25 364 LEU A O 1
ATOM 3050 N N . GLY A 1 365 ? -23.332 -8.228 20.105 1.00 90.31 365 GLY A N 1
ATOM 3051 C CA . GLY A 1 365 ? -23.635 -7.734 21.448 1.00 90.31 365 GLY A CA 1
ATOM 3052 C C . GLY A 1 365 ? -23.900 -6.224 21.424 1.00 90.31 365 GLY A C 1
ATOM 3053 O O . GLY A 1 365 ? -24.825 -5.772 20.756 1.00 90.31 365 GLY A O 1
ATOM 3054 N N . SER A 1 366 ? -23.098 -5.442 22.158 1.00 93.56 366 SER A N 1
ATOM 3055 C CA . SER A 1 366 ? -23.161 -3.965 22.128 1.00 93.56 366 SER A CA 1
ATOM 3056 C C . SER A 1 366 ? -22.181 -3.321 21.142 1.00 93.56 366 SER A C 1
ATOM 3058 O O . SER A 1 366 ? -22.104 -2.095 21.098 1.00 93.56 366 SER A O 1
ATOM 3060 N N . PHE A 1 367 ? -21.417 -4.118 20.394 1.00 97.69 367 PHE A N 1
ATOM 3061 C CA . PHE A 1 367 ? -20.520 -3.611 19.365 1.00 97.69 367 PHE A CA 1
ATOM 3062 C C . PHE A 1 367 ? -21.299 -3.398 18.070 1.00 97.69 367 PHE A C 1
ATOM 3064 O O . PHE A 1 367 ? -21.962 -4.316 17.577 1.00 97.69 367 PHE A O 1
ATOM 3071 N N . LYS A 1 368 ? -21.185 -2.198 17.505 1.00 97.81 368 LYS A N 1
ATOM 3072 C CA . LYS A 1 368 ? -21.593 -1.882 16.139 1.00 97.81 368 LYS A CA 1
ATOM 3073 C C . LYS A 1 368 ? -20.335 -1.681 15.306 1.00 97.81 368 LYS A C 1
ATOM 3075 O O . LYS A 1 368 ? -19.587 -0.745 15.551 1.00 97.81 368 LYS A O 1
ATOM 3080 N N . ILE A 1 369 ? -20.091 -2.558 14.342 1.00 98.06 369 ILE A N 1
ATOM 3081 C CA . ILE A 1 369 ? -18.835 -2.608 13.588 1.00 98.06 369 ILE A CA 1
ATOM 3082 C C . ILE A 1 369 ? -19.149 -2.405 12.115 1.00 98.06 369 ILE A C 1
ATOM 3084 O O . ILE A 1 369 ? -19.944 -3.150 11.551 1.00 98.06 369 ILE A O 1
ATOM 3088 N N . LYS A 1 370 ? -18.530 -1.413 11.482 1.00 97.31 370 LYS A N 1
ATOM 3089 C CA . LYS A 1 370 ? -18.646 -1.161 10.047 1.00 97.31 370 LYS A C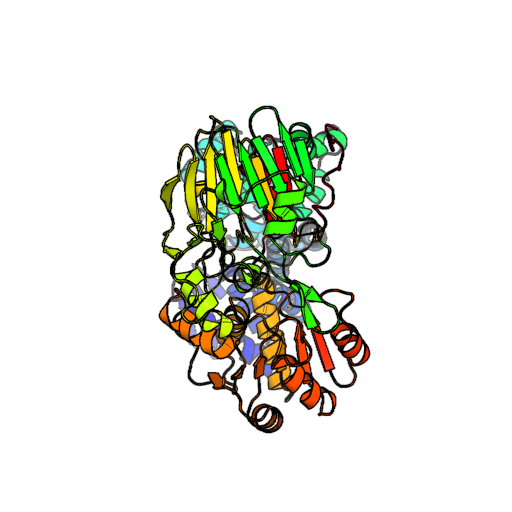A 1
ATOM 3090 C C . LYS A 1 370 ? -17.329 -1.480 9.354 1.00 97.31 370 LYS A C 1
ATOM 3092 O O . LYS A 1 370 ? -16.300 -0.904 9.697 1.00 97.31 370 LYS A O 1
ATOM 3097 N N . ALA A 1 371 ? -17.367 -2.354 8.355 1.00 97.12 371 ALA A N 1
ATOM 3098 C CA . ALA A 1 371 ? -16.204 -2.629 7.514 1.00 97.12 371 ALA A CA 1
ATOM 3099 C C . ALA A 1 371 ? -16.063 -1.563 6.415 1.00 97.12 371 ALA A C 1
ATOM 3101 O O . ALA A 1 371 ? -17.050 -1.195 5.776 1.00 97.12 371 ALA A O 1
ATOM 3102 N N . VAL A 1 372 ? -14.851 -1.068 6.170 1.00 95.94 372 VAL A N 1
ATOM 3103 C CA . VAL A 1 372 ? -14.563 -0.046 5.150 1.00 95.94 372 VAL A CA 1
ATOM 3104 C C . VAL A 1 372 ? -13.339 -0.474 4.352 1.00 95.94 372 VAL A C 1
ATOM 3106 O O . VAL A 1 372 ? -12.294 -0.720 4.933 1.00 95.94 372 VAL A O 1
ATOM 3109 N N . GLU A 1 373 ? -13.442 -0.545 3.025 1.00 95.50 373 GLU A N 1
ATOM 3110 C CA . GLU A 1 373 ? -12.284 -0.836 2.160 1.00 95.50 373 GLU A CA 1
ATOM 3111 C C . GLU A 1 373 ? -11.127 0.133 2.437 1.00 95.50 373 GLU A C 1
ATOM 3113 O O . GLU A 1 373 ? -11.329 1.347 2.390 1.00 95.50 373 GLU A O 1
ATOM 3118 N N . ASN A 1 374 ? -9.930 -0.399 2.703 1.00 95.12 374 ASN A N 1
ATOM 3119 C CA . ASN A 1 374 ? -8.771 0.391 3.146 1.00 95.12 374 ASN A CA 1
ATOM 3120 C C . ASN A 1 374 ? -7.626 0.477 2.112 1.00 95.12 374 ASN A C 1
ATOM 3122 O O . ASN A 1 374 ? -6.549 0.996 2.402 1.00 95.12 374 ASN A O 1
ATOM 3126 N N . GLY A 1 375 ? -7.849 -0.051 0.909 1.00 93.50 375 GLY A N 1
ATOM 3127 C CA . GLY A 1 375 ? -6.965 0.133 -0.239 1.00 93.50 375 GLY A CA 1
ATOM 3128 C C . GLY A 1 375 ? -5.607 -0.564 -0.190 1.00 93.50 375 GLY A C 1
ATOM 3129 O O . GLY A 1 375 ? -4.826 -0.359 -1.112 1.00 93.50 375 GLY A O 1
ATOM 3130 N N . HIS A 1 376 ? -5.314 -1.389 0.819 1.00 95.38 376 HIS A N 1
ATOM 3131 C CA . HIS A 1 376 ? -4.041 -2.110 0.929 1.00 95.38 376 HIS A CA 1
ATOM 3132 C C . HIS A 1 376 ? -3.907 -3.269 -0.072 1.00 95.38 376 HIS A C 1
ATOM 3134 O O . HIS A 1 376 ? -2.996 -3.290 -0.899 1.00 95.38 376 HIS A O 1
ATOM 3140 N N . ILE A 1 377 ? -4.840 -4.220 -0.068 1.00 95.50 377 ILE A N 1
ATOM 3141 C CA . ILE A 1 377 ? -4.919 -5.298 -1.062 1.00 95.50 377 ILE A CA 1
ATOM 3142 C C . ILE A 1 377 ? -6.377 -5.569 -1.431 1.00 95.50 377 ILE A C 1
ATOM 3144 O O . ILE A 1 377 ? -7.313 -5.008 -0.868 1.00 95.50 377 ILE A O 1
ATOM 3148 N N . LEU A 1 378 ? -6.612 -6.440 -2.409 1.00 94.38 378 LEU A N 1
ATOM 3149 C CA . LEU A 1 378 ? -7.977 -6.786 -2.771 1.00 94.38 378 LEU A CA 1
ATOM 3150 C C . LEU A 1 378 ? -8.674 -7.446 -1.567 1.00 94.38 378 LEU A C 1
ATOM 3152 O O . LEU A 1 378 ? -8.170 -8.422 -1.022 1.00 94.38 378 LEU A O 1
ATOM 3156 N N . GLY A 1 379 ? -9.828 -6.911 -1.164 1.00 94.31 379 GLY A N 1
ATOM 3157 C CA . GLY A 1 379 ? -10.599 -7.411 -0.022 1.00 94.31 379 GLY A CA 1
ATOM 3158 C C . GLY A 1 379 ? -10.198 -6.860 1.348 1.00 94.31 379 GLY A C 1
ATOM 3159 O O . GLY A 1 379 ? -10.895 -7.172 2.315 1.00 94.31 379 GLY A O 1
ATOM 3160 N N . SER A 1 380 ? -9.140 -6.048 1.445 1.00 96.81 380 SER A N 1
ATOM 3161 C CA . SER A 1 380 ? -8.689 -5.490 2.721 1.00 96.81 380 SER A CA 1
ATOM 3162 C C . SER A 1 380 ? -9.656 -4.435 3.266 1.00 96.81 380 SER A C 1
ATOM 3164 O O . SER A 1 380 ? -10.213 -3.623 2.516 1.00 96.81 380 SER A O 1
ATOM 3166 N N . CYS A 1 381 ? -9.880 -4.464 4.579 1.00 96.75 381 CYS A N 1
ATOM 3167 C CA . CYS A 1 381 ? -10.815 -3.579 5.263 1.00 96.75 381 CYS A CA 1
ATOM 3168 C C . CYS A 1 381 ? -10.241 -3.017 6.566 1.00 96.75 381 CYS A C 1
ATOM 3170 O O . CYS A 1 381 ? -9.616 -3.724 7.349 1.00 96.75 381 CYS A O 1
ATOM 3172 N N . ALA A 1 382 ? -10.576 -1.756 6.815 1.00 97.75 382 ALA A N 1
ATOM 3173 C CA . ALA A 1 382 ? -10.602 -1.131 8.123 1.00 97.75 382 ALA A CA 1
ATOM 3174 C C . ALA A 1 382 ? -11.937 -1.440 8.826 1.00 97.75 382 ALA A C 1
ATOM 3176 O O . ALA A 1 382 ? -12.948 -1.734 8.177 1.00 97.75 382 ALA A O 1
ATOM 3177 N N . PHE A 1 383 ? -11.962 -1.301 10.148 1.00 98.31 383 PHE A N 1
ATOM 3178 C CA . PHE A 1 383 ? -13.147 -1.474 10.982 1.00 98.31 383 PHE A CA 1
ATOM 3179 C C . PHE A 1 383 ? -13.423 -0.204 11.796 1.00 98.31 383 PHE A C 1
ATOM 3181 O O . PHE A 1 383 ? -12.603 0.212 12.612 1.00 98.31 383 PHE A O 1
ATOM 3188 N N . ASP A 1 384 ? -14.590 0.403 11.579 1.00 97.88 384 ASP A N 1
ATOM 3189 C CA . ASP A 1 384 ? -15.130 1.515 12.371 1.00 97.88 384 ASP A CA 1
ATOM 3190 C C . ASP A 1 384 ? -16.112 0.954 13.406 1.00 97.88 384 ASP A C 1
ATOM 3192 O O . ASP A 1 384 ? -17.193 0.467 13.067 1.00 97.88 384 ASP A O 1
ATOM 3196 N N . ILE A 1 385 ? -15.691 0.958 14.665 1.00 98.19 385 ILE A N 1
ATOM 3197 C CA . ILE A 1 385 ? -16.294 0.225 15.773 1.00 98.19 385 ILE A CA 1
ATOM 3198 C C . ILE A 1 385 ? -16.892 1.227 16.754 1.00 98.19 385 ILE A C 1
ATOM 3200 O O . ILE A 1 385 ? -16.217 2.137 17.228 1.00 98.19 385 ILE A O 1
ATOM 3204 N N . GLU A 1 386 ? -18.151 1.031 17.117 1.00 97.25 386 GLU A N 1
ATOM 3205 C CA . GLU A 1 386 ? -18.830 1.783 18.162 1.00 97.25 386 GLU A CA 1
ATOM 3206 C C . GLU A 1 386 ? -19.253 0.841 19.288 1.00 97.25 386 GLU A C 1
ATOM 3208 O O . GLU A 1 386 ? -19.929 -0.166 19.063 1.00 97.25 386 GLU A O 1
ATOM 3213 N N . VAL A 1 387 ? -18.838 1.159 20.511 1.00 97.38 387 VAL A N 1
ATOM 3214 C CA . VAL A 1 387 ? -19.164 0.388 21.715 1.00 97.38 387 VAL A CA 1
ATOM 3215 C C . VAL A 1 387 ? -19.086 1.305 22.930 1.00 97.38 387 VAL A C 1
ATOM 3217 O O . VAL A 1 387 ? -18.247 2.193 22.976 1.00 97.38 387 VAL A O 1
ATOM 3220 N N . VAL A 1 388 ? -19.983 1.141 23.909 1.00 95.19 388 VAL A N 1
ATOM 3221 C CA . VAL A 1 388 ? -20.021 1.948 25.154 1.00 95.19 388 VAL A CA 1
ATOM 3222 C C . VAL A 1 388 ? -19.951 3.476 24.940 1.00 95.19 388 VAL A C 1
ATOM 3224 O O . VAL A 1 388 ? -19.407 4.207 25.760 1.00 95.19 388 VAL A O 1
ATOM 3227 N N . GLY A 1 389 ? -20.527 3.973 23.837 1.00 93.69 389 GLY A N 1
ATOM 3228 C CA . GLY A 1 389 ? -20.505 5.399 23.481 1.00 93.69 389 GLY A CA 1
ATOM 3229 C C . GLY A 1 389 ? -19.139 5.912 23.008 1.00 93.69 389 GLY A C 1
ATOM 3230 O O . GLY A 1 389 ? -18.938 7.123 22.944 1.00 93.69 389 GLY A O 1
ATOM 3231 N N . LYS A 1 390 ? -18.212 5.000 22.702 1.00 96.31 390 LYS A N 1
ATOM 3232 C CA . LYS A 1 390 ? -16.880 5.256 22.163 1.00 96.31 390 LYS A CA 1
ATOM 3233 C C . LYS A 1 390 ? -16.783 4.811 20.717 1.00 96.31 390 LYS A C 1
ATOM 3235 O O . LYS A 1 390 ? -17.336 3.769 20.361 1.00 96.31 390 LYS A O 1
ATOM 3240 N N . ARG A 1 391 ? -16.031 5.564 19.915 1.00 97.56 391 ARG A N 1
ATOM 3241 C CA . ARG A 1 391 ? -15.695 5.202 18.534 1.00 97.56 391 ARG A CA 1
ATOM 3242 C C . ARG A 1 391 ? -14.221 4.819 18.408 1.00 97.56 391 ARG A C 1
ATOM 3244 O O . ARG A 1 391 ? -13.342 5.626 18.707 1.00 97.56 391 ARG A O 1
ATOM 3251 N N . ILE A 1 392 ? -13.965 3.606 17.935 1.00 98.19 392 ILE A N 1
ATOM 3252 C CA . ILE A 1 392 ? -12.640 3.026 17.705 1.00 98.19 392 ILE A CA 1
ATOM 3253 C C . ILE A 1 392 ? -12.503 2.758 16.206 1.00 98.19 392 ILE A C 1
ATOM 3255 O O . ILE A 1 392 ? -13.354 2.094 15.625 1.00 98.19 392 ILE A O 1
ATOM 3259 N N . ILE A 1 393 ? -11.440 3.244 15.574 1.00 98.44 393 ILE A N 1
ATOM 3260 C CA . ILE A 1 393 ? -11.122 2.912 14.181 1.00 98.44 393 ILE A CA 1
ATOM 3261 C C . ILE A 1 393 ? -9.860 2.059 14.175 1.00 98.44 393 ILE A C 1
ATOM 3263 O O . ILE A 1 393 ? -8.815 2.512 14.635 1.00 98.44 393 ILE A O 1
ATOM 3267 N N . TYR A 1 394 ? -9.952 0.849 13.632 1.00 98.50 394 TYR A N 1
ATOM 3268 C CA . TYR A 1 394 ? -8.793 0.028 13.298 1.00 98.50 394 TYR A CA 1
ATOM 3269 C C . TYR A 1 394 ? -8.590 0.032 11.790 1.00 98.50 394 TYR A C 1
ATOM 3271 O O . TYR A 1 394 ? -9.480 -0.388 11.051 1.00 98.50 394 TYR A O 1
ATOM 3279 N N . LEU A 1 395 ? -7.444 0.527 11.326 1.00 98.00 395 LEU A N 1
ATOM 3280 C CA . LEU A 1 395 ? -7.186 0.644 9.891 1.00 98.00 395 LEU A CA 1
ATOM 3281 C C . LEU A 1 395 ? -6.665 -0.650 9.254 1.00 98.00 395 LEU A C 1
ATOM 3283 O O . LEU A 1 395 ? -6.824 -0.801 8.044 1.00 98.00 395 LEU A O 1
ATOM 3287 N N . GLY A 1 396 ? -6.094 -1.569 10.042 1.00 96.56 396 GLY A N 1
ATOM 3288 C CA . GLY A 1 396 ? -5.209 -2.610 9.512 1.00 96.56 396 GLY A CA 1
ATOM 3289 C C . GLY A 1 396 ? -4.036 -1.985 8.754 1.00 96.56 396 GLY A C 1
ATOM 3290 O O . GLY A 1 396 ? -3.704 -0.815 8.972 1.00 96.56 396 GLY A O 1
ATOM 3291 N N . ASP A 1 397 ? -3.478 -2.735 7.813 1.00 96.19 397 ASP A N 1
ATOM 3292 C CA . ASP A 1 397 ? -2.614 -2.158 6.786 1.00 96.19 397 ASP A CA 1
ATOM 3293 C C . ASP A 1 397 ? -3.481 -1.414 5.772 1.00 96.19 397 ASP A C 1
ATOM 3295 O O . ASP A 1 397 ? -4.511 -1.939 5.331 1.00 96.19 397 ASP A O 1
ATOM 3299 N N . PHE A 1 398 ? -3.102 -0.190 5.400 1.00 96.56 398 PHE A N 1
ATOM 3300 C CA . PHE A 1 398 ? -3.922 0.672 4.543 1.00 96.56 398 PHE A CA 1
ATOM 3301 C C . PHE A 1 398 ? -3.083 1.535 3.600 1.00 96.56 398 PHE A C 1
ATOM 3303 O O . PHE A 1 398 ? -1.962 1.936 3.908 1.00 96.56 398 PHE A O 1
ATOM 3310 N N . CYS A 1 399 ? -3.657 1.894 2.452 1.00 92.81 399 CYS A N 1
ATOM 3311 C CA . CYS A 1 399 ? -3.034 2.788 1.474 1.00 92.81 399 CYS A CA 1
ATOM 3312 C C . CYS A 1 399 ? -4.035 3.848 1.032 1.00 92.81 399 CYS A C 1
ATOM 3314 O O . CYS A 1 399 ? -5.135 3.495 0.609 1.00 92.81 399 CYS A O 1
ATOM 3316 N N . LEU A 1 400 ? -3.673 5.133 1.093 1.00 84.88 400 LEU A N 1
ATOM 3317 C CA . LEU A 1 400 ? -4.523 6.203 0.550 1.00 84.88 400 LEU A CA 1
ATOM 3318 C C . LEU A 1 400 ? -4.379 6.353 -0.973 1.00 84.88 400 LEU A C 1
ATOM 3320 O O . LEU A 1 400 ? -5.304 6.820 -1.636 1.00 84.88 400 LEU A O 1
ATOM 3324 N N . SER A 1 401 ? -3.234 5.955 -1.528 1.00 84.56 401 SER A N 1
ATOM 3325 C CA . SER A 1 401 ? -2.943 6.040 -2.958 1.00 84.56 401 SER A CA 1
ATOM 3326 C C . SER A 1 401 ? -3.622 4.934 -3.771 1.00 84.56 401 SER A C 1
ATOM 3328 O O . SER A 1 401 ? -3.623 3.762 -3.394 1.00 84.56 401 SER A O 1
ATOM 3330 N N . ASP A 1 402 ? -4.125 5.287 -4.957 1.00 88.06 402 ASP A N 1
ATOM 3331 C CA . ASP A 1 402 ? -4.719 4.318 -5.878 1.00 88.06 402 ASP A CA 1
ATOM 3332 C C . ASP A 1 402 ? -3.687 3.317 -6.423 1.00 88.06 402 ASP A C 1
ATOM 3334 O O . ASP A 1 402 ? -2.665 3.652 -7.050 1.00 88.06 402 ASP A O 1
ATOM 3338 N N . GLN A 1 403 ? -4.009 2.038 -6.246 1.00 88.88 403 GLN A N 1
ATOM 3339 C CA . GLN A 1 403 ? -3.286 0.929 -6.839 1.00 88.88 403 GLN A CA 1
ATOM 3340 C C . GLN A 1 403 ? -3.863 0.566 -8.219 1.00 88.88 403 GLN A C 1
ATOM 3342 O O . GLN A 1 403 ? -4.967 0.978 -8.576 1.00 88.88 403 GLN A O 1
ATOM 3347 N N . PHE A 1 404 ? -3.145 -0.203 -9.044 1.00 88.56 404 PHE A N 1
ATOM 3348 C CA . PHE A 1 404 ? -3.757 -0.695 -10.283 1.00 88.56 404 PHE A CA 1
ATOM 3349 C C . PHE A 1 404 ? -4.885 -1.682 -9.969 1.00 88.56 404 PHE A C 1
ATOM 3351 O O . PHE A 1 404 ? -5.932 -1.674 -10.618 1.00 88.56 404 PHE A O 1
ATOM 3358 N N . THR A 1 405 ? -4.672 -2.530 -8.967 1.00 90.19 405 THR A N 1
ATOM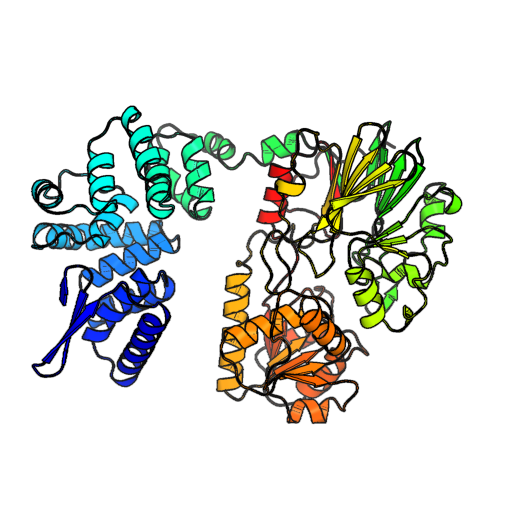 3359 C CA . THR A 1 405 ? -5.564 -3.635 -8.606 1.00 90.19 405 THR A CA 1
ATOM 3360 C C . THR A 1 405 ? -6.652 -3.257 -7.600 1.00 90.19 405 THR A C 1
ATOM 3362 O O . THR A 1 405 ? -7.707 -3.897 -7.595 1.00 90.19 405 THR A O 1
ATOM 3365 N N . VAL A 1 406 ? -6.440 -2.214 -6.794 1.00 90.50 406 VAL A N 1
ATOM 3366 C CA . VAL A 1 406 ? -7.364 -1.750 -5.748 1.00 90.50 406 VAL A CA 1
ATOM 3367 C C . VAL A 1 406 ? -7.332 -0.219 -5.650 1.00 90.50 406 VAL A C 1
ATOM 3369 O O . VAL A 1 406 ? -6.298 0.391 -5.889 1.00 90.50 406 VAL A O 1
ATOM 3372 N N . LEU A 1 407 ? -8.465 0.418 -5.350 1.00 89.19 407 LEU A N 1
ATOM 3373 C CA . LEU A 1 407 ? -8.493 1.864 -5.086 1.00 89.19 407 LEU A CA 1
ATOM 3374 C C . LEU A 1 407 ? -7.996 2.138 -3.668 1.00 89.19 407 LEU A C 1
ATOM 3376 O O . LEU A 1 407 ? -8.217 1.309 -2.786 1.00 89.19 407 LEU A O 1
ATOM 3380 N N . GLY A 1 408 ? -7.376 3.293 -3.454 1.00 90.44 408 GLY A N 1
ATOM 3381 C CA . GLY A 1 408 ? -6.951 3.724 -2.129 1.00 90.44 408 GLY A CA 1
ATOM 3382 C C . GLY A 1 408 ? -8.132 3.889 -1.167 1.00 90.44 408 GLY A C 1
ATOM 3383 O O . GLY A 1 408 ? -9.294 4.015 -1.575 1.00 90.44 408 GLY A O 1
ATOM 3384 N N . LEU A 1 409 ? -7.841 3.893 0.133 1.00 91.38 409 LEU A N 1
ATOM 3385 C CA . LEU A 1 409 ? -8.807 4.233 1.168 1.00 91.38 409 LEU A CA 1
ATOM 3386 C C . LEU A 1 409 ? -9.328 5.651 0.931 1.00 91.38 409 LEU A C 1
ATOM 3388 O O . LEU A 1 409 ? -8.627 6.646 1.112 1.00 91.38 409 LEU A O 1
ATOM 3392 N N . ASP A 1 410 ? -10.615 5.739 0.619 1.00 86.12 410 ASP A N 1
ATOM 3393 C CA . ASP A 1 410 ? -11.349 6.991 0.700 1.00 86.12 410 ASP A CA 1
ATOM 3394 C C . ASP A 1 410 ? -11.563 7.349 2.177 1.00 86.12 410 ASP A C 1
ATOM 3396 O O . ASP A 1 410 ? -12.548 6.941 2.803 1.00 86.12 410 ASP A O 1
ATOM 3400 N N . ILE A 1 411 ? -10.618 8.109 2.737 1.00 83.62 411 ILE A N 1
ATOM 3401 C CA . ILE A 1 411 ? -10.617 8.513 4.149 1.00 83.62 411 ILE A CA 1
ATOM 3402 C C . ILE A 1 411 ? -11.918 9.217 4.559 1.00 83.62 411 ILE A C 1
ATOM 3404 O O . ILE A 1 411 ? -12.320 9.150 5.719 1.00 83.62 411 ILE A O 1
ATOM 3408 N N . TYR A 1 412 ? -12.627 9.851 3.617 1.00 84.56 412 TYR A N 1
ATOM 3409 C CA . TYR A 1 412 ? -13.883 10.540 3.899 1.00 84.56 412 TYR A CA 1
ATOM 3410 C C . TYR A 1 412 ? -15.010 9.581 4.289 1.00 84.56 412 TYR A C 1
ATOM 3412 O O . TYR A 1 412 ? -15.926 9.994 4.995 1.00 84.56 412 TYR A O 1
ATOM 3420 N N . LYS A 1 413 ? -14.920 8.290 3.939 1.00 86.62 413 LYS A N 1
ATOM 3421 C CA . LYS A 1 413 ? -15.861 7.259 4.418 1.00 86.62 413 LYS A CA 1
ATOM 3422 C C . LYS A 1 413 ? -15.752 6.987 5.917 1.00 86.62 413 LYS A C 1
ATOM 3424 O O . LYS A 1 413 ? -16.686 6.428 6.494 1.00 86.62 413 LYS A O 1
ATOM 3429 N N . LEU A 1 414 ? -14.627 7.364 6.527 1.00 89.50 414 LEU A N 1
ATOM 3430 C CA . LEU A 1 414 ? -14.380 7.282 7.966 1.00 89.50 414 LEU A CA 1
ATOM 3431 C C . LEU A 1 414 ? -14.645 8.619 8.677 1.00 89.50 414 LEU A C 1
ATOM 3433 O O . LEU A 1 414 ? -14.621 8.671 9.906 1.00 89.50 414 LEU A O 1
ATOM 3437 N N . ILE A 1 415 ? -14.947 9.693 7.943 1.00 84.75 415 ILE A N 1
ATOM 3438 C CA . ILE A 1 415 ? -15.261 11.004 8.515 1.00 84.75 415 ILE A CA 1
ATOM 3439 C C . ILE A 1 415 ? -16.778 11.160 8.612 1.00 84.75 415 ILE A C 1
ATOM 3441 O O . ILE A 1 415 ? -17.490 11.165 7.612 1.00 84.75 415 ILE A O 1
ATOM 3445 N N . ASP A 1 416 ? -17.267 11.350 9.833 1.00 85.31 416 ASP A N 1
ATOM 3446 C CA . ASP A 1 416 ? -18.649 11.736 10.097 1.00 85.31 416 ASP A CA 1
ATOM 3447 C C . ASP A 1 416 ? -18.726 12.644 11.340 1.00 85.31 416 ASP A C 1
ATOM 3449 O O . ASP A 1 416 ? -17.707 13.118 11.845 1.00 85.31 416 ASP A O 1
ATOM 3453 N N . ASN A 1 417 ? -19.940 12.932 11.817 1.00 82.75 417 ASN A N 1
ATOM 3454 C CA . ASN A 1 417 ? -20.156 13.832 12.954 1.00 82.75 417 ASN A CA 1
ATOM 3455 C C . ASN A 1 417 ? -19.719 13.243 14.313 1.00 82.75 417 ASN A C 1
ATOM 3457 O O . ASN A 1 417 ? -19.734 13.960 15.317 1.00 82.75 417 ASN A O 1
ATOM 3461 N N . ARG A 1 418 ? -19.355 11.955 14.378 1.00 89.06 418 ARG A N 1
ATOM 3462 C CA . ARG A 1 418 ? -18.873 11.289 15.592 1.00 89.06 418 ARG A CA 1
ATOM 3463 C C . ARG A 1 418 ? -17.376 11.529 15.739 1.00 89.06 418 ARG A C 1
ATOM 3465 O O . ARG A 1 418 ? -16.597 11.323 14.808 1.00 89.06 418 ARG A O 1
ATOM 3472 N N . LYS A 1 419 ? -16.959 11.909 16.944 1.00 91.31 419 LYS A N 1
ATOM 3473 C CA . LYS A 1 419 ? -15.536 12.014 17.286 1.00 91.31 419 LYS A CA 1
ATOM 3474 C C . LYS A 1 419 ? -14.896 10.627 17.264 1.00 91.31 419 LYS A C 1
ATOM 3476 O O . LYS A 1 419 ? -15.544 9.658 17.639 1.00 91.31 419 LYS A O 1
ATOM 3481 N N . VAL A 1 420 ? -13.638 10.549 16.843 1.00 95.00 420 VAL A N 1
ATOM 3482 C CA . VAL A 1 420 ? -12.836 9.324 16.929 1.00 95.00 420 VAL A CA 1
ATOM 3483 C C . VAL A 1 420 ? -12.176 9.304 18.307 1.00 95.00 420 VAL A C 1
ATOM 3485 O O . VAL A 1 420 ? -11.311 10.132 18.588 1.00 95.00 420 VAL A O 1
ATOM 3488 N N . ASP A 1 421 ? -12.607 8.412 19.198 1.00 96.12 421 ASP A N 1
ATOM 3489 C CA . ASP A 1 421 ? -12.002 8.292 20.529 1.00 96.12 421 ASP A CA 1
ATOM 3490 C C . ASP A 1 421 ? -10.652 7.569 20.455 1.00 96.12 421 ASP A C 1
ATOM 3492 O O . ASP A 1 421 ? -9.707 7.988 21.123 1.00 96.12 421 ASP A O 1
ATOM 3496 N N . TYR A 1 422 ? -10.546 6.528 19.624 1.00 96.94 422 TYR A N 1
ATOM 3497 C CA . TYR A 1 422 ? -9.326 5.732 19.467 1.00 96.94 422 TYR A CA 1
ATOM 3498 C C . TYR A 1 422 ? -9.062 5.438 17.991 1.00 96.94 422 TYR A C 1
ATOM 3500 O O . TYR A 1 422 ? -9.967 5.026 17.264 1.00 96.94 422 TYR A O 1
ATOM 3508 N N . LEU A 1 423 ? -7.820 5.623 17.555 1.00 96.12 423 LEU A N 1
ATOM 3509 C CA . LEU A 1 423 ? -7.338 5.206 16.241 1.00 96.12 423 LEU A CA 1
ATOM 3510 C C . LEU A 1 423 ? -6.193 4.211 16.428 1.00 96.12 423 LEU A C 1
ATOM 3512 O O . LEU A 1 423 ? -5.181 4.564 17.022 1.00 96.12 423 LEU A O 1
ATOM 3516 N N . ILE A 1 424 ? -6.355 2.994 15.917 1.00 97.19 424 ILE A N 1
ATOM 3517 C CA . ILE A 1 424 ? -5.312 1.969 15.840 1.00 97.19 424 ILE A CA 1
ATOM 3518 C C . ILE A 1 424 ? -4.787 1.973 14.398 1.00 97.19 424 ILE A C 1
ATOM 3520 O O . ILE A 1 424 ? -5.539 1.660 13.466 1.00 97.19 424 ILE A O 1
ATOM 3524 N N . MET A 1 425 ? -3.528 2.372 14.209 1.00 93.88 425 MET A N 1
ATOM 3525 C CA . MET A 1 425 ? -2.941 2.654 12.892 1.00 93.88 425 MET A CA 1
ATOM 3526 C C . MET A 1 425 ? -1.560 2.009 12.739 1.00 93.88 425 MET A C 1
ATOM 3528 O O . MET A 1 425 ? -0.745 2.070 13.663 1.00 93.88 425 MET A O 1
ATOM 3532 N N . GLU A 1 426 ? -1.302 1.418 11.567 1.00 92.25 426 GLU A N 1
ATOM 3533 C CA . GLU A 1 426 ? 0.021 0.894 11.210 1.00 92.25 426 GLU A CA 1
ATOM 3534 C C . GLU A 1 426 ? 1.092 1.996 11.133 1.00 92.25 426 GLU A C 1
ATOM 3536 O O . GLU A 1 426 ? 0.789 3.183 10.968 1.00 92.25 426 GLU A O 1
ATOM 3541 N N . THR A 1 427 ? 2.363 1.602 11.217 1.00 88.12 427 THR A N 1
ATOM 3542 C CA . THR A 1 427 ? 3.505 2.526 11.153 1.00 88.12 427 THR A CA 1
ATOM 3543 C C . THR A 1 427 ? 4.639 2.022 10.262 1.00 88.12 427 THR A C 1
ATOM 3545 O O . THR A 1 427 ? 5.775 2.480 10.381 1.00 88.12 427 THR A O 1
ATOM 3548 N N . THR A 1 428 ? 4.342 1.141 9.301 1.00 84.06 428 THR A N 1
ATOM 3549 C CA . THR A 1 428 ? 5.336 0.504 8.416 1.00 84.06 428 THR A CA 1
ATOM 3550 C C . THR A 1 428 ? 6.291 1.496 7.737 1.00 84.06 428 THR A C 1
ATOM 3552 O O . THR A 1 428 ? 7.475 1.204 7.565 1.00 84.06 428 THR A O 1
ATOM 3555 N N . TYR A 1 429 ? 5.799 2.680 7.346 1.00 78.06 429 TYR A N 1
ATOM 3556 C CA . TYR A 1 429 ? 6.593 3.754 6.722 1.00 78.06 429 TYR A CA 1
ATOM 3557 C C . TYR A 1 429 ? 6.710 5.014 7.590 1.00 78.06 429 TYR A C 1
ATOM 3559 O O . TYR A 1 429 ? 7.071 6.075 7.080 1.00 78.06 429 TYR A O 1
ATOM 3567 N N . GLY A 1 430 ? 6.455 4.905 8.895 1.00 72.50 430 GLY A N 1
ATOM 3568 C CA . GLY A 1 430 ? 6.466 6.040 9.815 1.00 72.50 430 GLY A CA 1
ATOM 3569 C C . GLY A 1 430 ? 7.834 6.711 9.994 1.00 72.50 430 GLY A C 1
ATOM 3570 O O . GLY A 1 430 ? 7.881 7.866 10.398 1.00 72.50 430 GLY A O 1
ATOM 3571 N N . GLU A 1 431 ? 8.941 6.061 9.629 1.00 71.75 431 GLU A N 1
ATOM 3572 C CA . GLU A 1 431 ? 10.290 6.664 9.643 1.00 71.75 431 GLU A CA 1
ATOM 3573 C C . GLU A 1 431 ? 10.779 7.138 8.262 1.00 71.75 431 GLU A C 1
ATOM 3575 O O . GLU A 1 431 ? 11.883 7.655 8.111 1.00 71.75 431 GLU A O 1
ATOM 3580 N N . ASN A 1 432 ? 9.972 6.963 7.213 1.00 66.25 432 ASN A N 1
ATOM 3581 C CA . ASN A 1 432 ? 10.388 7.216 5.835 1.00 66.25 432 ASN A CA 1
ATOM 3582 C C . ASN A 1 432 ? 9.845 8.558 5.322 1.00 66.25 432 ASN A C 1
ATOM 3584 O O . ASN A 1 432 ? 8.981 8.580 4.444 1.00 66.25 432 ASN A O 1
ATOM 3588 N N . LYS A 1 433 ? 10.381 9.673 5.841 1.00 55.06 433 LYS A N 1
ATOM 3589 C CA . LYS A 1 433 ? 9.950 11.050 5.502 1.00 55.06 433 LYS A CA 1
ATOM 3590 C C . LYS A 1 433 ? 10.000 11.393 4.013 1.00 55.06 433 LYS A C 1
ATOM 3592 O O . LYS A 1 433 ? 9.220 12.207 3.546 1.00 55.06 433 LYS A O 1
ATOM 3597 N N . PHE A 1 434 ? 10.902 10.772 3.255 1.00 54.25 434 PHE A N 1
ATOM 3598 C CA . PHE A 1 434 ? 11.021 11.010 1.819 1.00 54.25 434 PHE A CA 1
ATOM 3599 C C . PHE A 1 434 ? 10.671 9.750 1.041 1.00 54.25 434 PHE A C 1
ATOM 3601 O O . PHE A 1 434 ? 11.396 8.753 1.066 1.00 54.25 434 PHE A O 1
ATOM 3608 N N . SER A 1 435 ? 9.562 9.803 0.304 1.00 56.25 435 SER A N 1
ATOM 3609 C CA . SER A 1 435 ? 9.157 8.726 -0.590 1.00 56.25 435 SER A CA 1
ATOM 3610 C C . SER A 1 435 ? 8.718 9.274 -1.936 1.00 56.25 435 SER A C 1
ATOM 3612 O O . SER A 1 435 ? 7.930 10.209 -2.025 1.00 56.25 435 SER A O 1
ATOM 3614 N N . LEU A 1 436 ? 9.195 8.647 -3.009 1.00 61.41 436 LEU A N 1
ATOM 3615 C CA . LEU A 1 436 ? 8.622 8.868 -4.331 1.00 61.41 436 LEU A CA 1
ATOM 3616 C C . LEU A 1 436 ? 7.148 8.450 -4.340 1.00 61.41 436 LEU A C 1
ATOM 3618 O O . LEU A 1 436 ? 6.757 7.493 -3.656 1.00 61.41 436 LEU A O 1
ATOM 3622 N N . THR A 1 437 ? 6.352 9.125 -5.169 1.00 71.69 437 THR A N 1
ATOM 3623 C CA . THR A 1 437 ? 4.955 8.738 -5.382 1.00 71.69 437 THR A CA 1
ATOM 3624 C C . THR A 1 437 ? 4.882 7.322 -5.952 1.00 71.69 437 THR A C 1
ATOM 3626 O O . THR A 1 437 ? 5.819 6.844 -6.607 1.00 71.69 437 THR A O 1
ATOM 3629 N N . LEU A 1 438 ? 3.763 6.631 -5.720 1.00 76.25 438 LEU A N 1
ATOM 3630 C CA . LEU A 1 438 ? 3.563 5.285 -6.256 1.00 76.25 438 LEU A CA 1
ATOM 3631 C C . LEU A 1 438 ? 3.686 5.265 -7.792 1.00 76.25 438 LEU A C 1
ATOM 3633 O O . LEU A 1 438 ? 4.298 4.357 -8.352 1.00 76.25 438 LEU A O 1
ATOM 3637 N N . ASP A 1 439 ? 3.200 6.304 -8.473 1.00 75.81 439 ASP A N 1
ATOM 3638 C CA . ASP A 1 439 ? 3.309 6.448 -9.928 1.00 75.81 439 ASP A CA 1
ATOM 3639 C C . ASP A 1 439 ? 4.744 6.650 -10.421 1.00 75.81 439 ASP A C 1
ATOM 3641 O O . ASP A 1 439 ? 5.128 6.062 -11.437 1.00 75.81 439 ASP A O 1
ATOM 3645 N N . ASP A 1 440 ? 5.564 7.418 -9.704 1.00 74.81 440 ASP A N 1
ATOM 3646 C CA . ASP A 1 440 ? 6.978 7.571 -10.054 1.00 74.81 440 ASP A CA 1
ATOM 3647 C C . ASP A 1 440 ? 7.728 6.250 -9.866 1.00 74.81 440 ASP A C 1
ATOM 3649 O O . ASP A 1 440 ? 8.454 5.817 -10.764 1.00 74.81 440 ASP A O 1
ATOM 3653 N N . LYS A 1 441 ? 7.474 5.537 -8.761 1.00 78.31 441 LYS A N 1
ATOM 3654 C CA . LYS A 1 441 ? 8.045 4.201 -8.516 1.00 78.31 441 LYS A CA 1
ATOM 3655 C C . LYS A 1 441 ? 7.671 3.212 -9.626 1.00 78.31 441 LYS A C 1
ATOM 3657 O O . LYS A 1 441 ? 8.535 2.475 -10.100 1.00 78.31 441 LYS A O 1
ATOM 3662 N N . ARG A 1 442 ? 6.421 3.230 -10.107 1.00 83.44 442 ARG A N 1
ATOM 3663 C CA . ARG A 1 442 ? 5.954 2.397 -11.236 1.00 83.44 442 ARG A CA 1
ATOM 3664 C C . ARG A 1 442 ? 6.690 2.708 -12.537 1.00 83.44 442 ARG A C 1
ATOM 3666 O O . ARG A 1 442 ? 7.106 1.785 -13.240 1.00 83.44 442 ARG A O 1
ATOM 3673 N N . LYS A 1 443 ? 6.867 3.994 -12.859 1.00 80.25 443 LYS A N 1
ATOM 3674 C CA . LYS A 1 443 ? 7.617 4.431 -14.051 1.00 80.25 443 LYS A CA 1
ATOM 3675 C C . LYS A 1 443 ? 9.078 4.004 -13.971 1.00 80.25 443 LYS A C 1
ATOM 3677 O O . LYS A 1 443 ? 9.609 3.493 -14.958 1.00 80.25 443 LYS A O 1
ATOM 3682 N N . ILE A 1 444 ? 9.709 4.163 -12.806 1.00 79.00 444 ILE A N 1
ATOM 3683 C CA . ILE A 1 444 ? 11.098 3.748 -12.582 1.00 79.00 444 ILE A CA 1
ATOM 3684 C C . ILE A 1 444 ? 11.219 2.229 -12.724 1.00 79.00 444 ILE A C 1
ATOM 3686 O O . ILE A 1 444 ? 12.075 1.775 -13.479 1.00 79.00 444 ILE A O 1
ATOM 3690 N N . LEU A 1 445 ? 10.335 1.443 -12.095 1.00 89.75 445 LEU A N 1
ATOM 3691 C CA . LEU A 1 445 ? 10.349 -0.021 -12.213 1.00 89.75 445 LEU A CA 1
ATOM 3692 C C . LEU A 1 445 ? 10.236 -0.467 -13.672 1.00 89.75 445 LEU A C 1
ATOM 3694 O O . LEU A 1 445 ? 11.027 -1.294 -14.129 1.00 89.75 445 LEU A O 1
ATOM 3698 N N . GLY A 1 446 ? 9.287 0.099 -14.420 1.00 87.38 446 GLY A N 1
ATOM 3699 C CA . GLY A 1 446 ? 9.126 -0.205 -15.839 1.00 87.38 446 GLY A CA 1
ATOM 3700 C C . GLY A 1 446 ? 10.341 0.190 -16.679 1.00 87.38 446 GLY A C 1
ATOM 3701 O O . GLY A 1 446 ? 10.792 -0.597 -17.509 1.00 87.38 446 GLY A O 1
ATOM 3702 N N . SER A 1 447 ? 10.924 1.362 -16.416 1.00 84.50 447 SER A N 1
ATOM 3703 C CA . SER A 1 447 ? 12.104 1.863 -17.134 1.00 84.50 447 SER A CA 1
ATOM 3704 C C . SER A 1 447 ? 13.347 1.013 -16.864 1.00 84.50 447 SER A C 1
ATOM 3706 O O . SER A 1 447 ? 14.041 0.630 -17.804 1.00 84.50 447 SER A O 1
ATOM 3708 N N . VAL A 1 448 ? 13.601 0.652 -15.601 1.00 84.44 448 VAL A N 1
ATOM 3709 C CA . VAL A 1 448 ? 14.716 -0.225 -15.205 1.00 84.44 448 VAL A CA 1
ATOM 3710 C C . VAL A 1 448 ? 14.546 -1.622 -15.801 1.00 84.44 448 VAL A C 1
ATOM 3712 O O . VAL A 1 448 ? 15.508 -2.193 -16.322 1.00 84.44 448 VAL A O 1
ATOM 3715 N N . THR A 1 449 ? 13.320 -2.156 -15.776 1.00 91.81 449 THR A N 1
ATOM 3716 C CA . THR A 1 449 ? 13.005 -3.457 -16.382 1.00 91.81 449 THR A CA 1
ATOM 3717 C C . THR A 1 449 ? 13.286 -3.432 -17.883 1.00 91.81 449 THR A C 1
ATOM 3719 O O . THR A 1 449 ? 14.014 -4.284 -18.387 1.00 91.81 449 THR A O 1
ATOM 3722 N N . LYS A 1 450 ? 12.768 -2.421 -18.592 1.00 88.06 450 LYS A N 1
ATOM 3723 C CA . LYS A 1 450 ? 12.961 -2.255 -20.037 1.00 88.06 450 LYS A CA 1
ATOM 3724 C C . LYS A 1 450 ? 14.440 -2.115 -20.401 1.00 88.06 450 LYS A C 1
ATOM 3726 O O . LYS A 1 450 ? 14.931 -2.875 -21.225 1.00 88.06 450 LYS A O 1
ATOM 3731 N N . ALA A 1 451 ? 15.156 -1.203 -19.743 1.00 88.06 451 ALA A N 1
ATOM 3732 C CA . ALA A 1 451 ? 16.569 -0.950 -20.015 1.00 88.06 451 ALA A CA 1
ATOM 3733 C C . ALA A 1 451 ? 17.447 -2.191 -19.784 1.00 88.06 451 ALA A C 1
ATOM 3735 O O . ALA A 1 451 ? 18.381 -2.438 -20.548 1.00 88.06 451 ALA A O 1
ATOM 3736 N N . SER A 1 452 ? 17.132 -2.990 -18.757 1.00 89.44 452 SER A N 1
ATOM 3737 C CA . SER A 1 452 ? 17.843 -4.244 -18.487 1.00 89.44 452 SER A CA 1
ATOM 3738 C C . SER A 1 452 ? 17.667 -5.234 -19.637 1.00 89.44 452 SER A C 1
ATOM 3740 O O . SER A 1 452 ? 18.651 -5.720 -20.192 1.00 89.44 452 SER A O 1
ATOM 3742 N N . ILE A 1 453 ? 16.423 -5.478 -20.051 1.00 91.88 453 ILE A N 1
ATOM 3743 C CA . ILE A 1 453 ? 16.120 -6.482 -21.077 1.00 91.88 453 ILE A CA 1
ATOM 3744 C C . ILE A 1 453 ? 16.609 -6.043 -22.458 1.00 91.88 453 ILE A C 1
ATOM 3746 O O . ILE A 1 453 ? 17.168 -6.861 -23.187 1.00 91.88 453 ILE A O 1
ATOM 3750 N N . ASP A 1 454 ? 16.473 -4.757 -22.794 1.00 87.25 454 ASP A N 1
ATOM 3751 C CA . ASP A 1 454 ? 17.002 -4.185 -24.039 1.00 87.25 454 ASP A CA 1
ATOM 3752 C C . ASP A 1 454 ? 18.540 -4.331 -24.114 1.00 87.25 454 ASP A C 1
ATOM 3754 O O . ASP A 1 454 ? 19.107 -4.413 -25.202 1.00 87.25 454 ASP A O 1
ATOM 3758 N N . SER A 1 455 ? 19.211 -4.438 -22.959 1.00 86.19 455 SER A N 1
ATOM 3759 C CA . SER A 1 455 ? 20.652 -4.707 -22.838 1.00 86.19 455 SER A CA 1
ATOM 3760 C C . SER A 1 455 ? 21.002 -6.204 -22.777 1.00 86.19 455 SER A C 1
ATOM 3762 O O . SER A 1 455 ? 22.147 -6.553 -22.493 1.00 86.19 455 SER A O 1
ATOM 3764 N N . GLY A 1 456 ? 20.033 -7.100 -22.995 1.00 88.31 456 GLY A N 1
ATOM 3765 C CA . GLY A 1 456 ? 20.217 -8.553 -22.901 1.00 88.31 456 GLY A CA 1
ATOM 3766 C C . GLY A 1 456 ? 20.306 -9.097 -21.470 1.00 88.31 456 GLY A C 1
ATOM 3767 O O . GLY A 1 456 ? 20.618 -10.271 -21.286 1.00 88.31 456 GLY A O 1
ATOM 3768 N N . VAL A 1 457 ? 20.023 -8.273 -20.454 1.00 92.81 457 VAL A N 1
ATOM 3769 C CA . VAL A 1 457 ? 20.082 -8.647 -19.035 1.00 92.81 457 VAL A CA 1
ATOM 3770 C C . VAL A 1 457 ? 18.697 -9.084 -18.550 1.00 92.81 457 VAL A C 1
ATOM 3772 O O . VAL A 1 457 ? 17.727 -8.327 -18.624 1.00 92.81 457 VAL A O 1
ATOM 3775 N N . LYS A 1 458 ? 18.601 -10.308 -18.016 1.00 94.69 458 LYS A N 1
ATOM 3776 C CA . LYS A 1 458 ? 17.361 -10.832 -17.413 1.00 94.69 458 LYS A CA 1
ATOM 3777 C C . LYS A 1 458 ? 17.001 -10.063 -16.138 1.00 94.69 458 LYS A C 1
ATOM 3779 O O . LYS A 1 458 ? 17.883 -9.569 -15.432 1.00 94.69 458 LYS A O 1
ATOM 3784 N N . VAL A 1 459 ? 15.708 -10.001 -15.827 1.00 96.75 459 VAL A N 1
ATOM 3785 C CA . VAL A 1 459 ? 15.182 -9.297 -14.648 1.00 96.75 459 VAL A CA 1
ATOM 3786 C C . VAL A 1 459 ? 14.509 -10.283 -13.701 1.00 96.75 459 VAL A C 1
ATOM 3788 O O . VAL A 1 459 ? 13.617 -11.028 -14.097 1.00 96.75 459 VAL A O 1
ATOM 3791 N N . PHE A 1 460 ? 14.907 -10.261 -12.434 1.00 97.25 460 PHE A N 1
ATOM 3792 C CA . PHE A 1 460 ? 14.303 -11.037 -11.359 1.00 97.25 460 PHE A CA 1
ATOM 3793 C C . PHE A 1 460 ? 13.680 -10.111 -10.311 1.00 97.25 460 PHE A C 1
ATOM 3795 O O . PHE A 1 460 ? 14.308 -9.156 -9.853 1.00 97.25 460 PHE A O 1
ATOM 3802 N N . ILE A 1 461 ? 12.436 -10.394 -9.930 1.00 97.44 461 ILE A N 1
ATOM 3803 C CA . ILE A 1 461 ? 11.661 -9.592 -8.983 1.00 97.44 461 ILE A CA 1
ATOM 3804 C C . ILE A 1 461 ? 11.067 -10.525 -7.918 1.00 97.44 461 ILE A C 1
ATOM 3806 O O . ILE A 1 461 ? 9.999 -11.110 -8.139 1.00 97.44 461 ILE A O 1
ATOM 3810 N N . PRO A 1 462 ? 11.725 -10.694 -6.755 1.00 95.75 462 PRO A N 1
ATOM 3811 C CA . PRO A 1 462 ? 11.094 -11.360 -5.625 1.00 95.75 462 PRO A CA 1
ATOM 3812 C C . PRO A 1 462 ? 9.902 -10.519 -5.160 1.00 95.75 462 PRO A C 1
ATOM 3814 O O . PRO A 1 462 ? 10.026 -9.318 -4.911 1.00 95.75 462 PRO A O 1
ATOM 3817 N N . SER A 1 463 ? 8.728 -11.139 -5.061 1.00 94.44 463 SER A N 1
ATOM 3818 C CA . SER A 1 463 ? 7.488 -10.418 -4.776 1.00 94.44 463 SER A CA 1
ATOM 3819 C C . SER A 1 463 ? 6.574 -11.173 -3.820 1.00 94.44 463 SER A C 1
ATOM 3821 O O . SER A 1 463 ? 6.476 -12.397 -3.858 1.00 94.44 463 SER A O 1
ATOM 3823 N N . PHE A 1 464 ? 5.847 -10.446 -2.969 1.00 92.88 464 PHE A N 1
ATOM 3824 C CA . PHE A 1 464 ? 4.734 -11.034 -2.223 1.00 92.88 464 PHE A CA 1
ATOM 3825 C C . PHE A 1 464 ? 3.680 -11.563 -3.200 1.00 92.88 464 PHE A C 1
ATOM 3827 O O . PHE A 1 464 ? 3.428 -10.950 -4.244 1.00 92.88 464 PHE A O 1
ATOM 3834 N N . ALA A 1 465 ? 3.098 -12.717 -2.864 1.00 92.38 465 ALA A N 1
ATOM 3835 C CA . ALA A 1 465 ? 2.138 -13.408 -3.721 1.00 92.38 465 ALA A CA 1
ATOM 3836 C C . ALA A 1 465 ? 0.851 -12.597 -3.927 1.00 92.38 465 ALA A C 1
ATOM 3838 O O . ALA A 1 465 ? 0.284 -12.607 -5.019 1.00 92.38 465 ALA A O 1
ATOM 3839 N N . VAL A 1 466 ? 0.432 -11.878 -2.881 1.00 93.75 466 VAL A N 1
ATOM 3840 C CA . VAL A 1 466 ? -0.815 -11.118 -2.813 1.00 93.75 466 VAL A CA 1
ATOM 3841 C C . VAL A 1 466 ? -0.542 -9.623 -2.950 1.00 93.75 466 VAL A C 1
ATOM 3843 O O . VAL A 1 466 ? 0.246 -9.054 -2.194 1.00 93.75 466 VAL A O 1
ATOM 3846 N N . GLY A 1 467 ? -1.180 -8.987 -3.931 1.00 92.38 467 GLY A N 1
ATOM 3847 C CA . GLY A 1 467 ? -1.061 -7.562 -4.244 1.00 92.38 467 GLY A CA 1
ATOM 3848 C C . GLY A 1 467 ? 0.205 -7.225 -5.032 1.00 92.38 467 GLY A C 1
ATOM 3849 O O . GLY A 1 467 ? 0.135 -6.784 -6.181 1.00 92.38 467 GLY A O 1
ATOM 3850 N N . ARG A 1 468 ? 1.389 -7.446 -4.441 1.00 93.12 468 ARG A N 1
ATOM 3851 C CA . ARG A 1 468 ? 2.650 -6.921 -4.998 1.00 93.12 468 ARG A CA 1
ATOM 3852 C C . ARG A 1 468 ? 3.003 -7.496 -6.364 1.00 93.12 468 ARG A C 1
ATOM 3854 O O . ARG A 1 468 ? 3.386 -6.731 -7.247 1.00 93.12 468 ARG A O 1
ATOM 3861 N N . ALA A 1 469 ? 2.865 -8.809 -6.552 1.00 94.69 469 ALA A N 1
ATOM 3862 C CA . ALA A 1 469 ? 3.222 -9.440 -7.824 1.00 94.69 469 ALA A CA 1
ATOM 3863 C C . ALA A 1 469 ? 2.362 -8.888 -8.968 1.00 94.69 469 ALA A C 1
ATOM 3865 O O . ALA A 1 469 ? 2.859 -8.656 -10.070 1.00 94.69 469 ALA A O 1
ATOM 3866 N N . GLN A 1 470 ? 1.091 -8.603 -8.680 1.00 94.50 470 GLN A N 1
ATOM 3867 C CA . GLN A 1 470 ? 0.141 -8.066 -9.644 1.00 94.50 470 GLN A CA 1
ATOM 3868 C C . GLN A 1 470 ? 0.424 -6.585 -9.958 1.00 94.50 470 GLN A C 1
ATOM 3870 O O . GLN A 1 470 ? 0.412 -6.208 -11.130 1.00 94.50 470 GLN A O 1
ATOM 3875 N N . GLU A 1 471 ? 0.772 -5.760 -8.963 1.00 93.00 471 GLU A N 1
ATOM 3876 C CA . GLU A 1 471 ? 1.190 -4.363 -9.189 1.00 93.00 471 GLU A CA 1
ATOM 3877 C C . GLU A 1 471 ? 2.492 -4.264 -10.005 1.00 93.00 471 GLU A C 1
ATOM 3879 O O . GLU A 1 471 ? 2.594 -3.440 -10.921 1.00 93.00 471 GLU A O 1
ATOM 3884 N N . VAL A 1 472 ? 3.476 -5.127 -9.719 1.00 94.25 472 VAL A N 1
ATOM 3885 C CA . VAL A 1 472 ? 4.718 -5.238 -10.507 1.00 94.25 472 VAL A CA 1
ATOM 3886 C C . VAL A 1 472 ? 4.389 -5.608 -11.951 1.00 94.25 472 VAL A C 1
ATOM 3888 O O . VAL A 1 472 ? 4.827 -4.925 -12.878 1.00 94.25 472 VAL A O 1
ATOM 3891 N N . LEU A 1 473 ? 3.583 -6.654 -12.149 1.00 93.62 473 LEU A N 1
ATOM 3892 C CA . LEU A 1 473 ? 3.199 -7.128 -13.475 1.00 93.62 473 LEU A CA 1
ATOM 3893 C C . LEU A 1 473 ? 2.513 -6.023 -14.291 1.00 93.62 473 LEU A C 1
ATOM 3895 O O . LEU A 1 473 ? 2.864 -5.794 -15.448 1.00 93.62 473 LEU A O 1
ATOM 3899 N N . MET A 1 474 ? 1.590 -5.277 -13.680 1.00 90.75 474 MET A N 1
ATOM 3900 C CA . MET A 1 474 ? 0.925 -4.145 -14.332 1.00 90.75 474 MET A CA 1
ATOM 3901 C C . MET A 1 474 ? 1.883 -2.998 -14.658 1.00 90.75 474 MET A C 1
ATOM 3903 O O . MET A 1 474 ? 1.786 -2.405 -15.735 1.00 90.75 474 MET A O 1
ATOM 3907 N N . SER A 1 475 ? 2.833 -2.709 -13.768 1.00 89.69 475 SER A N 1
ATOM 3908 C CA . SER A 1 475 ? 3.858 -1.681 -13.989 1.00 89.69 475 SER A CA 1
ATOM 3909 C C . SER A 1 475 ? 4.731 -2.008 -15.203 1.00 89.69 475 SER A C 1
ATOM 3911 O O . SER A 1 475 ? 4.999 -1.135 -16.029 1.00 89.69 475 SER A O 1
ATOM 3913 N N . ILE A 1 476 ? 5.110 -3.278 -15.361 1.00 91.00 476 ILE A N 1
ATOM 3914 C CA . ILE A 1 476 ? 5.866 -3.775 -16.520 1.00 91.00 476 ILE A CA 1
ATOM 3915 C C . ILE A 1 476 ? 5.026 -3.655 -17.796 1.00 91.00 476 ILE A C 1
ATOM 3917 O O . ILE A 1 476 ? 5.486 -3.102 -18.797 1.00 91.00 476 ILE A O 1
ATOM 3921 N N . LYS A 1 477 ? 3.765 -4.102 -17.760 1.00 86.25 477 LYS A N 1
ATOM 3922 C CA . LYS A 1 477 ? 2.877 -4.085 -18.934 1.00 86.25 477 LYS A CA 1
ATOM 3923 C C . LYS A 1 477 ? 2.556 -2.680 -19.432 1.00 86.25 477 LYS A C 1
ATOM 3925 O O . LYS A 1 477 ? 2.534 -2.467 -20.640 1.00 86.25 477 LYS A O 1
ATOM 3930 N N . LYS A 1 478 ? 2.359 -1.706 -18.536 1.00 83.88 478 LYS A N 1
ATOM 3931 C CA . LYS A 1 478 ? 2.121 -0.302 -18.926 1.00 83.88 478 LYS A CA 1
ATOM 3932 C C . LYS A 1 478 ? 3.306 0.356 -19.644 1.00 83.88 478 LYS A C 1
ATOM 3934 O O . LYS A 1 478 ? 3.124 1.413 -20.236 1.00 83.88 478 LYS A O 1
ATOM 3939 N N . ASN A 1 479 ? 4.489 -0.259 -19.614 1.00 76.44 479 ASN A N 1
ATOM 3940 C CA . ASN A 1 479 ? 5.680 0.204 -20.328 1.00 76.44 479 ASN A CA 1
ATOM 3941 C C . ASN A 1 479 ? 5.889 -0.508 -21.684 1.00 76.44 479 ASN A C 1
ATOM 3943 O O . ASN A 1 479 ? 6.992 -0.477 -22.236 1.00 76.44 479 ASN A O 1
ATOM 3947 N N . ASP A 1 480 ? 4.839 -1.146 -22.224 1.00 80.19 480 ASP A N 1
ATOM 3948 C CA . ASP A 1 480 ? 4.829 -1.844 -23.520 1.00 80.19 480 ASP A CA 1
ATOM 3949 C C . ASP A 1 480 ? 5.948 -2.900 -23.656 1.00 80.19 480 ASP A C 1
ATOM 3951 O O . ASP A 1 480 ? 6.519 -3.110 -24.730 1.00 80.19 480 ASP A O 1
ATOM 3955 N N . ILE A 1 481 ? 6.290 -3.570 -22.551 1.00 81.38 481 ILE A N 1
ATOM 3956 C CA . ILE A 1 481 ? 7.319 -4.615 -22.510 1.00 81.38 481 ILE A CA 1
ATOM 3957 C C . ILE A 1 481 ? 6.703 -5.933 -23.002 1.00 81.38 481 ILE A C 1
ATOM 3959 O O . ILE A 1 481 ? 5.849 -6.513 -22.335 1.00 81.38 481 ILE A O 1
ATOM 3963 N N . LYS A 1 482 ? 7.141 -6.401 -24.178 1.00 85.25 482 LYS A N 1
ATOM 3964 C CA . LYS A 1 482 ? 6.650 -7.620 -24.853 1.00 85.25 482 LYS A CA 1
ATOM 3965 C C . LYS A 1 482 ? 7.678 -8.755 -24.837 1.00 85.25 482 LYS A C 1
ATOM 3967 O O . LYS A 1 482 ? 7.978 -9.349 -25.868 1.00 85.25 482 LYS A O 1
ATOM 3972 N N . TYR A 1 483 ? 8.259 -9.005 -23.671 1.00 90.88 483 TYR A N 1
ATOM 3973 C CA . TYR A 1 483 ? 9.214 -10.091 -23.458 1.00 90.88 483 TYR A CA 1
ATOM 3974 C C . TYR A 1 483 ? 8.583 -11.195 -22.606 1.00 90.88 483 TYR A C 1
ATOM 3976 O O . TYR A 1 483 ? 7.677 -10.880 -21.835 1.00 90.88 483 TYR A O 1
ATOM 3984 N N . PRO A 1 484 ? 9.048 -12.455 -22.704 1.00 94.62 484 PRO A N 1
ATOM 3985 C CA . PRO A 1 484 ? 8.551 -13.545 -21.868 1.00 94.62 484 PRO A CA 1
ATOM 3986 C C . PRO A 1 484 ? 8.672 -13.226 -20.369 1.00 94.62 484 PRO A C 1
ATOM 3988 O O . PRO A 1 484 ? 9.778 -13.048 -19.847 1.00 94.62 484 PRO A O 1
ATOM 3991 N N . ILE A 1 485 ? 7.531 -13.148 -19.688 1.00 96.19 485 ILE A N 1
ATOM 3992 C CA . ILE A 1 485 ? 7.394 -12.932 -18.247 1.00 96.19 485 ILE A CA 1
ATOM 3993 C C . ILE A 1 485 ? 6.847 -14.214 -17.639 1.00 96.19 485 ILE A C 1
ATOM 3995 O O . ILE A 1 485 ? 5.788 -14.680 -18.054 1.00 96.19 485 ILE A O 1
ATOM 3999 N N . ILE A 1 486 ? 7.515 -14.733 -16.615 1.00 96.44 486 ILE A N 1
ATOM 4000 C CA . ILE A 1 486 ? 6.960 -15.803 -15.788 1.00 96.44 486 ILE A CA 1
ATOM 4001 C C . ILE A 1 486 ? 6.533 -15.261 -14.427 1.00 96.44 486 ILE A C 1
ATOM 4003 O O . ILE A 1 486 ? 7.218 -14.419 -13.836 1.00 96.44 486 ILE A O 1
ATOM 4007 N N . VAL A 1 487 ? 5.404 -15.761 -13.932 1.00 96.56 487 VAL A N 1
ATOM 4008 C CA . VAL A 1 487 ? 4.948 -15.551 -12.555 1.00 96.56 487 VAL A CA 1
ATOM 4009 C C . VAL A 1 487 ? 4.840 -16.906 -11.869 1.00 96.56 487 VAL A C 1
ATOM 4011 O O . VAL A 1 487 ? 4.122 -17.779 -12.352 1.00 96.56 487 VAL A O 1
ATOM 4014 N N . ASP A 1 488 ? 5.549 -17.078 -10.755 1.00 94.75 488 ASP A N 1
ATOM 4015 C CA . ASP A 1 488 ? 5.759 -18.389 -10.132 1.00 94.75 488 ASP A CA 1
ATOM 4016 C C . ASP A 1 488 ? 5.581 -18.361 -8.598 1.00 94.75 488 ASP A C 1
ATOM 4018 O O . ASP A 1 488 ? 5.638 -17.316 -7.933 1.00 94.75 488 ASP A O 1
ATOM 4022 N N . GLY A 1 489 ? 5.367 -19.543 -8.026 1.00 92.25 489 GLY A N 1
ATOM 4023 C CA . GLY A 1 489 ? 4.969 -19.775 -6.645 1.00 92.25 489 GLY A CA 1
ATOM 4024 C C . GLY A 1 489 ? 3.506 -19.396 -6.401 1.00 92.25 489 GLY A C 1
ATOM 4025 O O . GLY A 1 489 ? 2.696 -19.319 -7.324 1.00 92.25 489 GLY A O 1
ATOM 4026 N N . ALA A 1 490 ? 3.157 -19.099 -5.148 1.00 91.25 490 ALA A N 1
ATOM 4027 C CA . ALA A 1 490 ? 1.805 -18.671 -4.778 1.00 91.25 490 ALA A CA 1
ATOM 4028 C C . ALA A 1 490 ? 1.343 -17.410 -5.541 1.00 91.25 490 ALA A C 1
ATOM 4030 O O . ALA A 1 490 ? 0.145 -17.201 -5.731 1.00 91.25 490 ALA A O 1
ATOM 4031 N N . ALA A 1 491 ? 2.281 -16.592 -6.039 1.00 93.25 491 ALA A N 1
ATOM 4032 C CA . ALA A 1 491 ? 1.965 -15.448 -6.893 1.00 93.25 491 ALA A CA 1
ATOM 4033 C C . ALA A 1 491 ? 1.197 -15.843 -8.168 1.00 93.25 491 ALA A C 1
ATOM 4035 O O . ALA A 1 491 ? 0.386 -15.051 -8.648 1.00 93.25 491 ALA A O 1
ATOM 4036 N N . GLY A 1 492 ? 1.411 -17.049 -8.705 1.00 92.75 492 GLY A N 1
ATOM 4037 C CA . GLY A 1 492 ? 0.731 -17.535 -9.904 1.00 92.75 492 GLY A CA 1
ATOM 4038 C C . GLY A 1 492 ? -0.782 -17.668 -9.713 1.00 92.75 492 GLY A C 1
ATOM 4039 O O . GLY A 1 492 ? -1.562 -16.972 -10.374 1.00 92.75 492 GLY A O 1
ATOM 4040 N N . LYS A 1 493 ? -1.200 -18.491 -8.742 1.00 90.56 493 LYS A N 1
ATOM 4041 C CA . LYS A 1 493 ? -2.617 -18.698 -8.378 1.00 90.56 493 LYS A CA 1
ATOM 4042 C C . LYS A 1 493 ? -3.312 -17.395 -8.005 1.00 90.56 493 LYS A C 1
ATOM 4044 O O . LYS A 1 493 ? -4.392 -17.089 -8.511 1.00 90.56 493 LYS A O 1
ATOM 4049 N N . ILE A 1 494 ? -2.647 -16.565 -7.204 1.00 93.44 494 ILE A N 1
ATOM 4050 C CA . ILE A 1 494 ? -3.200 -15.270 -6.802 1.00 93.44 494 ILE A CA 1
ATOM 4051 C C . ILE A 1 494 ? -3.328 -14.310 -7.991 1.00 93.44 494 ILE A C 1
ATOM 4053 O O . ILE A 1 494 ? -4.299 -13.560 -8.068 1.00 93.44 494 ILE A O 1
ATOM 4057 N N . THR A 1 495 ? -2.433 -14.370 -8.981 1.00 93.94 495 THR A N 1
ATOM 4058 C CA . THR A 1 495 ? -2.572 -13.573 -10.211 1.00 93.94 495 THR A CA 1
ATOM 4059 C C . THR A 1 495 ? -3.793 -13.996 -11.028 1.00 93.94 495 THR A C 1
ATOM 4061 O O . THR A 1 495 ? -4.527 -13.127 -11.508 1.00 93.94 495 THR A O 1
ATOM 4064 N N . TYR A 1 496 ? -4.081 -15.301 -11.134 1.00 91.50 496 TYR A N 1
ATOM 4065 C CA . TYR A 1 496 ? -5.338 -15.778 -11.730 1.00 91.50 496 TYR A CA 1
ATOM 4066 C C . TYR A 1 496 ? -6.560 -15.256 -10.978 1.00 91.50 496 TYR A C 1
ATOM 4068 O O . TYR A 1 496 ? -7.529 -14.810 -11.602 1.00 91.50 496 TYR A O 1
ATOM 4076 N N . TYR A 1 497 ? -6.512 -15.296 -9.648 1.00 91.69 497 TYR A N 1
ATOM 4077 C CA . TYR A 1 497 ? -7.593 -14.804 -8.807 1.00 91.69 497 TYR A CA 1
ATOM 4078 C C . TYR A 1 497 ? -7.829 -13.296 -9.009 1.00 91.69 497 TYR A C 1
ATOM 4080 O O . TYR A 1 497 ? -8.949 -12.876 -9.312 1.00 91.69 497 TYR A O 1
ATOM 4088 N N . TYR A 1 498 ? -6.769 -12.483 -8.955 1.00 92.88 498 TYR A N 1
ATOM 4089 C CA . TYR A 1 498 ? -6.836 -11.038 -9.190 1.00 92.88 498 TYR A CA 1
ATOM 4090 C C . TYR A 1 498 ? -7.347 -10.703 -10.590 1.00 92.88 498 TYR A C 1
ATOM 4092 O O . TYR A 1 498 ? -8.169 -9.799 -10.726 1.00 92.88 498 TYR A O 1
ATOM 4100 N N . GLN A 1 499 ? -6.936 -11.440 -11.625 1.00 90.88 499 GLN A N 1
ATOM 4101 C CA . GLN A 1 499 ? -7.457 -11.226 -12.978 1.00 90.88 499 GLN A CA 1
ATOM 4102 C C . GLN A 1 499 ? -8.975 -11.432 -13.058 1.00 90.88 499 GLN A C 1
ATOM 4104 O O . GLN A 1 499 ? -9.651 -10.743 -13.819 1.00 90.88 499 GLN A O 1
ATOM 4109 N N . LYS A 1 500 ? -9.517 -12.384 -12.292 1.00 89.31 500 LYS A N 1
ATOM 4110 C CA . LYS A 1 500 ? -10.956 -12.681 -12.284 1.00 89.31 500 LYS A CA 1
ATOM 4111 C C . LYS A 1 500 ? -11.765 -11.721 -11.411 1.00 89.31 500 LYS A C 1
ATOM 4113 O O . LYS A 1 500 ? -12.942 -11.516 -11.694 1.00 89.31 500 LYS A O 1
ATOM 4118 N N . ARG A 1 501 ? -11.185 -11.212 -10.319 1.00 88.25 501 ARG A N 1
ATOM 4119 C CA . ARG A 1 501 ? -11.933 -10.538 -9.239 1.00 88.25 501 ARG A CA 1
ATOM 4120 C C . ARG A 1 501 ? -11.600 -9.058 -9.047 1.00 88.25 501 ARG A C 1
ATOM 4122 O O . ARG A 1 501 ? -12.420 -8.341 -8.483 1.00 88.25 501 ARG A O 1
ATOM 4129 N N . SER A 1 502 ? -10.434 -8.590 -9.489 1.00 83.12 502 SER A N 1
ATOM 4130 C CA . SER A 1 502 ? -10.066 -7.171 -9.404 1.00 83.12 502 SER A CA 1
ATOM 4131 C C . SER A 1 502 ? -10.625 -6.365 -10.584 1.00 83.12 502 SER A C 1
ATOM 4133 O O . SER A 1 502 ? -11.108 -6.920 -11.570 1.00 83.12 502 SER A O 1
ATOM 4135 N N . LYS A 1 503 ? -10.519 -5.030 -10.515 1.00 74.12 503 LYS A N 1
ATOM 4136 C CA . LYS A 1 503 ? -10.846 -4.135 -11.643 1.00 74.12 503 LYS A CA 1
ATOM 4137 C C . LYS A 1 503 ? -9.786 -4.158 -12.755 1.00 74.12 503 LYS A C 1
ATOM 4139 O O . LYS A 1 503 ? -10.012 -3.594 -13.826 1.00 74.12 503 LYS A O 1
ATOM 4144 N N . CYS A 1 504 ? -8.637 -4.793 -12.519 1.00 72.31 504 CYS A N 1
ATOM 4145 C CA . CYS A 1 504 ? -7.581 -4.933 -13.512 1.00 72.31 504 CYS A CA 1
ATOM 4146 C C . CYS A 1 504 ? -7.933 -6.030 -14.518 1.00 72.31 504 CYS A C 1
ATOM 4148 O O . CYS A 1 504 ? -7.883 -7.220 -14.212 1.00 72.31 504 CYS A O 1
ATOM 4150 N N . SER A 1 505 ? -8.232 -5.621 -15.750 1.00 66.81 505 SER A N 1
ATOM 4151 C CA . SER A 1 505 ? -8.287 -6.544 -16.882 1.00 66.81 505 SER A CA 1
ATOM 4152 C C . SER A 1 505 ? -6.878 -6.785 -17.428 1.00 66.81 505 SER A C 1
ATOM 4154 O O . SER A 1 505 ? -6.038 -5.886 -17.408 1.00 66.81 505 SER A O 1
ATOM 4156 N N . ASN A 1 506 ? -6.627 -7.995 -17.941 1.00 81.12 506 ASN A N 1
ATOM 4157 C CA . ASN A 1 506 ? -5.381 -8.355 -18.620 1.00 81.12 506 ASN A CA 1
ATOM 4158 C C . ASN A 1 506 ? -4.145 -8.280 -17.699 1.00 81.12 506 ASN A C 1
ATOM 4160 O O . ASN A 1 506 ? -3.198 -7.559 -17.995 1.00 81.12 506 ASN A O 1
ATOM 4164 N N . LEU A 1 507 ? -4.111 -9.047 -16.607 1.00 83.75 507 LEU A N 1
ATOM 4165 C CA . LEU A 1 507 ? -2.864 -9.336 -15.879 1.00 83.75 507 LEU A CA 1
ATOM 4166 C C . LEU A 1 507 ? -2.063 -10.394 -16.653 1.00 83.75 507 LEU A C 1
ATOM 4168 O O . LEU A 1 507 ? -0.948 -10.139 -17.106 1.00 83.75 507 LEU A O 1
ATOM 4172 N N . ILE A 1 508 ? -2.701 -11.527 -16.931 1.00 85.88 508 ILE A N 1
ATOM 4173 C CA . ILE A 1 508 ? -2.183 -12.656 -17.704 1.00 85.88 508 ILE A CA 1
ATOM 4174 C C . ILE A 1 508 ? -2.475 -12.374 -19.180 1.00 85.88 508 ILE A C 1
ATOM 4176 O O . ILE A 1 508 ? -3.572 -12.633 -19.673 1.00 85.88 508 ILE A O 1
ATOM 4180 N N . GLY A 1 509 ? -1.520 -11.720 -19.844 1.00 79.88 509 GLY A N 1
ATOM 4181 C CA . GLY A 1 509 ? -1.589 -11.393 -21.272 1.00 79.88 509 GLY A CA 1
ATOM 4182 C C . GLY A 1 509 ? -0.681 -12.289 -22.111 1.00 79.88 509 GLY A C 1
ATOM 4183 O O . GLY A 1 509 ? -0.088 -13.224 -21.593 1.00 79.88 509 GLY A O 1
ATOM 4184 N N . GLU A 1 510 ? -0.515 -11.949 -23.389 1.00 78.69 510 GLU A N 1
ATOM 4185 C CA . GLU A 1 510 ? 0.206 -12.761 -24.389 1.00 78.69 510 GLU A CA 1
ATOM 4186 C C . GLU A 1 510 ? 1.650 -13.133 -23.999 1.00 78.69 510 GLU A C 1
ATOM 4188 O O . GLU A 1 510 ? 2.127 -14.199 -24.365 1.00 78.69 510 GLU A O 1
ATOM 4193 N N . CYS A 1 511 ? 2.340 -12.284 -23.231 1.00 88.19 511 CYS A N 1
ATOM 4194 C CA . CYS A 1 511 ? 3.728 -12.518 -22.817 1.00 88.19 511 CYS A CA 1
ATOM 4195 C C . CYS A 1 511 ? 3.873 -13.047 -21.382 1.00 88.19 511 CYS A C 1
ATOM 4197 O O . CYS A 1 511 ? 4.997 -13.115 -20.893 1.00 88.19 511 CYS A O 1
ATOM 4199 N N . VAL A 1 512 ? 2.771 -13.341 -20.685 1.00 92.69 512 VAL A N 1
ATOM 4200 C CA . VAL A 1 512 ? 2.787 -13.734 -19.270 1.00 92.69 512 VAL A CA 1
ATOM 4201 C C . VAL A 1 512 ? 2.399 -15.196 -19.141 1.00 92.69 512 VAL A C 1
ATOM 4203 O O . VAL A 1 512 ? 1.261 -15.564 -19.423 1.00 92.69 512 VAL A O 1
ATOM 4206 N N . GLU A 1 513 ? 3.326 -16.003 -18.646 1.00 94.12 513 GLU A N 1
ATOM 4207 C CA . GLU A 1 513 ? 3.100 -17.404 -18.323 1.00 94.12 513 GLU A CA 1
ATOM 4208 C C . GLU A 1 513 ? 3.031 -17.577 -16.802 1.00 94.12 513 GLU A C 1
ATOM 4210 O O . GLU A 1 513 ? 3.907 -17.126 -16.060 1.00 94.12 513 GLU A O 1
ATOM 4215 N N . ILE A 1 514 ? 1.956 -18.207 -16.327 1.00 93.44 514 ILE A N 1
ATOM 4216 C CA . ILE A 1 514 ? 1.848 -18.615 -14.928 1.00 93.44 514 ILE A CA 1
ATOM 4217 C C . ILE A 1 514 ? 2.416 -20.021 -14.808 1.00 93.44 514 ILE A C 1
ATOM 4219 O O . ILE A 1 514 ? 1.944 -20.932 -15.487 1.00 93.44 514 ILE A O 1
ATOM 4223 N N . VAL A 1 515 ? 3.396 -20.179 -13.929 1.00 90.75 515 VAL A N 1
ATOM 4224 C CA . VAL A 1 515 ? 4.128 -21.428 -13.738 1.00 90.75 515 VAL A CA 1
ATOM 4225 C C . VAL A 1 515 ? 3.837 -21.974 -12.343 1.00 90.75 515 VAL A C 1
ATOM 4227 O O . VAL A 1 515 ? 3.778 -21.216 -11.374 1.00 90.75 515 VAL A O 1
ATOM 4230 N N . GLU A 1 516 ? 3.662 -23.291 -12.236 1.00 83.12 516 GLU A N 1
ATOM 4231 C CA . GLU A 1 516 ? 3.514 -23.986 -10.957 1.00 83.12 516 GLU A CA 1
ATOM 4232 C C . GLU A 1 516 ? 4.462 -25.188 -10.903 1.00 83.12 516 GLU A C 1
ATOM 4234 O O . GLU A 1 516 ? 4.313 -26.134 -11.669 1.00 83.12 516 GLU A O 1
ATOM 4239 N N . ASN A 1 517 ? 5.413 -25.170 -9.963 1.00 74.56 517 ASN A N 1
ATOM 4240 C CA . ASN A 1 517 ? 6.290 -26.305 -9.632 1.00 74.56 517 ASN A CA 1
ATOM 4241 C C . ASN A 1 517 ? 7.164 -26.852 -10.783 1.00 74.56 517 ASN A C 1
ATOM 4243 O O . ASN A 1 517 ? 7.582 -28.008 -10.742 1.00 74.56 517 ASN A O 1
ATOM 4247 N N . GLU A 1 518 ? 7.474 -26.041 -11.794 1.00 88.50 518 GLU A N 1
ATOM 4248 C CA . GLU A 1 518 ? 8.452 -26.403 -12.830 1.00 88.50 518 GLU A CA 1
ATOM 4249 C C . GLU A 1 518 ? 9.898 -26.261 -12.324 1.00 88.50 518 GLU A C 1
ATOM 4251 O O . GLU A 1 518 ? 10.175 -25.623 -11.307 1.00 88.50 518 GLU A O 1
ATOM 4256 N N . ASP A 1 519 ? 10.869 -26.811 -13.048 1.00 92.50 519 ASP A N 1
ATOM 4257 C CA . ASP A 1 519 ? 12.286 -26.636 -12.712 1.00 92.50 519 ASP A CA 1
ATOM 4258 C C . ASP A 1 519 ? 12.733 -25.163 -12.864 1.00 92.50 519 ASP A C 1
ATOM 4260 O O . ASP A 1 519 ? 12.545 -24.544 -13.916 1.00 92.50 519 ASP A O 1
ATOM 4264 N N . ALA A 1 520 ? 13.326 -24.584 -11.811 1.00 92.88 520 ALA A N 1
ATOM 4265 C CA . ALA A 1 520 ? 13.703 -23.166 -11.785 1.00 92.88 520 ALA A CA 1
ATOM 4266 C C . ALA A 1 520 ? 14.790 -22.821 -12.817 1.00 92.88 520 ALA A C 1
ATOM 4268 O O . ALA A 1 520 ? 14.782 -21.723 -13.378 1.00 92.88 520 ALA A O 1
ATOM 4269 N N . GLU A 1 521 ? 15.722 -23.739 -13.095 1.00 92.88 521 GLU A N 1
ATOM 4270 C CA . GLU A 1 521 ? 16.796 -23.509 -14.062 1.00 92.88 521 GLU A CA 1
ATOM 4271 C C . GLU A 1 521 ? 16.261 -23.501 -15.496 1.00 92.88 521 GLU A C 1
ATOM 4273 O O . GLU A 1 521 ? 16.595 -22.605 -16.280 1.00 92.88 521 GLU A O 1
ATOM 4278 N N . ARG A 1 522 ? 15.353 -24.425 -15.820 1.00 93.75 522 ARG A N 1
ATOM 4279 C CA . ARG A 1 522 ? 14.621 -24.428 -17.090 1.00 93.75 522 ARG A CA 1
ATOM 4280 C C . ARG A 1 522 ? 13.818 -23.142 -17.276 1.00 93.75 522 ARG A C 1
ATOM 4282 O O . ARG A 1 522 ? 13.909 -22.505 -18.325 1.00 93.75 522 ARG A O 1
ATOM 4289 N N . MET A 1 523 ? 13.047 -22.740 -16.266 1.00 93.81 523 MET A N 1
ATOM 4290 C CA . MET A 1 523 ? 12.221 -21.530 -16.338 1.00 93.81 523 MET A CA 1
ATOM 4291 C C . MET A 1 523 ? 13.063 -20.256 -16.447 1.00 93.81 523 MET A C 1
ATOM 4293 O O . MET A 1 523 ? 12.727 -19.347 -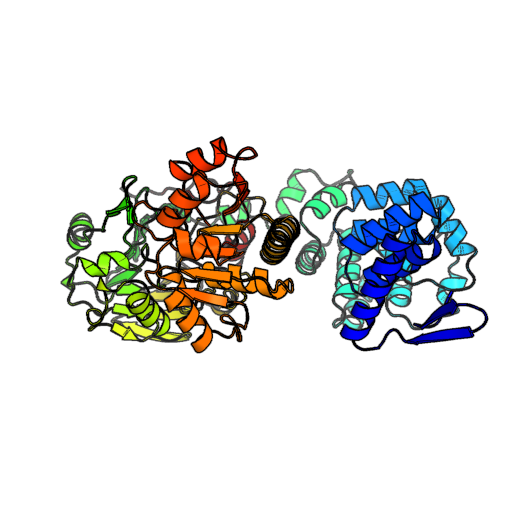17.210 1.00 93.81 523 MET A O 1
ATOM 4297 N N . TYR A 1 524 ? 14.210 -20.211 -15.764 1.00 92.19 524 TYR A N 1
ATOM 4298 C CA . TYR A 1 524 ? 15.185 -19.137 -15.930 1.00 92.19 524 TYR A CA 1
ATOM 4299 C C . TYR A 1 524 ? 15.667 -19.020 -17.380 1.00 92.19 524 TYR A C 1
ATOM 4301 O O . TYR A 1 524 ? 15.793 -17.908 -17.888 1.00 92.19 524 TYR A O 1
ATOM 4309 N N . GLN A 1 525 ? 15.920 -20.131 -18.079 1.00 90.81 525 GLN A N 1
ATOM 4310 C CA . GLN A 1 525 ? 16.375 -20.096 -19.474 1.00 90.81 525 GLN A CA 1
ATOM 4311 C C . GLN A 1 525 ? 15.304 -19.531 -20.419 1.00 90.81 525 GLN A C 1
ATOM 4313 O O . GLN A 1 525 ? 15.630 -18.687 -21.256 1.00 90.81 525 GLN A O 1
ATOM 4318 N N . LEU A 1 526 ? 14.044 -19.943 -20.243 1.00 91.50 526 LEU A N 1
ATOM 4319 C CA . LEU A 1 526 ? 12.925 -19.613 -21.138 1.00 91.50 526 LEU A CA 1
ATOM 4320 C C . LEU A 1 526 ? 12.359 -18.193 -20.963 1.00 91.50 526 LEU A C 1
ATOM 4322 O O . LEU A 1 526 ? 11.689 -17.685 -21.860 1.00 91.50 526 LEU A O 1
ATOM 4326 N N . SER A 1 527 ? 12.629 -17.541 -19.833 1.00 93.94 527 SER A N 1
ATOM 4327 C CA . SER A 1 527 ? 12.038 -16.244 -19.477 1.00 93.94 527 SER A CA 1
ATOM 4328 C C . SER A 1 527 ? 13.014 -15.072 -19.613 1.00 93.94 527 SER A C 1
ATOM 4330 O O . SER A 1 527 ? 14.226 -15.226 -19.484 1.00 93.94 527 SER A O 1
ATOM 4332 N N . SER A 1 528 ? 12.511 -13.864 -19.859 1.00 95.50 528 SER A N 1
ATOM 4333 C CA . SER A 1 528 ? 13.303 -12.625 -19.748 1.00 95.50 528 SER A CA 1
ATOM 4334 C C . SER A 1 528 ? 13.080 -11.932 -18.406 1.00 95.50 528 SER A C 1
ATOM 4336 O O . SER A 1 528 ? 13.991 -11.287 -17.884 1.00 95.50 528 SER A O 1
ATOM 4338 N N . ILE A 1 529 ? 11.871 -12.071 -17.857 1.00 96.88 529 ILE A N 1
ATOM 4339 C CA . ILE A 1 529 ? 11.458 -11.514 -16.572 1.00 96.88 529 ILE A CA 1
ATOM 4340 C C . ILE A 1 529 ? 10.894 -12.636 -15.706 1.00 96.88 529 ILE A C 1
ATOM 4342 O O . ILE A 1 529 ? 10.050 -13.405 -16.162 1.00 96.88 529 ILE A O 1
ATOM 4346 N N . ILE A 1 530 ? 11.312 -12.678 -14.445 1.00 96.94 530 ILE A N 1
ATOM 4347 C CA . ILE A 1 530 ? 10.859 -13.652 -13.455 1.00 96.94 530 ILE A CA 1
ATOM 4348 C C . ILE A 1 530 ? 10.278 -12.902 -12.259 1.00 96.94 530 ILE A C 1
ATOM 4350 O O . ILE A 1 530 ? 10.996 -12.164 -11.584 1.00 96.94 530 ILE A O 1
ATOM 4354 N N . ILE A 1 531 ? 8.995 -13.114 -11.974 1.00 97.00 531 ILE A N 1
ATOM 4355 C CA . ILE A 1 531 ? 8.325 -12.639 -10.760 1.00 97.00 531 ILE A CA 1
ATOM 4356 C C . ILE A 1 531 ? 7.995 -13.866 -9.914 1.00 97.00 531 ILE A C 1
ATOM 4358 O O . ILE A 1 531 ? 7.186 -14.696 -10.319 1.00 97.00 531 ILE A O 1
ATOM 4362 N N . ALA A 1 532 ? 8.601 -14.003 -8.737 1.00 95.75 532 ALA A N 1
ATOM 4363 C CA . ALA A 1 532 ? 8.404 -15.194 -7.912 1.00 95.75 532 ALA A CA 1
ATOM 4364 C C . ALA A 1 532 ? 8.150 -14.842 -6.447 1.00 95.75 532 ALA A C 1
ATOM 4366 O O . ALA A 1 532 ? 8.797 -13.955 -5.885 1.00 95.75 532 ALA A O 1
ATOM 4367 N N . SER A 1 533 ? 7.239 -15.578 -5.811 1.00 93.75 533 SER A N 1
ATOM 4368 C CA . SER A 1 533 ? 7.050 -15.531 -4.356 1.00 93.75 533 SER A CA 1
ATOM 4369 C C . SER A 1 533 ? 8.044 -16.436 -3.630 1.00 93.75 533 SER A C 1
ATOM 4371 O O . SER A 1 533 ? 8.336 -17.522 -4.108 1.00 93.75 533 SER A O 1
ATOM 4373 N N . SER A 1 534 ? 8.582 -16.093 -2.461 1.00 91.00 534 SER A N 1
ATOM 4374 C CA . SER A 1 534 ? 8.218 -15.001 -1.544 1.00 91.00 534 SER A CA 1
ATOM 4375 C C . SER A 1 534 ? 8.899 -13.654 -1.841 1.00 91.00 534 SER A C 1
ATOM 4377 O O . SER A 1 534 ? 9.986 -13.611 -2.417 1.00 91.00 534 SER A O 1
ATOM 4379 N N . GLY A 1 535 ? 8.309 -12.551 -1.365 1.00 88.38 535 GLY A N 1
ATOM 4380 C CA . GLY A 1 535 ? 8.899 -11.208 -1.476 1.00 88.38 535 GLY A CA 1
ATOM 4381 C C . GLY A 1 535 ? 10.176 -11.010 -0.658 1.00 88.38 535 GLY A C 1
ATOM 4382 O O . GLY A 1 535 ? 10.983 -10.149 -0.985 1.00 88.38 535 GLY A O 1
ATOM 4383 N N . MET A 1 536 ? 10.384 -11.842 0.368 1.00 88.19 536 MET A N 1
ATOM 4384 C CA . MET A 1 536 ? 11.521 -11.756 1.290 1.00 88.19 536 MET A CA 1
ATOM 4385 C C . MET A 1 536 ? 12.630 -12.786 1.024 1.00 88.19 536 MET A C 1
ATOM 4387 O O . MET A 1 536 ? 13.553 -12.897 1.831 1.00 88.19 536 MET A O 1
ATOM 4391 N N . LEU A 1 537 ? 12.551 -13.549 -0.076 1.00 89.75 537 LEU A N 1
ATOM 4392 C CA . LEU A 1 537 ? 13.538 -14.581 -0.440 1.00 89.75 537 LEU A CA 1
ATOM 4393 C C . LEU A 1 537 ? 13.787 -15.621 0.668 1.00 89.75 537 LEU A C 1
ATOM 4395 O O . LEU A 1 537 ? 14.918 -16.037 0.918 1.00 89.75 537 LEU A O 1
ATOM 4399 N N . ARG A 1 538 ? 12.719 -16.059 1.343 1.00 84.62 538 ARG A N 1
ATOM 4400 C CA . ARG A 1 538 ? 12.807 -17.083 2.393 1.00 84.62 538 ARG A CA 1
ATOM 4401 C C . ARG A 1 538 ? 13.378 -18.393 1.853 1.00 84.62 538 ARG A C 1
ATOM 4403 O O . ARG A 1 538 ? 12.982 -18.835 0.773 1.00 84.62 538 ARG A O 1
ATOM 4410 N N . ARG A 1 539 ? 14.248 -19.046 2.630 1.00 85.44 539 ARG A N 1
ATOM 4411 C CA . ARG A 1 539 ? 14.746 -20.394 2.312 1.00 85.44 539 ARG A CA 1
ATOM 4412 C C . ARG A 1 539 ? 13.566 -21.349 2.109 1.00 85.44 539 ARG A C 1
ATOM 4414 O O . ARG A 1 539 ? 12.597 -21.295 2.855 1.00 85.44 539 ARG A O 1
ATOM 4421 N N . GLY A 1 540 ? 13.637 -22.171 1.065 1.00 84.00 540 GLY A N 1
ATOM 4422 C CA . GLY A 1 540 ? 12.546 -23.069 0.668 1.00 84.00 540 GLY A CA 1
ATOM 4423 C C . GLY A 1 540 ? 11.378 -22.394 -0.063 1.00 84.00 540 GLY A C 1
ATOM 4424 O O . GLY A 1 540 ? 10.448 -23.082 -0.462 1.00 84.00 540 GLY A O 1
ATOM 4425 N N . SER A 1 541 ? 11.402 -21.070 -0.265 1.00 89.56 541 SER A N 1
ATOM 4426 C CA . SER A 1 541 ? 10.426 -20.403 -1.135 1.00 89.56 541 SER A CA 1
ATOM 4427 C C . SER A 1 541 ? 10.864 -20.429 -2.597 1.00 89.56 541 SER A C 1
ATOM 4429 O O . SER A 1 541 ? 12.056 -20.476 -2.908 1.00 89.56 541 SER A O 1
ATOM 4431 N N . ARG A 1 542 ? 9.897 -20.309 -3.509 1.00 93.19 542 ARG A N 1
ATOM 4432 C CA . ARG A 1 542 ? 10.158 -20.372 -4.948 1.00 93.19 542 ARG A CA 1
ATOM 4433 C C . ARG A 1 542 ? 11.103 -19.270 -5.443 1.00 93.19 542 ARG A C 1
ATOM 4435 O O . ARG A 1 542 ? 11.983 -19.515 -6.260 1.00 93.19 542 ARG A O 1
ATOM 4442 N N . SER A 1 543 ? 10.993 -18.059 -4.906 1.00 94.38 543 SER A N 1
ATOM 4443 C CA . SER A 1 543 ? 11.925 -16.967 -5.208 1.00 94.38 543 SER A CA 1
ATOM 4444 C C . SER A 1 543 ? 13.358 -17.263 -4.752 1.00 94.38 543 SER A C 1
ATOM 4446 O O . SER A 1 543 ? 14.303 -16.858 -5.425 1.00 94.38 543 SER A O 1
ATOM 4448 N N . TYR A 1 544 ? 13.540 -18.006 -3.656 1.00 93.62 544 TYR A N 1
ATOM 4449 C CA . TYR A 1 544 ? 14.861 -18.424 -3.187 1.00 93.62 544 TYR A CA 1
ATOM 4450 C C . TYR A 1 544 ? 15.500 -19.479 -4.101 1.00 93.62 544 TYR A C 1
ATOM 4452 O O . TYR A 1 544 ? 16.709 -19.442 -4.328 1.00 93.62 544 TYR A O 1
ATOM 4460 N N . GLU A 1 545 ? 14.703 -20.381 -4.679 1.00 94.31 545 GLU A N 1
ATOM 4461 C CA . GLU A 1 545 ? 15.179 -21.320 -5.706 1.00 94.31 545 GLU A CA 1
ATOM 4462 C C . GLU A 1 545 ? 15.708 -20.573 -6.935 1.00 94.31 545 GLU A C 1
ATOM 4464 O O . GLU A 1 545 ? 16.847 -20.802 -7.344 1.00 94.31 545 GLU A O 1
ATOM 4469 N N . TYR A 1 546 ? 14.942 -19.609 -7.463 1.00 94.88 546 TYR A N 1
ATOM 4470 C CA . TYR A 1 546 ? 15.411 -18.754 -8.558 1.00 94.88 546 TYR A CA 1
ATOM 4471 C C . TYR A 1 546 ? 16.675 -17.984 -8.189 1.00 94.88 546 TYR A C 1
ATOM 4473 O O . TYR A 1 546 ? 17.610 -17.954 -8.988 1.00 94.88 546 TYR A O 1
ATOM 4481 N N . PHE A 1 547 ? 16.737 -17.411 -6.981 1.00 94.00 547 PHE A N 1
ATOM 4482 C CA . PHE A 1 547 ? 17.932 -16.728 -6.485 1.00 94.00 547 PHE A CA 1
ATOM 4483 C C . PHE A 1 547 ? 19.172 -17.637 -6.510 1.00 94.00 547 PHE A C 1
ATOM 4485 O O . PHE A 1 547 ? 20.237 -17.220 -6.969 1.00 94.00 547 PHE A O 1
ATOM 4492 N N . ASN A 1 548 ? 19.038 -18.898 -6.092 1.00 92.69 548 ASN A N 1
ATOM 4493 C CA . ASN A 1 548 ? 20.141 -19.859 -6.132 1.00 92.69 548 ASN A CA 1
ATOM 4494 C C . ASN A 1 548 ? 20.568 -20.248 -7.548 1.00 92.69 548 ASN A C 1
ATOM 4496 O O . ASN A 1 548 ? 21.741 -20.552 -7.741 1.00 92.69 548 ASN A O 1
ATOM 4500 N N . VAL A 1 549 ? 19.667 -20.212 -8.531 1.00 92.12 549 VAL A N 1
ATOM 4501 C CA . VAL A 1 549 ? 20.039 -20.397 -9.940 1.00 92.12 549 VAL A CA 1
ATOM 4502 C C . VAL A 1 549 ? 20.797 -19.170 -10.443 1.00 92.12 549 VAL A C 1
ATOM 4504 O O . VAL A 1 549 ? 21.931 -19.290 -10.902 1.00 92.12 549 VAL A O 1
ATOM 4507 N N . LEU A 1 550 ? 20.195 -17.981 -10.340 1.00 88.94 550 LEU A N 1
ATOM 4508 C CA . LEU A 1 550 ? 20.696 -16.758 -10.982 1.00 88.94 550 LEU A CA 1
ATOM 4509 C C . LEU A 1 550 ? 22.004 -16.233 -10.386 1.00 88.94 550 LEU A C 1
ATOM 4511 O O . LEU A 1 550 ? 22.790 -15.621 -11.105 1.00 88.94 550 LEU A O 1
ATOM 4515 N N . LYS A 1 551 ? 22.284 -16.508 -9.106 1.00 83.19 551 LYS A N 1
ATOM 4516 C CA . LYS A 1 551 ? 23.494 -16.002 -8.441 1.00 83.19 551 LYS A CA 1
ATOM 4517 C C . LYS A 1 551 ? 24.799 -16.574 -9.014 1.00 83.19 551 LYS A C 1
ATOM 4519 O O . LYS A 1 551 ? 25.860 -15.990 -8.806 1.00 83.19 551 LYS A O 1
ATOM 4524 N N . TYR A 1 552 ? 24.715 -17.680 -9.759 1.00 83.75 552 TYR A N 1
ATOM 4525 C CA . TYR A 1 552 ? 25.842 -18.317 -10.450 1.00 83.75 552 TYR A CA 1
ATOM 4526 C C . TYR A 1 552 ? 25.818 -18.131 -11.978 1.00 83.75 552 TYR A C 1
ATOM 4528 O O . TYR A 1 552 ? 26.615 -18.756 -12.678 1.00 83.75 552 TYR A O 1
ATOM 4536 N N . LYS A 1 553 ? 24.895 -17.324 -12.515 1.00 81.00 553 LYS A N 1
ATOM 4537 C CA . LYS A 1 553 ? 24.775 -17.060 -13.959 1.00 81.00 553 LYS A CA 1
ATOM 4538 C C . LYS A 1 553 ? 25.382 -15.701 -14.321 1.00 81.00 553 LYS A C 1
ATOM 4540 O O . LYS A 1 553 ? 25.963 -15.014 -13.482 1.00 81.00 553 LYS A O 1
ATOM 4545 N N . GLU A 1 554 ? 25.283 -15.339 -15.599 1.00 75.38 554 GLU A N 1
ATOM 4546 C CA . GLU A 1 554 ? 25.666 -14.015 -16.092 1.00 75.38 554 GLU A CA 1
ATOM 4547 C C . GLU A 1 554 ? 24.884 -12.890 -15.389 1.00 75.38 554 GLU A C 1
ATOM 4549 O O . GLU A 1 554 ? 23.940 -13.116 -14.624 1.00 75.38 554 GLU A O 1
ATOM 4554 N N . LYS A 1 555 ? 25.294 -11.649 -15.662 1.00 86.00 555 LYS A N 1
ATOM 4555 C CA . LYS A 1 555 ? 24.761 -10.442 -15.032 1.00 86.00 555 LYS A CA 1
ATOM 4556 C C . LYS A 1 555 ? 23.226 -10.423 -15.075 1.00 86.00 555 LYS A C 1
ATOM 4558 O O . LYS A 1 555 ? 22.645 -10.441 -16.155 1.00 86.00 555 LYS A O 1
ATOM 4563 N N . THR A 1 556 ? 22.584 -10.380 -13.906 1.00 91.62 556 THR A N 1
ATOM 4564 C CA . THR A 1 556 ? 21.116 -10.364 -13.748 1.00 91.62 556 THR A CA 1
ATOM 4565 C C . THR A 1 556 ? 20.686 -9.106 -12.995 1.00 91.62 556 THR A C 1
ATOM 4567 O O . THR A 1 556 ? 21.301 -8.730 -11.998 1.00 91.62 556 THR A O 1
ATOM 4570 N N . THR A 1 557 ? 19.624 -8.440 -13.440 1.00 94.75 557 THR A N 1
ATOM 4571 C CA . THR A 1 557 ? 19.027 -7.329 -12.689 1.00 94.75 557 THR A CA 1
ATOM 4572 C C . THR A 1 557 ? 18.055 -7.883 -11.655 1.00 94.75 557 THR A C 1
ATOM 4574 O O . THR A 1 557 ? 17.155 -8.644 -11.999 1.00 94.75 557 THR A O 1
ATOM 4577 N N . VAL A 1 558 ? 18.207 -7.482 -10.394 1.00 95.75 558 VAL A N 1
ATOM 4578 C CA . VAL A 1 558 ? 17.283 -7.818 -9.309 1.00 95.75 558 VAL A CA 1
ATOM 4579 C C . VAL A 1 558 ? 16.584 -6.546 -8.844 1.00 95.75 558 VAL A C 1
ATOM 4581 O O . VAL A 1 558 ? 17.242 -5.589 -8.438 1.00 95.75 558 VAL A O 1
ATOM 4584 N N . ILE A 1 559 ? 15.252 -6.531 -8.892 1.00 95.44 559 ILE A N 1
ATOM 4585 C CA . ILE A 1 559 ? 14.447 -5.411 -8.390 1.00 95.44 559 ILE A CA 1
ATOM 4586 C C . ILE A 1 559 ? 13.789 -5.841 -7.081 1.00 95.44 559 ILE A C 1
ATOM 4588 O O . ILE A 1 559 ? 12.864 -6.653 -7.075 1.00 95.44 559 ILE A O 1
ATOM 4592 N N . LYS A 1 560 ? 14.241 -5.276 -5.961 1.00 92.94 560 LYS A N 1
ATOM 4593 C CA . LYS A 1 560 ? 13.562 -5.406 -4.672 1.00 92.94 560 LYS A CA 1
ATOM 4594 C C . LYS A 1 560 ? 12.310 -4.532 -4.714 1.00 92.94 560 LYS A C 1
ATOM 4596 O O . LYS A 1 560 ? 12.380 -3.314 -4.574 1.00 92.94 560 LYS A O 1
ATOM 4601 N N . ALA A 1 561 ? 11.163 -5.166 -4.951 1.00 88.69 561 ALA A N 1
ATOM 4602 C CA . ALA A 1 561 ? 9.899 -4.464 -5.143 1.00 88.69 561 ALA A CA 1
ATOM 4603 C C . ALA A 1 561 ? 9.097 -4.256 -3.852 1.00 88.69 561 ALA A C 1
ATOM 4605 O O . ALA A 1 561 ? 8.089 -3.559 -3.906 1.00 88.69 561 ALA A O 1
ATOM 4606 N N . GLY A 1 562 ? 9.492 -4.849 -2.719 1.00 83.06 562 GLY A N 1
ATOM 4607 C CA . GLY A 1 562 ? 8.779 -4.790 -1.436 1.00 83.06 562 GLY A CA 1
ATOM 4608 C C . GLY A 1 562 ? 9.708 -4.804 -0.218 1.00 83.06 562 GLY A C 1
ATOM 4609 O O . GLY A 1 562 ? 10.931 -4.729 -0.354 1.00 83.06 562 GLY A O 1
ATOM 4610 N N . TYR A 1 563 ? 9.122 -4.868 0.980 1.00 81.81 563 TYR A N 1
ATOM 4611 C CA . TYR A 1 563 ? 9.876 -4.854 2.233 1.00 81.81 563 TYR A CA 1
ATOM 4612 C C . TYR A 1 563 ? 10.733 -6.120 2.401 1.00 81.81 563 TYR A C 1
ATOM 4614 O O . TYR A 1 563 ? 10.275 -7.240 2.175 1.00 81.81 563 TYR A O 1
ATOM 4622 N N . MET A 1 564 ? 11.983 -5.922 2.822 1.00 82.00 564 MET A N 1
ATOM 4623 C CA . MET A 1 564 ? 12.881 -6.965 3.313 1.00 82.00 564 MET A CA 1
ATOM 4624 C C . MET A 1 564 ? 13.584 -6.417 4.560 1.00 82.00 564 MET A C 1
ATOM 4626 O O . MET A 1 564 ? 14.143 -5.319 4.475 1.00 82.00 564 MET A O 1
ATOM 4630 N N . PRO A 1 565 ? 13.603 -7.147 5.689 1.00 74.69 565 PRO A N 1
ATOM 4631 C CA . PRO A 1 565 ? 14.297 -6.692 6.890 1.00 74.69 565 PRO A CA 1
ATOM 4632 C C . PRO A 1 565 ? 15.790 -6.454 6.634 1.00 74.69 565 PRO A C 1
ATOM 4634 O O . PRO A 1 565 ? 16.442 -7.272 5.985 1.00 74.69 565 PRO A O 1
ATOM 4637 N N . LYS A 1 566 ? 16.378 -5.405 7.228 1.00 76.69 566 LYS A N 1
ATOM 4638 C CA . LYS A 1 566 ? 17.831 -5.118 7.133 1.00 76.69 566 LYS A CA 1
ATOM 4639 C C . LYS A 1 566 ? 18.709 -6.274 7.645 1.00 76.69 566 LYS A C 1
ATOM 4641 O O . LYS A 1 566 ? 19.858 -6.430 7.236 1.00 76.69 566 LYS A O 1
ATOM 4646 N N . LYS A 1 567 ? 18.179 -7.101 8.554 1.00 77.69 567 LYS A N 1
ATOM 4647 C CA . LYS A 1 567 ? 18.860 -8.293 9.090 1.00 77.69 567 LYS A CA 1
ATOM 4648 C C . LYS A 1 567 ? 18.858 -9.486 8.115 1.00 77.69 567 LYS A C 1
ATOM 4650 O O . LYS A 1 567 ? 19.600 -10.433 8.352 1.00 77.69 567 LYS A O 1
ATOM 4655 N N . ASN A 1 568 ? 18.088 -9.444 7.022 1.00 82.38 568 ASN A N 1
ATOM 4656 C CA . ASN A 1 568 ? 17.976 -10.540 6.058 1.00 82.38 568 ASN A CA 1
ATOM 4657 C C . ASN A 1 568 ? 19.339 -10.852 5.407 1.00 82.38 568 ASN A C 1
ATOM 4659 O O . ASN A 1 568 ? 19.932 -10.014 4.728 1.00 82.38 568 ASN A O 1
ATOM 4663 N N . LEU A 1 569 ? 19.837 -12.076 5.609 1.00 86.50 569 LEU A N 1
ATOM 4664 C CA . LEU A 1 569 ? 21.155 -12.499 5.122 1.00 86.50 569 LEU A CA 1
ATOM 4665 C C . LEU A 1 569 ? 21.244 -12.537 3.591 1.00 86.50 569 LEU A C 1
ATOM 4667 O O . LEU A 1 569 ? 22.305 -12.252 3.043 1.00 86.50 569 LEU A O 1
ATOM 4671 N N . ILE A 1 570 ? 20.141 -12.844 2.904 1.00 89.69 570 ILE A N 1
ATOM 4672 C CA . ILE A 1 570 ? 20.094 -12.882 1.437 1.00 89.69 570 ILE A CA 1
ATOM 4673 C C . ILE A 1 570 ? 20.153 -11.470 0.861 1.00 89.69 570 ILE A C 1
ATOM 4675 O O . ILE A 1 570 ? 20.834 -11.252 -0.135 1.00 89.69 570 ILE A O 1
ATOM 4679 N N . LEU A 1 571 ? 19.522 -10.488 1.515 1.00 90.06 571 LEU A N 1
ATOM 4680 C CA . LEU A 1 571 ? 19.676 -9.083 1.129 1.00 90.06 571 LEU A CA 1
ATOM 4681 C C . LEU A 1 571 ? 21.147 -8.652 1.192 1.00 90.06 571 LEU A C 1
ATOM 4683 O O . LEU A 1 571 ? 21.661 -8.111 0.217 1.00 90.06 571 LEU A O 1
ATOM 4687 N N . LYS A 1 572 ? 21.847 -8.988 2.282 1.00 88.94 572 LYS A N 1
ATOM 4688 C CA . LYS A 1 572 ? 23.288 -8.717 2.426 1.00 88.94 572 LYS A CA 1
ATOM 4689 C C . LYS A 1 572 ? 24.131 -9.439 1.366 1.00 88.94 572 LYS A C 1
ATOM 4691 O O . LYS A 1 572 ? 25.092 -8.869 0.855 1.00 88.94 572 LYS A O 1
ATOM 4696 N N . GLU A 1 573 ? 23.773 -10.679 1.014 1.00 90.50 573 GLU A N 1
ATOM 4697 C CA . GLU A 1 573 ? 24.408 -11.434 -0.080 1.00 90.50 573 GLU A CA 1
ATOM 4698 C C . GLU A 1 573 ? 24.223 -10.702 -1.424 1.00 90.50 573 GLU A C 1
ATOM 4700 O O . GLU A 1 573 ? 25.204 -10.453 -2.125 1.00 90.50 573 GLU A O 1
ATOM 4705 N N . MET A 1 574 ? 23.000 -10.264 -1.751 1.00 91.06 574 MET A N 1
ATOM 4706 C CA . MET A 1 574 ? 22.717 -9.490 -2.969 1.00 91.06 574 MET A CA 1
ATOM 4707 C C . MET A 1 574 ? 23.462 -8.150 -3.007 1.00 91.06 574 MET A C 1
ATOM 4709 O O . MET A 1 574 ? 24.003 -7.786 -4.050 1.00 91.06 574 MET A O 1
ATOM 4713 N N . GLU A 1 575 ? 23.522 -7.425 -1.887 1.00 90.50 575 GLU A N 1
ATOM 4714 C CA . GLU A 1 575 ? 24.261 -6.161 -1.769 1.00 90.50 575 GLU A CA 1
ATOM 4715 C C . GLU A 1 575 ? 25.762 -6.356 -2.022 1.00 90.50 575 GLU A C 1
ATOM 4717 O O . GLU A 1 575 ? 26.377 -5.573 -2.746 1.00 90.50 575 GLU A O 1
ATOM 4722 N N . PHE A 1 576 ? 26.354 -7.439 -1.505 1.00 88.31 576 PHE A N 1
ATOM 4723 C CA . PHE A 1 576 ? 27.760 -7.776 -1.750 1.00 88.31 576 PHE A CA 1
ATOM 4724 C C . PHE A 1 576 ? 28.054 -8.134 -3.221 1.00 88.31 576 PHE A C 1
ATOM 4726 O O . PHE A 1 576 ? 29.157 -7.881 -3.734 1.00 88.31 576 PHE A O 1
ATOM 4733 N N . MET A 1 577 ? 27.073 -8.743 -3.892 1.00 87.31 577 MET A N 1
ATOM 4734 C CA . MET A 1 577 ? 27.121 -9.128 -5.307 1.00 87.31 577 MET A CA 1
ATOM 4735 C C . MET A 1 577 ? 26.767 -7.980 -6.263 1.00 87.31 577 MET A C 1
ATOM 4737 O O . MET A 1 577 ? 26.972 -8.111 -7.477 1.00 87.31 577 MET A O 1
ATOM 4741 N N . ASN A 1 578 ? 26.260 -6.864 -5.732 1.00 88.81 578 ASN A N 1
ATOM 4742 C CA . ASN A 1 578 ? 25.822 -5.722 -6.518 1.00 88.81 578 ASN A CA 1
ATOM 4743 C C . ASN A 1 578 ? 26.972 -5.153 -7.368 1.00 88.81 578 ASN A C 1
ATOM 4745 O O . ASN A 1 578 ? 28.120 -5.074 -6.924 1.00 88.81 578 ASN A O 1
ATOM 4749 N N . ASN A 1 579 ? 26.665 -4.770 -8.607 1.00 81.56 579 ASN A N 1
ATOM 4750 C CA . ASN A 1 579 ? 27.596 -4.328 -9.650 1.00 81.56 579 ASN A CA 1
ATOM 4751 C C . ASN A 1 579 ? 28.646 -5.363 -10.101 1.00 81.56 579 ASN A C 1
ATOM 4753 O O . ASN A 1 579 ? 29.491 -5.034 -10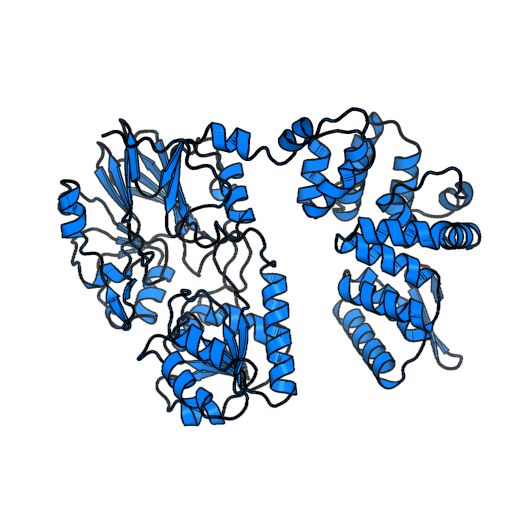.935 1.00 81.56 579 ASN A O 1
ATOM 4757 N N . LYS A 1 580 ? 28.590 -6.610 -9.609 1.00 82.00 580 LYS A N 1
ATOM 4758 C CA . LYS A 1 580 ? 29.455 -7.715 -10.060 1.00 82.00 580 LYS A CA 1
ATOM 4759 C C . LYS A 1 580 ? 28.660 -8.680 -10.931 1.00 82.00 580 LYS A C 1
ATOM 4761 O O . LYS A 1 580 ? 28.784 -8.668 -12.151 1.00 82.00 580 LYS A O 1
ATOM 4766 N N . THR A 1 581 ? 27.809 -9.477 -10.296 1.00 84.06 581 THR A N 1
ATOM 4767 C CA . THR A 1 581 ? 26.949 -10.481 -10.941 1.00 84.06 581 THR A CA 1
ATOM 4768 C C . THR A 1 581 ? 25.472 -10.094 -10.876 1.00 84.06 581 THR A C 1
ATOM 4770 O O . THR A 1 581 ? 24.678 -10.579 -11.677 1.00 84.06 581 THR A O 1
ATOM 4773 N N . ILE A 1 582 ? 25.103 -9.174 -9.977 1.00 89.81 582 ILE A N 1
ATOM 4774 C CA . ILE A 1 582 ? 23.740 -8.659 -9.825 1.00 89.81 582 ILE A CA 1
ATOM 4775 C C . ILE A 1 582 ? 23.733 -7.134 -9.997 1.00 89.81 582 ILE A C 1
ATOM 4777 O O . ILE A 1 582 ? 24.626 -6.461 -9.491 1.00 89.81 582 ILE A O 1
ATOM 4781 N N . ASN A 1 583 ? 22.723 -6.581 -10.675 1.00 89.25 583 ASN A N 1
ATOM 4782 C CA . ASN A 1 583 ? 22.361 -5.161 -10.558 1.00 89.25 583 ASN A CA 1
ATOM 4783 C C . ASN A 1 583 ? 21.163 -5.046 -9.614 1.00 89.25 583 ASN A C 1
ATOM 4785 O O . ASN A 1 583 ? 20.046 -5.386 -10.009 1.00 89.25 583 ASN A O 1
ATOM 4789 N N . LEU A 1 584 ? 21.384 -4.613 -8.376 1.00 92.31 584 LEU A N 1
ATOM 4790 C CA . LEU A 1 584 ? 20.327 -4.501 -7.376 1.00 92.31 584 LEU A CA 1
ATOM 4791 C C . LEU A 1 584 ? 19.705 -3.101 -7.408 1.00 92.31 584 LEU A C 1
ATOM 4793 O O . LEU A 1 584 ? 20.397 -2.108 -7.187 1.00 92.31 584 LEU A O 1
ATOM 4797 N N . TYR A 1 585 ? 18.391 -3.040 -7.621 1.00 87.94 585 TYR A N 1
ATOM 4798 C CA . TYR A 1 585 ? 17.593 -1.819 -7.503 1.00 87.94 585 TYR A CA 1
ATOM 4799 C C . TYR A 1 585 ? 16.534 -1.988 -6.414 1.00 87.94 585 TYR A C 1
ATOM 4801 O O . TYR A 1 585 ? 15.789 -2.967 -6.424 1.00 87.94 585 TYR A O 1
ATOM 4809 N N . ASP A 1 586 ? 16.436 -1.024 -5.500 1.00 88.75 586 ASP A N 1
ATOM 4810 C CA . ASP A 1 586 ? 15.363 -0.963 -4.504 1.00 88.75 586 ASP A CA 1
ATOM 4811 C C . ASP A 1 586 ? 14.266 -0.014 -4.995 1.00 88.75 586 ASP A C 1
ATOM 4813 O O . ASP A 1 586 ? 14.452 1.201 -5.051 1.00 88.75 586 ASP A O 1
ATOM 4817 N N . ILE A 1 587 ? 13.138 -0.584 -5.423 1.00 86.25 587 ILE A N 1
ATOM 4818 C CA . ILE A 1 587 ? 12.000 0.158 -5.973 1.00 86.25 587 ILE A CA 1
ATOM 4819 C C . ILE A 1 587 ? 10.736 -0.355 -5.285 1.00 86.25 587 ILE A C 1
ATOM 4821 O O . ILE A 1 587 ? 9.972 -1.148 -5.837 1.00 86.25 587 ILE A O 1
ATOM 4825 N N . SER A 1 588 ? 10.519 0.081 -4.044 1.00 83.19 588 SER A N 1
ATOM 4826 C CA . SER A 1 588 ? 9.373 -0.363 -3.246 1.00 83.19 588 SER A CA 1
ATOM 4827 C C . SER A 1 588 ? 8.049 0.158 -3.811 1.00 83.19 588 SER A C 1
ATOM 4829 O O . SER A 1 588 ? 7.720 1.333 -3.651 1.00 83.19 588 SER A O 1
ATOM 4831 N N . LEU A 1 589 ? 7.243 -0.726 -4.405 1.00 85.81 589 LEU A N 1
ATOM 4832 C CA . LEU A 1 589 ? 5.851 -0.451 -4.801 1.00 85.81 589 LEU A CA 1
ATOM 4833 C C . LEU A 1 589 ? 4.873 -0.582 -3.622 1.00 85.81 589 LEU A C 1
ATOM 4835 O O . LEU A 1 589 ? 3.824 -1.205 -3.769 1.00 85.81 589 LEU A O 1
ATOM 4839 N N . SER A 1 590 ? 5.282 -0.128 -2.429 1.00 82.44 590 SER A N 1
ATOM 4840 C CA . SER A 1 590 ? 4.562 -0.383 -1.179 1.00 82.44 590 SER A CA 1
ATOM 4841 C C . SER A 1 590 ? 3.062 -0.127 -1.295 1.00 82.44 590 SER A C 1
ATOM 4843 O O . SER A 1 590 ? 2.670 0.911 -1.811 1.00 82.44 590 SER A O 1
ATOM 4845 N N . ALA A 1 591 ? 2.259 -1.053 -0.779 1.00 86.50 591 ALA A N 1
ATOM 4846 C CA . ALA A 1 591 ? 0.813 -0.920 -0.664 1.00 86.50 591 ALA A CA 1
ATOM 4847 C C . ALA A 1 591 ? 0.420 -0.405 0.732 1.00 86.50 591 ALA A C 1
ATOM 4849 O O . ALA A 1 591 ? -0.686 -0.641 1.194 1.00 86.50 591 ALA A O 1
ATOM 4850 N N . HIS A 1 592 ? 1.355 0.240 1.422 1.00 91.12 592 HIS A N 1
ATOM 4851 C CA . HIS A 1 592 ? 1.149 0.887 2.712 1.00 91.12 592 HIS A CA 1
ATOM 4852 C C . HIS A 1 592 ? 1.203 2.391 2.505 1.00 91.12 592 HIS A C 1
ATOM 4854 O O . HIS A 1 592 ? 1.875 2.865 1.580 1.00 91.12 592 HIS A O 1
ATOM 4860 N N . SER A 1 593 ? 0.538 3.121 3.386 1.00 86.31 593 SER A N 1
ATOM 4861 C CA . SER A 1 593 ? 0.539 4.575 3.367 1.00 86.31 593 SER A CA 1
ATOM 4862 C C . SER A 1 593 ? 1.945 5.133 3.611 1.00 86.31 593 SER A C 1
ATOM 4864 O O . SER A 1 593 ? 2.684 4.637 4.464 1.00 86.31 593 SER A O 1
ATOM 4866 N N . SER A 1 594 ? 2.335 6.150 2.841 1.00 80.81 594 SER A N 1
ATOM 4867 C CA . SER A 1 594 ? 3.584 6.890 3.057 1.00 80.81 594 SER A CA 1
ATOM 4868 C C . SER A 1 594 ? 3.560 7.657 4.383 1.00 80.81 594 SER A C 1
ATOM 4870 O O . SER A 1 594 ? 2.501 7.843 4.976 1.00 80.81 594 SER A O 1
ATOM 4872 N N . TYR A 1 595 ? 4.716 8.167 4.819 1.00 74.56 595 TYR A N 1
ATOM 4873 C CA . TYR A 1 595 ? 4.799 9.069 5.971 1.00 74.56 595 TYR A CA 1
ATOM 4874 C C . TYR A 1 595 ? 3.741 10.186 5.907 1.00 74.56 595 TYR A C 1
ATOM 4876 O O . TYR A 1 595 ? 2.939 10.332 6.827 1.00 74.56 595 TYR A O 1
ATOM 4884 N N . ASP A 1 596 ? 3.661 10.895 4.780 1.00 72.19 596 ASP A N 1
ATOM 4885 C CA . ASP A 1 596 ? 2.707 11.992 4.584 1.00 72.19 596 ASP A CA 1
ATOM 4886 C C . ASP A 1 596 ? 1.250 11.519 4.648 1.00 72.19 596 ASP A C 1
ATOM 4888 O O . ASP A 1 596 ? 0.392 12.208 5.198 1.00 72.19 596 ASP A O 1
ATOM 4892 N N . GLU A 1 597 ? 0.955 10.330 4.117 1.00 78.75 597 GLU A N 1
ATOM 4893 C CA . GLU A 1 597 ? -0.383 9.735 4.153 1.00 78.75 597 GLU A CA 1
ATOM 4894 C C . GLU A 1 597 ? -0.782 9.295 5.575 1.00 78.75 597 GLU A C 1
ATOM 4896 O O . GLU A 1 597 ? -1.943 9.472 5.967 1.00 78.75 597 GLU A O 1
ATOM 4901 N N . LEU A 1 598 ? 0.166 8.797 6.381 1.00 82.12 598 LEU A N 1
ATOM 4902 C CA . LEU A 1 598 ? -0.043 8.497 7.805 1.00 82.12 598 LEU A CA 1
ATOM 4903 C C . LEU A 1 598 ? -0.363 9.783 8.586 1.00 82.12 598 LEU A C 1
ATOM 4905 O O . LEU A 1 598 ? -1.383 9.854 9.280 1.00 82.12 598 LEU A O 1
ATOM 4909 N N . ILE A 1 599 ? 0.449 10.835 8.411 1.00 76.06 599 ILE A N 1
ATOM 4910 C CA . ILE A 1 599 ? 0.222 12.148 9.037 1.00 76.06 599 ILE A CA 1
ATOM 4911 C C . ILE A 1 599 ? -1.123 12.733 8.592 1.00 76.06 599 ILE A C 1
ATOM 4913 O O . ILE A 1 599 ? -1.932 13.168 9.416 1.00 76.06 599 ILE A O 1
ATOM 4917 N N . PHE A 1 600 ? -1.415 12.701 7.292 1.00 75.06 600 PHE A N 1
ATOM 4918 C CA . PHE A 1 600 ? -2.681 13.176 6.744 1.00 75.06 600 PHE A CA 1
ATOM 4919 C C . PHE A 1 600 ? -3.881 12.448 7.357 1.00 75.06 600 PHE A C 1
ATOM 4921 O O . PHE A 1 600 ? -4.866 13.094 7.727 1.00 75.06 600 PHE A O 1
ATOM 4928 N N . THR A 1 601 ? -3.789 11.128 7.528 1.00 81.06 601 THR A N 1
ATOM 4929 C CA . THR A 1 601 ? -4.838 10.311 8.152 1.00 81.06 601 THR A CA 1
ATOM 4930 C C . THR A 1 601 ? -5.122 10.767 9.581 1.00 81.06 601 THR A C 1
ATOM 4932 O O . THR A 1 601 ? -6.280 11.031 9.926 1.00 81.06 601 THR A O 1
ATOM 4935 N N . MET A 1 602 ? -4.077 10.979 10.385 1.00 80.19 602 MET A N 1
ATOM 4936 C CA . MET A 1 602 ? -4.208 11.506 11.748 1.00 80.19 602 MET A CA 1
ATOM 4937 C C . MET A 1 602 ? -4.870 12.889 11.773 1.00 80.19 602 MET A C 1
ATOM 4939 O O . MET A 1 602 ? -5.807 13.127 12.538 1.00 80.19 602 MET A O 1
ATOM 4943 N N . LEU A 1 603 ? -4.429 13.796 10.899 1.00 74.25 603 LEU A N 1
ATOM 4944 C CA . LEU A 1 603 ? -4.944 15.166 10.821 1.00 74.25 603 LEU A CA 1
ATOM 4945 C C . LEU A 1 603 ? -6.409 15.230 10.369 1.00 74.25 603 LEU A C 1
ATOM 4947 O O . LEU A 1 603 ? -7.136 16.165 10.731 1.00 74.25 603 LEU A O 1
ATOM 4951 N N . LYS A 1 604 ? -6.847 14.261 9.559 1.00 78.69 604 LYS A N 1
ATOM 4952 C CA . LYS A 1 604 ? -8.228 14.157 9.078 1.00 78.69 604 LYS A CA 1
ATOM 4953 C C . LYS A 1 604 ? -9.160 13.538 10.106 1.00 78.69 604 LYS A C 1
ATOM 4955 O O . LYS A 1 604 ? -10.235 14.094 10.326 1.00 78.69 604 LYS A O 1
ATOM 4960 N N . LEU A 1 605 ? -8.749 12.437 10.733 1.00 83.00 605 LEU A N 1
ATOM 4961 C CA . LEU A 1 605 ? -9.576 11.724 11.708 1.00 83.00 605 LEU A CA 1
ATOM 4962 C C . LEU A 1 605 ? -9.589 12.399 13.084 1.00 83.00 605 LEU A C 1
ATOM 4964 O O . LEU A 1 605 ? -10.578 12.272 13.802 1.00 83.00 605 LEU A O 1
ATOM 4968 N N . LYS A 1 606 ? -8.532 13.150 13.429 1.00 83.81 606 LYS A N 1
ATOM 4969 C CA . LYS A 1 606 ? -8.376 13.875 14.703 1.00 83.81 606 LYS A CA 1
ATOM 4970 C C . LYS A 1 606 ? -8.734 13.007 15.921 1.00 83.81 606 LYS A C 1
ATOM 4972 O O . LYS A 1 606 ? -9.634 13.378 16.683 1.00 83.81 606 LYS A O 1
ATOM 4977 N N . PRO A 1 607 ? -8.090 11.837 16.079 1.00 90.38 607 PRO A N 1
ATOM 4978 C CA . PRO A 1 607 ? -8.418 10.930 17.167 1.00 90.38 607 PRO A CA 1
ATOM 4979 C C . PRO A 1 607 ? -8.067 11.546 18.520 1.00 90.38 607 PRO A C 1
ATOM 4981 O O . PRO A 1 607 ? -7.092 12.279 18.625 1.00 90.38 607 PRO A O 1
ATOM 4984 N N . LYS A 1 608 ? -8.826 11.228 19.571 1.00 91.06 608 LYS A N 1
ATOM 4985 C CA . LYS A 1 608 ? -8.451 11.609 20.942 1.00 91.06 608 LYS A CA 1
ATOM 4986 C C . LYS A 1 608 ? -7.238 10.809 21.432 1.00 91.06 608 LYS A C 1
ATOM 4988 O O . LYS A 1 608 ? -6.356 11.365 22.081 1.00 91.06 608 LYS A O 1
ATOM 4993 N N . ASN A 1 609 ? -7.204 9.514 21.125 1.00 91.94 609 ASN A N 1
ATOM 4994 C CA . ASN A 1 609 ? -6.108 8.615 21.466 1.00 91.94 609 ASN A CA 1
ATOM 4995 C C . ASN A 1 609 ? -5.631 7.871 20.207 1.00 91.94 609 ASN A C 1
ATOM 4997 O O . ASN A 1 609 ? -6.448 7.385 19.423 1.00 91.94 609 ASN A O 1
ATOM 5001 N N . LEU A 1 610 ? -4.321 7.774 20.016 1.00 90.62 610 LEU A N 1
ATOM 5002 C CA . LEU A 1 610 ? -3.672 7.112 18.890 1.00 90.62 610 LEU A CA 1
ATOM 5003 C C . LEU A 1 610 ? -2.827 5.946 19.402 1.00 90.62 610 LEU A C 1
ATOM 5005 O O . LEU A 1 610 ? -1.932 6.142 20.221 1.00 90.62 610 LEU A O 1
ATOM 5009 N N . ILE A 1 611 ? -3.104 4.752 18.890 1.00 92.44 611 ILE A N 1
ATOM 5010 C CA . ILE A 1 611 ? -2.377 3.525 19.184 1.00 92.44 611 ILE A CA 1
ATOM 5011 C C . ILE A 1 611 ? -1.591 3.158 17.928 1.00 92.44 611 ILE A C 1
ATOM 5013 O O . ILE A 1 611 ? -2.168 2.806 16.895 1.00 92.44 611 ILE A O 1
ATOM 5017 N N . LEU A 1 612 ? -0.272 3.280 18.019 1.00 90.62 612 LEU A N 1
ATOM 5018 C CA . LEU A 1 612 ? 0.646 2.948 16.936 1.00 90.62 612 LEU A CA 1
ATOM 5019 C C . LEU A 1 612 ? 1.009 1.466 17.017 1.00 90.62 612 LEU A C 1
ATOM 5021 O O . LEU A 1 612 ? 1.414 0.979 18.077 1.00 90.62 612 LEU A O 1
ATOM 5025 N N . VAL A 1 613 ? 0.832 0.759 15.903 1.00 90.94 613 VAL A N 1
ATOM 5026 C CA . VAL A 1 613 ? 1.090 -0.682 15.774 1.00 90.94 613 VAL A CA 1
ATOM 5027 C C . VAL A 1 613 ? 1.806 -0.972 14.455 1.00 90.94 613 VAL A C 1
ATOM 5029 O O . VAL A 1 613 ? 1.997 -0.060 13.651 1.00 90.94 613 VAL A O 1
ATOM 5032 N N . HIS A 1 614 ? 2.199 -2.232 14.235 1.00 86.12 614 HIS A N 1
ATOM 5033 C CA . HIS A 1 614 ? 2.743 -2.728 12.958 1.00 86.12 614 HIS A CA 1
ATOM 5034 C C . HIS A 1 614 ? 3.840 -1.803 12.386 1.00 86.12 614 HIS A C 1
ATOM 5036 O O . HIS A 1 614 ? 3.677 -1.138 11.363 1.00 86.12 614 HIS A O 1
ATOM 5042 N N . GLY A 1 615 ? 4.924 -1.652 13.154 1.00 82.56 615 GLY A N 1
ATOM 5043 C CA . GLY A 1 615 ? 6.054 -0.768 12.853 1.00 82.56 615 GLY A CA 1
ATOM 5044 C C . GLY A 1 615 ? 6.705 -0.155 14.102 1.00 82.56 615 GLY A C 1
ATOM 5045 O O . GLY A 1 615 ? 6.249 -0.346 15.232 1.00 82.56 615 GLY A O 1
ATOM 5046 N N . GLU A 1 616 ? 7.799 0.584 13.895 1.00 80.38 616 GLU A N 1
ATOM 5047 C CA . GLU A 1 616 ? 8.629 1.164 14.970 1.00 80.38 616 GLU A CA 1
ATOM 5048 C C . GLU A 1 616 ? 8.089 2.512 15.498 1.00 80.38 616 GLU A C 1
ATOM 5050 O O . GLU A 1 616 ? 8.585 3.041 16.491 1.00 80.38 616 GLU A O 1
ATOM 5055 N N . GLY A 1 617 ? 7.027 3.049 14.885 1.00 80.12 617 GLY A N 1
ATOM 5056 C CA . GLY A 1 617 ? 6.441 4.350 15.216 1.00 80.12 617 GLY A CA 1
ATOM 5057 C C . GLY A 1 617 ? 6.538 5.359 14.069 1.00 80.12 617 GLY A C 1
ATOM 5058 O O . GLY A 1 617 ? 6.845 5.005 12.933 1.00 80.12 617 GLY A O 1
ATOM 5059 N N . ILE A 1 618 ? 6.235 6.630 14.358 1.00 74.56 618 ILE A N 1
ATOM 5060 C CA . ILE A 1 618 ? 6.278 7.729 13.381 1.00 74.56 618 ILE A CA 1
ATOM 5061 C C . ILE A 1 618 ? 7.340 8.743 13.808 1.00 74.56 618 ILE A C 1
ATOM 5063 O O . ILE A 1 618 ? 7.250 9.345 14.880 1.00 74.56 618 ILE A O 1
ATOM 5067 N N . GLU A 1 619 ? 8.343 8.954 12.960 1.00 68.19 619 GLU A N 1
ATOM 5068 C CA . GLU A 1 619 ? 9.448 9.866 13.231 1.00 68.19 619 GLU A CA 1
ATOM 5069 C C . GLU A 1 619 ? 8.942 11.310 13.381 1.00 68.19 619 GLU A C 1
ATOM 5071 O O . GLU A 1 619 ? 8.173 11.813 12.562 1.00 68.19 619 GLU A O 1
ATOM 5076 N N . GLY A 1 620 ? 9.402 12.009 14.422 1.00 61.62 620 GLY A N 1
ATOM 5077 C CA . GLY A 1 620 ? 9.012 13.396 14.709 1.00 61.62 620 GLY A CA 1
ATOM 5078 C C . GLY A 1 620 ? 7.754 13.542 15.568 1.00 61.62 620 GLY A C 1
ATOM 5079 O O . GLY A 1 620 ? 7.500 14.626 16.083 1.00 61.62 620 GLY A O 1
ATOM 5080 N N . ILE A 1 621 ? 7.013 12.462 15.813 1.00 64.00 621 ILE A N 1
ATOM 5081 C CA . ILE A 1 621 ? 5.905 12.466 16.766 1.00 64.00 621 ILE A CA 1
ATOM 5082 C C . ILE A 1 621 ? 6.463 12.113 18.152 1.00 64.00 621 ILE A C 1
ATOM 5084 O O . ILE A 1 621 ? 6.771 10.961 18.452 1.00 64.00 621 ILE A O 1
ATOM 5088 N N . SER A 1 622 ? 6.673 13.143 18.985 1.00 48.91 622 SER A N 1
ATOM 5089 C CA . SER A 1 622 ? 7.286 13.010 20.313 1.00 48.91 622 SER A CA 1
ATOM 5090 C C . SER A 1 622 ? 6.450 12.118 21.237 1.00 48.91 622 SER A C 1
ATOM 5092 O O . SER A 1 622 ? 5.278 12.384 21.492 1.00 48.91 622 SER A O 1
ATOM 5094 N N . MET A 1 623 ? 7.103 11.093 21.789 1.00 47.50 623 MET A N 1
ATOM 5095 C CA . MET A 1 623 ? 6.599 10.051 22.700 1.00 47.50 623 MET A CA 1
ATOM 5096 C C . MET A 1 623 ? 6.159 10.567 24.090 1.00 47.50 623 MET A C 1
ATOM 5098 O O . MET A 1 623 ? 6.373 9.904 25.105 1.00 47.50 623 MET A O 1
ATOM 5102 N N . LYS A 1 624 ? 5.625 11.788 24.200 1.00 33.22 624 LYS A N 1
ATOM 5103 C CA . LYS A 1 624 ? 5.539 12.491 25.489 1.00 33.22 624 LYS A CA 1
ATOM 5104 C C . LYS A 1 624 ? 4.361 12.128 26.391 1.00 33.22 624 LYS A C 1
ATOM 5106 O O . LYS A 1 624 ? 4.351 12.603 27.518 1.00 33.22 624 LYS A O 1
ATOM 5111 N N . ASN A 1 625 ? 3.444 11.253 25.978 1.00 33.38 625 ASN A N 1
ATOM 5112 C CA . ASN A 1 625 ? 2.299 10.853 26.806 1.00 33.38 625 ASN A CA 1
ATOM 5113 C C . ASN A 1 625 ? 2.120 9.330 26.892 1.00 33.38 625 ASN A C 1
ATOM 5115 O O . ASN A 1 625 ? 1.002 8.826 26.799 1.00 33.38 625 ASN A O 1
ATOM 5119 N N . THR A 1 626 ? 3.206 8.588 27.133 1.00 32.28 626 THR A N 1
ATOM 5120 C CA . THR A 1 626 ? 3.104 7.204 27.613 1.00 32.28 626 THR A CA 1
ATOM 5121 C C . THR A 1 626 ? 2.512 7.211 29.025 1.00 32.28 626 THR A C 1
ATOM 5123 O O . THR A 1 626 ? 3.235 7.192 30.022 1.00 32.28 626 THR A O 1
ATOM 5126 N N . VAL A 1 627 ? 1.185 7.258 29.142 1.00 28.59 627 VAL A N 1
ATOM 5127 C CA . VAL A 1 627 ? 0.523 6.938 30.406 1.00 28.59 627 VAL A CA 1
ATOM 5128 C C . VAL A 1 627 ? 0.478 5.418 30.504 1.00 28.59 627 VAL A C 1
ATOM 5130 O O . VAL A 1 627 ? -0.498 4.776 30.131 1.00 28.59 627 VAL A O 1
ATOM 5133 N N . VAL A 1 628 ? 1.560 4.829 31.015 1.00 25.59 628 VAL A N 1
ATOM 5134 C CA . VAL A 1 628 ? 1.454 3.526 31.675 1.00 25.59 628 VAL A CA 1
ATOM 5135 C C . VAL A 1 628 ? 0.694 3.791 32.972 1.00 25.59 628 VAL A C 1
ATOM 5137 O O . VAL A 1 628 ? 1.297 4.142 33.989 1.00 25.59 628 VAL A O 1
ATOM 5140 N N . VAL A 1 629 ? -0.639 3.707 32.935 1.00 23.62 629 VAL A N 1
ATOM 5141 C CA . VAL A 1 629 ? -1.399 3.559 34.179 1.00 23.62 629 VAL A CA 1
ATOM 5142 C C . VAL A 1 629 ? -1.062 2.161 34.689 1.00 23.62 629 VAL A C 1
ATOM 5144 O O . VAL A 1 629 ? -1.425 1.167 34.066 1.00 23.62 629 VAL A O 1
ATOM 5147 N N . LYS A 1 630 ? -0.252 2.114 35.747 1.00 23.70 630 LYS A N 1
ATOM 5148 C CA . LYS A 1 630 ? 0.088 0.895 36.486 1.00 23.70 630 LYS A CA 1
ATOM 5149 C C . LYS A 1 630 ? -1.132 0.258 37.130 1.00 23.70 630 LYS A C 1
ATOM 5151 O O . LYS A 1 630 ? -1.972 1.032 37.642 1.00 23.70 630 LYS A O 1
#

Secondary structure (DSSP, 8-state):
-EETTEEEEEETTEEEEEETTS-HHHHHHHHHHHHHHHHHH--HHHHHHHHHHHHHTT-HHHHHHHHHHHHHHH--HHHHHHHHHHHHHHT-HHHHHHHHHHTHHHHHHHHHH-SS--HHHHHHHHHHT--TTSS-HHHHHTT---HHHHHHHHHTT--GGGHHHHHHHTTT-HHHHHHHHHHHHTTT-HHHHHHHHHTT--THHHHHHGGG-TTS--HHHHHTTS--HHHHHTTSEEEES-EE-SSEEEEE---TT----EEEEETTEEEEE---EEE-TT--EEE--HHHHHHHTT--GGGEEEEE---SSHHHHGGGGT----S-EEEEHHHHHHHHHH-GGGTTT-TTEEEE-TT-EEEETTEEEEEEE-SSSTT-EEEEEEETTEEEEE--S--SSPPSSS----GGGG-SSS--SEEEEE-TTTT------HHHHHHHHHHHHHHHHHTT--EEEE--TTTHHHHHHHHHHTTT--S-EEEETHHHHHHHHHHHHSS---SS-TTEEEE-S--HHHHHHH-SEEEES-TT--TTSHHHHHHHHHTTSS-EEEEE-S---TT-HHHHHHHHHBTTTEEEEE-----S--HHHHHHHHHHH--SEEEEESSS--TTS--TT-----

Sequence (630 aa):
MIENNKIIHFESDKKILFKMDSDKSYIAHIIRALEKKYFKYSLVGVLDILSCLNYRIKNYHMSYFYSEEGLKQCRNTENIVYNILSLLRLGYYKEGRKRYEENREIIVDCFNNKDEVVKEYIELFIMLDINNEEIDKDKILKGYPDKIVRLYILMNNMKIDSIIDIIKEFSNDEMILSHIYYYLSKYHNKNYIKKAYVFGYKEDILYDLVDFSYEDLELEDLKGYALDGEKIIDNINITHYNFTDDSVEILSYENEINMSMHIIRTCKGIILLDMGAGFDENGNTIYIDVKRELEKYNINYKDILGIFISHGHFDHYGSLLIDDLDIPIYMTSITKDIIEESNSEFQGRLNNVKIIRSNDEILLGSFKIKAVENGHILGSCAFDIEVVGKRIIYLGDFCLSDQFTVLGLDIYKLIDNRKVDYLIMETTYGENKFSLTLDDKRKILGSVTKASIDSGVKVFIPSFAVGRAQEVLMSIKKNDIKYPIIVDGAAGKITYYYQKRSKCSNLIGECVEIVENEDAERMYQLSSIIIASSGMLRRGSRSYEYFNVLKYKEKTTVIKAGYMPKKNLILKEMEFMNNKTINLYDISLSAHSSYDELIFTMLKLKPKNLILVHGEGIEGISMKNTVVVK

InterPro domains:
  IPR001279 Metallo-beta-lactamase [PF00753] (263-397)
  IPR001279 Metallo-beta-lactamase [SM00849] (258-448)
  IPR011108 Zn-dependent metallo-hydrolase, RNA specificity domain [PF07521] (584-616)
  IPR022712 Beta-Casp domain [PF10996] (478-566)
  IPR022712 Beta-Casp domain [SM01027] (469-569)
  IPR036866 Ribonuclease Z/Hydroxyacylglutathione hydrolase-like [G3DSA:3.60.15.10] (255-616)
  IPR036866 Ribonuclease Z/Hydroxyacylglutathione hydrolase-like [SSF56281] (249-616)
  IPR050698 RNA Processing Metallo-Beta-Lactamase [PTHR11203] (251-618)

Foldseek 3Di:
DDDDQWDWDDDPNDTDIDHNPDDPVVLVVVLVVLVVCCVVPVDLVSLLVNLVSCVVVVVLVSNLVSLVVNCVPVVDVVSLLSNLVSCVLVQNPVVSLVSCVVCVVVLLVCCQPDQAHDLSSLVSCLSNVPADPSHDVVRLVPDDPDLSSVLSVDLRPDDPVCLVVVCVVCVPPLVSLLSSLVSVVVVVDLVSVVVNCVSDNDDVNVVVVVVPPPPPDDPVNVCVNPVVLVVLLVLAFEDAQWDDDPAWTWHWDDDPFQQTWIWIDGPQFIEIFFFAWGADLQRDIGGDPVCVVCVVVVHDLVRYQEYEFQAQDRSGYVNVLVDPRPHAYEFAPLRLVSNVLLDVSCPPVNPRYDHDDQQDFDDGRQKTWGWHDFQLFVRGTWIFIDHPNATEIERDFHAQPQALFGGGGPLVVVDDPRAHAEYEDECAQQAPPDDDDLVVLLQVLLVVLVVCVVVVAAEEEADQLTRQLLRSLVSNVVSVDQWAEEEEDSNLSNLVVSCVPTPDDCSPDPRYDYDYPDQLLVVVVRGRYYYFDDLQLRPPGPSVNNVVNQLPDAAHEYESQADYDPPNVVVVVQVVCDPPRYPYHYRHSHSGYHNVRRSVSCVRSSHSYYHYGSDDHHPPSDNPNPPPPD